Protein AF-0000000085155305 (afdb_homodimer)

pLDDT: mean 92.38, std 6.98, range [45.94, 98.81]

Foldseek 3Di:
DLVLLLVLLLVLLLQVCQQQRLVRDDPVSSCVRSVHDPVSCCVNQVVPSLSSLLVSLVVVLVVVVVVLVVLLVVDPAVLSSLLVSLVVQLVVCVVVLLRGFDSLLSHCVVCVPPPPSSVVSSVVSLVVQLVVQLVSLVVLPFDSVVSSVLSNVSSVQSNVLSVVCSVVSHSVSSNVSSNVSSVVSNVRSVVD/DLVLLLVLLLVLLLQVCQQQRLVRDDPVSSCVRSVHDPVSCCVNQVVPSLSSLLVSLVVVLVVVVVVLVVLLVVDPAVLSSLLVVLVVQLVVCVVVLLRGFDSLLSHCVVCVPPPPSSVVSSVVSLVVQLVVQLVSLVVLPFDSVVSSVLSNVSSVQSNVLSVVCSVVSHSVSSNVSSNVSSVVSRVRSVVD

Nearest PDB structures (foldseek):
  1sgm-assembly1_B  TM=9.346E-01  e=8.172E-10  Bacillus subtilis
  3bru-assembly1_B  TM=8.684E-01  e=5.150E-07  Cereibacter sphaeroides 2.4.1
  4yze-assembly1_A  TM=8.596E-01  e=3.883E-07  Escherichia coli K-12
  3on4-assembly2_H  TM=8.765E-01  e=5.674E-06  Legionella pneumophila subsp. pneumophila str. Philadelphia 1
  4l62-assembly1_C  TM=8.248E-01  e=5.413E-06  Pseudomonas aeruginosa PAO1

Organism: Mycolicibacterium paratuberculosis (strain ATCC BAA-968 / K-10) (NCBI:txid262316)

Solvent-accessible surface area (backbone atoms only — not comparable to full-atom values): 18435 Å² total; per-residue (Å²): 112,72,66,55,51,53,48,30,43,33,52,29,40,38,54,42,24,18,52,50,22,60,88,67,47,52,68,67,58,30,32,62,66,28,75,45,62,66,77,54,47,46,73,75,20,73,68,39,68,61,43,41,47,43,48,21,50,53,52,51,39,54,55,50,49,52,49,51,49,51,41,49,70,74,33,94,41,68,24,58,24,39,38,51,53,32,48,50,53,35,48,53,19,59,75,47,74,29,31,42,52,52,56,53,57,41,35,30,68,64,25,37,67,76,33,70,68,54,16,51,48,36,27,52,41,53,50,50,54,24,48,52,47,16,50,56,35,36,73,49,49,23,56,64,70,58,17,47,34,50,16,42,27,50,54,16,29,50,52,10,12,45,49,48,16,27,32,63,66,39,52,58,37,25,54,37,29,23,50,52,50,13,54,53,53,37,54,48,42,68,73,66,113,71,67,55,51,54,47,30,43,33,52,29,42,39,55,41,24,17,52,51,22,61,88,67,49,51,69,66,58,31,31,61,66,29,75,46,64,66,78,55,47,46,73,77,20,73,67,38,69,61,42,41,47,45,50,20,50,52,52,50,41,55,54,50,50,52,50,52,49,51,40,50,72,74,33,96,41,71,26,58,29,40,39,51,53,32,48,49,54,36,50,53,19,58,76,48,73,30,31,44,51,51,57,53,57,40,36,30,66,62,23,38,68,75,32,71,69,53,15,51,47,37,28,51,42,52,50,49,54,26,51,53,47,16,51,55,36,35,74,48,48,25,56,65,71,60,16,47,34,51,15,42,28,50,54,17,30,49,52,9,11,48,49,47,15,26,33,61,67,40,53,58,37,25,54,38,29,23,52,52,50,13,53,53,53,38,55,48,40,67,73,65

Structure (mmCIF, N/CA/C/O backbone):
data_AF-0000000085155305-model_v1
#
loop_
_entity.id
_entity.type
_entity.pdbx_description
1 polymer 'HTH tetR-type domain-containing protein'
#
loop_
_atom_site.group_PDB
_atom_site.id
_atom_site.type_symbol
_atom_site.label_atom_id
_atom_site.label_alt_id
_atom_site.label_comp_id
_atom_site.label_asym_id
_atom_site.label_entity_id
_atom_site.label_seq_id
_atom_site.pdbx_PDB_ins_code
_atom_site.Cartn_x
_atom_site.Cartn_y
_atom_site.Cartn_z
_atom_site.occupancy
_atom_site.B_iso_or_equiv
_atom_site.auth_seq_id
_atom_site.auth_comp_id
_atom_site.auth_asym_id
_atom_site.auth_atom_id
_atom_site.pdbx_PDB_model_num
ATOM 1 N N . MET A 1 1 ? -34.781 11.422 8.664 1 46.25 1 MET A N 1
ATOM 2 C CA . MET A 1 1 ? -34.156 12.734 8.602 1 46.25 1 MET A CA 1
ATOM 3 C C . MET A 1 1 ? -32.75 12.688 9.219 1 46.25 1 MET A C 1
ATOM 5 O O . MET A 1 1 ? -31.781 13.117 8.602 1 46.25 1 MET A O 1
ATOM 9 N N . ALA A 1 2 ? -32.688 12.219 10.586 1 53.62 2 ALA A N 1
ATOM 10 C CA . ALA A 1 2 ? -31.469 12.117 11.398 1 53.62 2 ALA A CA 1
ATOM 11 C C . ALA A 1 2 ? -30.453 11.164 10.758 1 53.62 2 ALA A C 1
ATOM 13 O O . ALA A 1 2 ? -29.266 11.469 10.703 1 53.62 2 ALA A O 1
ATOM 14 N N . THR A 1 3 ? -30.969 10.164 10.156 1 66.06 3 THR A N 1
ATOM 15 C CA . THR A 1 3 ? -30.141 9.125 9.547 1 66.06 3 THR A CA 1
ATOM 16 C C . THR A 1 3 ? -29.469 9.648 8.281 1 66.06 3 THR A C 1
ATOM 18 O O . THR A 1 3 ? -28.297 9.367 8.031 1 66.06 3 THR A O 1
ATOM 21 N N . ALA A 1 4 ? -30.219 10.602 7.836 1 83 4 ALA A N 1
ATOM 22 C CA . ALA A 1 4 ? -29.719 11.156 6.582 1 83 4 ALA A CA 1
ATOM 23 C C . ALA A 1 4 ? -28.547 12.094 6.828 1 83 4 ALA A C 1
ATOM 25 O O . ALA A 1 4 ? -27.562 12.086 6.074 1 83 4 ALA A O 1
ATOM 26 N N . THR A 1 5 ? -28.562 12.82 7.965 1 89.25 5 THR A N 1
ATOM 27 C CA . THR A 1 5 ? -27.5 13.766 8.297 1 89.25 5 THR A CA 1
ATOM 28 C C . THR A 1 5 ? -26.219 13.023 8.695 1 89.25 5 THR A C 1
ATOM 30 O O . THR A 1 5 ? -25.125 13.383 8.25 1 89.25 5 THR A O 1
ATOM 33 N N . ARG A 1 6 ? -26.406 12.039 9.492 1 92.25 6 ARG A N 1
ATOM 34 C CA . ARG A 1 6 ? -25.266 11.227 9.906 1 92.25 6 ARG A CA 1
ATOM 35 C C . ARG A 1 6 ? -24.547 10.633 8.695 1 92.25 6 ARG A C 1
ATOM 37 O O . ARG A 1 6 ? -23.312 10.664 8.617 1 92.25 6 ARG A O 1
ATOM 44 N N . GLU A 1 7 ? -25.328 10.164 7.801 1 91.81 7 GLU A N 1
ATOM 45 C CA . GLU A 1 7 ? -24.797 9.539 6.602 1 91.81 7 GLU A CA 1
ATOM 46 C C . GLU A 1 7 ? -24.062 10.555 5.73 1 91.81 7 GLU A C 1
ATOM 48 O O . GLU A 1 7 ? -23.062 10.227 5.082 1 91.81 7 GLU A O 1
ATOM 53 N N . ARG A 1 8 ? -24.5 11.688 5.73 1 92.69 8 ARG A N 1
ATOM 54 C CA . ARG A 1 8 ? -23.859 12.742 4.953 1 92.69 8 ARG A CA 1
ATOM 55 C C . ARG A 1 8 ? -22.484 13.07 5.508 1 92.69 8 ARG A C 1
ATOM 57 O O . ARG A 1 8 ? -21.531 13.281 4.746 1 92.69 8 ARG A O 1
ATOM 64 N N . PHE A 1 9 ? -22.438 13.086 6.848 1 93.62 9 PHE A N 1
ATOM 65 C CA . PHE A 1 9 ? -21.141 13.305 7.469 1 93.62 9 PHE A CA 1
ATOM 66 C C . PHE A 1 9 ? -20.188 12.164 7.141 1 93.62 9 PHE A C 1
ATOM 68 O O . PHE A 1 9 ? -19.031 12.398 6.77 1 93.62 9 PHE A O 1
ATOM 75 N N . LEU A 1 10 ? -20.703 11 7.215 1 93.81 10 LEU A N 1
ATOM 76 C CA . LEU A 1 10 ? -19.859 9.828 6.984 1 93.81 10 LEU A CA 1
ATOM 77 C C . LEU A 1 10 ? -19.375 9.773 5.539 1 93.81 10 LEU A C 1
ATOM 79 O O . LEU A 1 10 ? -18.203 9.5 5.281 1 93.81 10 LEU A O 1
ATOM 83 N N . THR A 1 11 ? -20.219 10.102 4.629 1 90.62 11 THR A N 1
ATOM 84 C CA . THR A 1 11 ? -19.875 10.094 3.211 1 90.62 11 THR A CA 1
ATOM 85 C C . THR A 1 11 ? -18.859 11.18 2.893 1 90.62 11 THR A C 1
ATOM 87 O O . THR A 1 11 ? -17.859 10.914 2.207 1 90.62 11 THR A O 1
ATOM 90 N N . ALA A 1 12 ? -19.062 12.32 3.441 1 92.38 12 ALA A N 1
ATOM 91 C CA . ALA A 1 12 ? -18.141 13.43 3.229 1 92.38 12 ALA A CA 1
ATOM 92 C C . ALA A 1 12 ? -16.766 13.109 3.812 1 92.38 12 ALA A C 1
ATOM 94 O O . ALA A 1 12 ? -15.742 13.328 3.162 1 92.38 12 ALA A O 1
ATOM 95 N N . ALA A 1 13 ? -16.812 12.609 5.031 1 92.69 13 ALA A N 1
ATOM 96 C CA . ALA A 1 13 ? -15.562 12.273 5.711 1 92.69 13 ALA A CA 1
ATOM 97 C C . ALA A 1 13 ? -14.789 11.203 4.945 1 92.69 13 ALA A C 1
ATOM 99 O O . ALA A 1 13 ? -13.578 11.336 4.723 1 92.69 13 ALA A O 1
ATOM 100 N N . THR A 1 14 ? -15.453 10.211 4.484 1 89.5 14 THR A N 1
ATOM 101 C CA . THR A 1 14 ? -14.828 9.102 3.76 1 89.5 14 THR A CA 1
ATOM 102 C C . THR A 1 14 ? -14.164 9.602 2.482 1 89.5 14 THR A C 1
ATOM 104 O O . THR A 1 14 ? -13.031 9.227 2.18 1 89.5 14 THR A O 1
ATOM 107 N N . GLY A 1 15 ? -14.867 10.438 1.752 1 87.25 15 GLY A N 1
ATOM 108 C CA . GLY A 1 15 ? -14.312 11 0.531 1 87.25 15 GLY A CA 1
ATOM 109 C C . GLY A 1 15 ? -13.07 11.836 0.77 1 87.25 15 GLY A C 1
ATOM 110 O O . GLY A 1 15 ? -12.086 11.719 0.035 1 87.25 15 GLY A O 1
ATOM 111 N N . LEU A 1 16 ? -13.141 12.602 1.803 1 87.38 16 LEU A N 1
ATOM 112 C CA . LEU A 1 16 ? -12.023 13.484 2.123 1 87.38 16 LEU A CA 1
ATOM 113 C C . LEU A 1 16 ? -10.828 12.688 2.631 1 87.38 16 LEU A C 1
ATOM 115 O O . LEU A 1 16 ? -9.688 12.938 2.23 1 87.38 16 LEU A O 1
ATOM 119 N N . PHE A 1 17 ? -11.062 11.695 3.48 1 86.44 17 PHE A N 1
ATOM 120 C CA . PHE A 1 17 ? -9.992 10.844 3.979 1 86.44 17 PHE A CA 1
ATOM 121 C C . PHE A 1 17 ? -9.328 10.086 2.836 1 86.44 17 PHE A C 1
ATOM 123 O O . PHE A 1 17 ? -8.109 9.891 2.838 1 86.44 17 PHE A O 1
ATOM 130 N N . ARG A 1 18 ? -10.07 9.711 1.898 1 82.81 18 ARG A N 1
ATOM 131 C CA . ARG A 1 18 ? -9.57 8.961 0.75 1 82.81 18 ARG A CA 1
ATOM 132 C C . ARG A 1 18 ? -8.641 9.82 -0.098 1 82.81 18 ARG A C 1
ATOM 134 O O . ARG A 1 18 ? -7.629 9.336 -0.614 1 82.81 18 ARG A O 1
ATOM 141 N N . ARG A 1 19 ? -8.906 11.086 -0.187 1 80.81 19 ARG A N 1
ATOM 142 C CA . ARG A 1 19 ? -8.203 11.984 -1.092 1 80.81 19 ARG A CA 1
ATOM 143 C C . ARG A 1 19 ? -6.977 12.586 -0.416 1 80.81 19 ARG A C 1
ATOM 145 O O . ARG A 1 19 ? -5.922 12.727 -1.041 1 80.81 19 ARG A O 1
ATOM 152 N N . GLN A 1 20 ? -7.184 12.891 0.893 1 80.88 20 GLN A N 1
ATOM 153 C CA . GLN A 1 20 ? -6.125 13.719 1.453 1 80.88 20 GLN A CA 1
ATOM 154 C C . GLN A 1 20 ? -5.695 13.211 2.824 1 80.88 20 GLN A C 1
ATOM 156 O O . GLN A 1 20 ? -4.867 13.836 3.492 1 80.88 20 GLN A O 1
ATOM 161 N N . GLY A 1 21 ? -6.223 12.078 3.23 1 82.62 21 GLY A N 1
ATOM 162 C CA . GLY A 1 21 ? -5.824 11.508 4.508 1 82.62 21 GLY A CA 1
ATOM 163 C C . GLY A 1 21 ? -6.57 12.109 5.688 1 82.62 21 GLY A C 1
ATOM 164 O O . GLY A 1 21 ? -7.301 13.094 5.527 1 82.62 21 GLY A O 1
ATOM 165 N N . TYR A 1 22 ? -6.336 11.508 6.828 1 88.38 22 TYR A N 1
ATOM 166 C CA . TYR A 1 22 ? -6.977 11.938 8.07 1 88.38 22 TYR A CA 1
ATOM 167 C C . TYR A 1 22 ? -6.426 13.281 8.531 1 88.38 22 TYR A C 1
ATOM 169 O O . TYR A 1 22 ? -7.191 14.195 8.836 1 88.38 22 TYR A O 1
ATOM 177 N N . SER A 1 23 ? -5.16 13.414 8.57 1 83.44 23 SER A N 1
ATOM 178 C CA . SER A 1 23 ? -4.523 14.633 9.062 1 83.44 23 SER A CA 1
ATOM 179 C C . SER A 1 23 ? -4.789 15.805 8.125 1 83.44 23 SER A C 1
ATOM 181 O O . SER A 1 23 ? -4.906 16.953 8.578 1 83.44 23 SER A O 1
ATOM 183 N N . GLY A 1 24 ? -4.926 15.508 6.871 1 81.75 24 GLY A N 1
ATOM 184 C CA . GLY A 1 24 ? -5.145 16.547 5.887 1 81.75 24 GLY A CA 1
ATOM 185 C C . GLY A 1 24 ? -6.586 17.016 5.82 1 81.75 24 GLY A C 1
ATOM 186 O O . GLY A 1 24 ? -6.91 17.953 5.074 1 81.75 24 GLY A O 1
ATOM 187 N N . THR A 1 25 ? -7.422 16.406 6.617 1 88.44 25 THR A N 1
ATOM 188 C CA . THR A 1 25 ? -8.852 16.719 6.578 1 88.44 25 THR A CA 1
ATOM 189 C C . THR A 1 25 ? -9.281 17.422 7.863 1 88.44 25 THR A C 1
ATOM 191 O O . THR A 1 25 ? -9.086 16.891 8.961 1 88.44 25 THR A O 1
ATOM 194 N N . GLY A 1 26 ? -9.852 18.594 7.68 1 90.88 26 GLY A N 1
ATOM 195 C CA . GLY A 1 26 ? -10.367 19.312 8.836 1 90.88 26 GLY A CA 1
ATOM 196 C C . GLY A 1 26 ? -11.867 19.141 9.023 1 90.88 26 GLY A C 1
ATOM 197 O O . GLY A 1 26 ? -12.586 18.844 8.062 1 90.88 26 GLY A O 1
ATOM 198 N N . LEU A 1 27 ? -12.32 19.344 10.258 1 92.12 27 LEU A N 1
ATOM 199 C CA . LEU A 1 27 ? -13.742 19.219 10.555 1 92.12 27 LEU A CA 1
ATOM 200 C C . LEU A 1 27 ? -14.555 20.234 9.766 1 92.12 27 LEU A C 1
ATOM 202 O O . LEU A 1 27 ? -15.672 19.938 9.32 1 92.12 27 LEU A O 1
ATOM 206 N N . LYS A 1 28 ? -14.055 21.375 9.664 1 92.06 28 LYS A N 1
ATOM 207 C CA . LYS A 1 28 ? -14.758 22.422 8.914 1 92.06 28 LYS A CA 1
ATOM 208 C C . LYS A 1 28 ? -14.992 22 7.469 1 92.06 28 LYS A C 1
ATOM 210 O O . LYS A 1 28 ? -16.062 22.25 6.91 1 92.06 28 LYS A O 1
ATOM 215 N N . GLN A 1 29 ? -13.961 21.438 6.879 1 93.56 29 GLN A N 1
ATOM 216 C CA . GLN A 1 29 ? -14.078 20.938 5.512 1 93.56 29 GLN A CA 1
ATOM 217 C C . GLN A 1 29 ? -15.141 19.859 5.402 1 93.56 29 GLN A C 1
ATOM 219 O O . GLN A 1 29 ? -15.891 19.812 4.426 1 93.56 29 GLN A O 1
ATOM 224 N N . ILE A 1 30 ? -15.18 18.953 6.402 1 94.62 30 ILE A N 1
ATOM 225 C CA . ILE A 1 30 ? -16.156 17.875 6.414 1 94.62 30 ILE A CA 1
ATOM 226 C C . ILE A 1 30 ? -17.562 18.453 6.516 1 94.62 30 ILE A C 1
ATOM 228 O O . ILE A 1 30 ? -18.469 18.031 5.793 1 94.62 30 ILE A O 1
ATOM 232 N N . VAL A 1 31 ? -17.719 19.406 7.359 1 94 31 VAL A N 1
ATOM 233 C CA . VAL A 1 31 ? -19.016 20.047 7.543 1 94 31 VAL A CA 1
ATOM 234 C C . VAL A 1 31 ? -19.453 20.719 6.246 1 94 31 VAL A C 1
ATOM 236 O O . VAL A 1 31 ? -20.594 20.562 5.809 1 94 31 VAL A O 1
ATOM 239 N N . ALA A 1 32 ? -18.594 21.391 5.641 1 94.69 32 ALA A N 1
ATOM 240 C CA . ALA A 1 32 ? -18.891 22.094 4.387 1 94.69 32 ALA A CA 1
ATOM 241 C C . ALA A 1 32 ? -19.312 21.109 3.301 1 94.69 32 ALA A C 1
ATOM 243 O O . ALA A 1 32 ? -20.297 21.328 2.594 1 94.69 32 ALA A O 1
ATOM 244 N N . GLU A 1 33 ? -18.594 20.031 3.201 1 93.38 33 GLU A N 1
ATOM 245 C CA . GLU A 1 33 ? -18.859 19.047 2.166 1 93.38 33 GLU A CA 1
ATOM 246 C C . GLU A 1 33 ? -20.141 18.281 2.451 1 93.38 33 GLU A C 1
ATOM 248 O O . GLU A 1 33 ? -20.844 17.859 1.525 1 93.38 33 GLU A O 1
ATOM 253 N N . SER A 1 34 ? -20.391 18.062 3.709 1 92.81 34 SER A N 1
ATOM 254 C CA . SER A 1 34 ? -21.562 17.297 4.105 1 92.81 34 SER A CA 1
ATOM 255 C C . SER A 1 34 ? -22.844 18.094 3.891 1 92.81 34 SER A C 1
ATOM 257 O O . SER A 1 34 ? -23.938 17.531 3.852 1 92.81 34 SER A O 1
ATOM 259 N N . ARG A 1 35 ? -22.797 19.406 3.8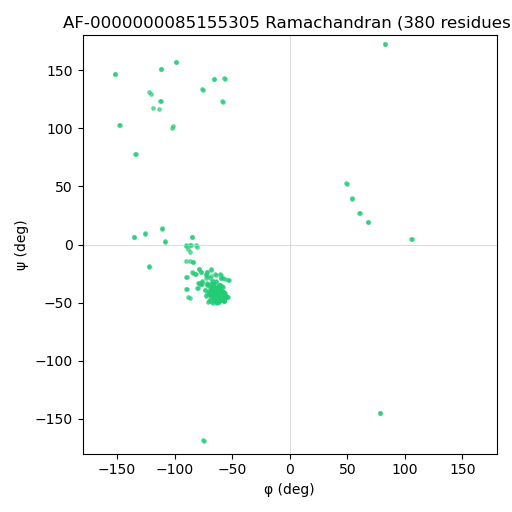65 1 93.44 35 ARG A N 1
ATOM 260 C CA . ARG A 1 35 ? -23.922 20.328 3.783 1 93.44 35 ARG A CA 1
ATOM 261 C C . ARG A 1 35 ? -24.859 20.156 4.98 1 93.44 35 ARG A C 1
ATOM 263 O O . ARG A 1 35 ? -26.078 20.266 4.844 1 93.44 35 ARG A O 1
ATOM 270 N N . ALA A 1 36 ? -24.281 19.703 6.09 1 89.75 36 ALA A N 1
ATOM 271 C CA . ALA A 1 36 ? -24.984 19.562 7.359 1 89.75 36 ALA A CA 1
ATOM 272 C C . ALA A 1 36 ? -24.453 20.562 8.391 1 89.75 36 ALA A C 1
ATOM 274 O O . ALA A 1 36 ? -23.312 21 8.305 1 89.75 36 ALA A O 1
ATOM 275 N N . PRO A 1 37 ? -25.359 20.938 9.305 1 85.81 37 PRO A N 1
ATOM 276 C CA . PRO A 1 37 ? -24.906 21.891 10.312 1 85.81 37 PRO A CA 1
ATOM 277 C C . PRO A 1 37 ? -23.844 21.328 11.242 1 85.81 37 PRO A C 1
ATOM 279 O O . PRO A 1 37 ? -23.922 20.156 11.641 1 85.81 37 PRO A O 1
ATOM 282 N N . LEU A 1 38 ? -22.891 22.188 11.586 1 84.06 38 LEU A N 1
ATOM 283 C CA . LEU A 1 38 ? -21.797 21.812 12.484 1 84.06 38 LEU A CA 1
ATOM 284 C C . LEU A 1 38 ? -22.328 21.281 13.805 1 84.06 38 LEU A C 1
ATOM 286 O O . LEU A 1 38 ? -21.797 20.328 14.359 1 84.06 38 LEU A O 1
ATOM 290 N N . GLY A 1 39 ? -23.344 21.953 14.352 1 84.81 39 GLY A N 1
ATOM 291 C CA . GLY A 1 39 ? -23.922 21.547 15.625 1 84.81 39 GLY A CA 1
ATOM 292 C C . GLY A 1 39 ? -24.406 20.109 15.633 1 84.81 39 GLY A C 1
ATOM 293 O O . GLY A 1 39 ? -24.281 19.406 16.641 1 84.81 39 GLY A O 1
ATOM 294 N N . SER A 1 40 ? -24.781 19.625 14.617 1 89.31 40 SER A N 1
ATOM 295 C CA . SER A 1 40 ? -25.297 18.266 14.508 1 89.31 40 SER A CA 1
ATOM 296 C C . SER A 1 40 ? -24.172 17.234 14.484 1 89.31 40 SER A C 1
ATOM 298 O O . SER A 1 40 ? -24.375 16.062 14.812 1 89.31 40 SER A O 1
ATOM 300 N N . LEU A 1 41 ? -22.969 17.609 14.141 1 91 41 LEU A N 1
ATOM 301 C CA . LEU A 1 41 ? -21.844 16.688 14.062 1 91 41 LEU A CA 1
ATOM 302 C C . LEU A 1 41 ? -21.547 16.062 15.422 1 91 41 LEU A C 1
ATOM 304 O O . LEU A 1 41 ? -21.406 14.844 15.539 1 91 41 LEU A O 1
ATOM 308 N N . TYR A 1 42 ? -21.609 16.922 16.469 1 90.81 42 TYR A N 1
ATOM 309 C CA . TYR A 1 42 ? -21.234 16.438 17.797 1 90.81 42 TYR A CA 1
ATOM 310 C C . TYR A 1 42 ? -22.344 15.602 18.406 1 90.81 42 TYR A C 1
ATOM 312 O O . TYR A 1 42 ? -22.094 14.812 19.328 1 90.81 42 TYR A O 1
ATOM 320 N N . HIS A 1 43 ? -23.469 15.883 17.906 1 90.56 43 HIS A N 1
ATOM 321 C CA . HIS A 1 43 ? -24.578 15.023 18.312 1 90.56 43 HIS A CA 1
ATOM 322 C C . HIS A 1 43 ? -24.359 13.586 17.844 1 90.56 43 HIS A C 1
ATOM 324 O O . HIS A 1 43 ? -24.547 12.641 18.609 1 90.56 43 HIS A O 1
ATOM 330 N N . PHE A 1 44 ? -23.875 13.453 16.656 1 92.88 44 PHE A N 1
ATOM 331 C CA . PHE A 1 44 ? -23.703 12.141 16.062 1 92.88 44 PHE A CA 1
ATOM 332 C C . PHE A 1 44 ? -22.328 11.57 16.391 1 92.88 44 PHE A C 1
ATOM 334 O O . PHE A 1 44 ? -22.156 10.352 16.453 1 92.88 44 PHE A O 1
ATOM 341 N N . PHE A 1 45 ? -21.375 12.461 16.594 1 95.88 45 PHE A N 1
ATOM 342 C CA . PHE A 1 45 ? -20 12.078 16.828 1 95.88 45 PHE A CA 1
ATOM 343 C C . PHE A 1 45 ? -19.406 12.844 18.016 1 95.88 45 PHE A C 1
ATOM 345 O O . PHE A 1 45 ? -18.562 13.719 17.828 1 95.88 45 PHE A O 1
ATOM 352 N N . PRO A 1 46 ? -19.75 12.414 19.141 1 93.12 46 PRO A N 1
ATOM 353 C CA . PRO A 1 46 ? -19.359 13.164 20.344 1 93.12 46 PRO A CA 1
ATOM 354 C C . PRO A 1 46 ? -17.844 13.203 20.547 1 93.12 46 PRO A C 1
ATOM 356 O O . PRO A 1 46 ? -17.328 14.148 21.141 1 93.12 46 PRO A O 1
ATOM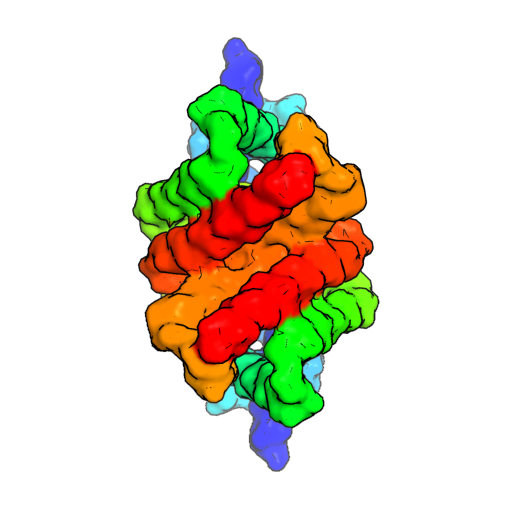 359 N N . GLY A 1 47 ? -17.172 12.25 20.047 1 93.5 47 GLY A N 1
ATOM 360 C CA . GLY A 1 47 ? -15.719 12.219 20.188 1 93.5 47 GLY A CA 1
ATOM 361 C C . GLY A 1 47 ? -15 13.023 19.125 1 93.5 47 GLY A C 1
ATOM 362 O O . GLY A 1 47 ? -13.773 12.953 19.016 1 93.5 47 GLY A O 1
ATOM 363 N N . GLY A 1 48 ? -15.828 13.727 18.344 1 93.06 48 GLY A N 1
ATOM 364 C CA . GLY A 1 48 ? -15.234 14.625 17.375 1 93.06 48 GLY A CA 1
ATOM 365 C C . GLY A 1 48 ? -14.719 13.914 16.125 1 93.06 48 GLY A C 1
ATOM 366 O O . GLY A 1 48 ? -15.336 12.953 15.664 1 93.06 48 GLY A O 1
ATOM 367 N N . LYS A 1 49 ? -13.641 14.43 15.609 1 93.25 49 LYS A N 1
ATOM 368 C CA . LYS A 1 49 ? -13.086 13.961 14.336 1 93.25 49 LYS A CA 1
ATOM 369 C C . LYS A 1 49 ? -12.719 12.484 14.406 1 93.25 49 LYS A C 1
ATOM 371 O O . LYS A 1 49 ? -12.961 11.734 13.461 1 93.25 49 LYS A O 1
ATOM 376 N N . GLN A 1 50 ? -12.148 12.109 15.508 1 94.75 50 GLN A N 1
ATOM 377 C CA . GLN A 1 50 ? -11.727 10.719 15.633 1 94.75 50 GLN A CA 1
ATOM 378 C C . GLN A 1 50 ? -12.922 9.773 15.625 1 94.75 50 GLN A C 1
ATOM 380 O O . GLN A 1 50 ? -12.898 8.734 14.961 1 94.75 50 GLN A O 1
ATOM 385 N N . ASP A 1 51 ? -13.859 10.133 16.344 1 95.75 51 ASP A N 1
ATOM 386 C CA . ASP A 1 51 ? -15.086 9.336 16.359 1 95.75 51 ASP A CA 1
ATOM 387 C C . ASP A 1 51 ? -15.703 9.266 14.961 1 95.75 51 ASP A C 1
ATOM 389 O O . ASP A 1 51 ? -16.141 8.195 14.523 1 95.75 51 ASP A O 1
ATOM 393 N N . LEU A 1 52 ? -15.766 10.344 14.336 1 95.12 52 LEU A N 1
ATOM 394 C CA . LEU A 1 52 ? -16.266 10.406 12.969 1 95.12 52 LEU A CA 1
ATOM 395 C C . LEU A 1 52 ? -15.445 9.516 12.047 1 95.12 52 LEU A C 1
ATOM 397 O O . LEU A 1 52 ? -16 8.773 11.234 1 95.12 52 LEU A O 1
ATOM 401 N N . ALA A 1 53 ? -14.18 9.586 12.219 1 95.06 53 ALA A N 1
ATOM 402 C CA . ALA A 1 53 ? -13.281 8.812 11.359 1 95.06 53 ALA A CA 1
ATOM 403 C C . ALA A 1 53 ? -13.461 7.312 11.586 1 9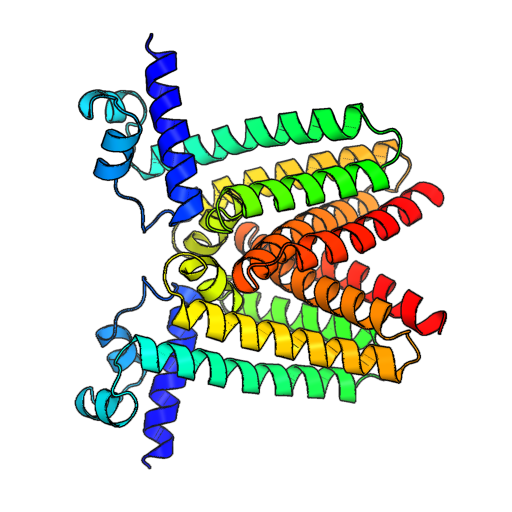5.06 53 ALA A C 1
ATOM 405 O O . ALA A 1 53 ? -13.523 6.539 10.625 1 95.06 53 ALA A O 1
ATOM 406 N N . VAL A 1 54 ? -13.539 6.906 12.797 1 96.38 54 VAL A N 1
ATOM 407 C CA . VAL A 1 54 ? -13.742 5.5 13.117 1 96.38 54 VAL A CA 1
ATOM 408 C C . VAL A 1 54 ? -15.047 5.004 12.508 1 96.38 54 VAL A C 1
ATOM 410 O O . VAL A 1 54 ? -15.086 3.939 11.891 1 96.38 54 VAL A O 1
ATOM 413 N N . GLN A 1 55 ? -15.992 5.789 12.609 1 95.12 55 GLN A N 1
ATOM 414 C CA . GLN A 1 55 ? -17.297 5.391 12.078 1 95.12 55 GLN A CA 1
ATOM 415 C C . GLN A 1 55 ? -17.297 5.449 10.555 1 95.12 55 GLN A C 1
ATOM 417 O O . GLN A 1 55 ? -17.969 4.637 9.898 1 95.12 55 GLN A O 1
ATOM 422 N N . ALA A 1 56 ? -16.656 6.449 10.008 1 94.5 56 ALA A N 1
ATOM 423 C CA . ALA A 1 56 ? -16.531 6.531 8.555 1 94.5 56 ALA A CA 1
ATOM 424 C C . ALA A 1 56 ? -15.812 5.309 7.992 1 94.5 56 ALA A C 1
ATOM 426 O O . ALA A 1 56 ? -16.203 4.773 6.953 1 94.5 56 ALA A O 1
ATOM 427 N N . ILE A 1 57 ? -14.797 4.867 8.68 1 94.88 57 ILE A N 1
ATOM 428 C CA . ILE A 1 57 ? -14.047 3.68 8.281 1 94.88 57 ILE A CA 1
ATOM 429 C C . ILE A 1 57 ? -14.961 2.457 8.328 1 94.88 57 ILE A C 1
ATOM 431 O O . ILE A 1 57 ? -15.016 1.681 7.367 1 94.88 57 ILE A O 1
ATOM 435 N N . ALA A 1 58 ? -15.656 2.352 9.375 1 92.69 58 ALA A N 1
ATOM 436 C CA . ALA A 1 58 ? -16.578 1.227 9.523 1 92.69 58 ALA A CA 1
ATOM 437 C C . ALA A 1 58 ? -17.656 1.257 8.445 1 92.69 58 ALA A C 1
ATOM 439 O O . ALA A 1 58 ? -18.047 0.212 7.918 1 92.69 58 ALA A O 1
ATOM 440 N N . HIS A 1 59 ? -18.109 2.428 8.211 1 90.06 59 HIS A N 1
ATOM 441 C CA . HIS A 1 59 ? -19.125 2.604 7.172 1 90.06 59 HIS A CA 1
ATOM 442 C C . HIS A 1 59 ? -18.578 2.203 5.805 1 90.06 59 HIS A C 1
ATOM 444 O O . HIS A 1 59 ? -19.281 1.554 5.023 1 90.06 59 HIS A O 1
ATOM 450 N N . THR A 1 60 ? -17.484 2.598 5.508 1 88 60 THR A N 1
ATOM 451 C CA . THR A 1 60 ? -16.812 2.24 4.262 1 88 60 THR A CA 1
ATOM 452 C C . THR A 1 60 ? -16.609 0.73 4.172 1 88 60 THR A C 1
ATOM 454 O O . THR A 1 60 ? -16.797 0.138 3.105 1 88 60 THR A O 1
ATOM 457 N N . ALA A 1 61 ? -16.234 0.167 5.289 1 89.44 61 ALA A N 1
ATOM 458 C CA . ALA A 1 61 ? -16.031 -1.277 5.359 1 89.44 61 ALA A CA 1
ATOM 459 C C . ALA A 1 61 ? -17.281 -2.031 4.91 1 89.44 61 ALA A C 1
ATOM 461 O O . ALA A 1 61 ? -17.188 -3.021 4.18 1 89.44 61 ALA A O 1
ATOM 462 N N . GLU A 1 62 ? -18.391 -1.641 5.34 1 87.75 62 GLU A N 1
ATOM 463 C CA . GLU A 1 62 ? -19.656 -2.299 5.012 1 87.75 62 GLU A CA 1
ATOM 464 C C . GLU A 1 62 ? -19.953 -2.221 3.516 1 87.75 62 GLU A C 1
ATOM 466 O O . GLU A 1 62 ? -20.422 -3.189 2.92 1 87.75 62 GLU A O 1
ATOM 471 N N . ARG A 1 63 ? -19.672 -1.125 2.984 1 85.56 63 ARG A N 1
ATOM 472 C CA . ARG A 1 63 ? -19.906 -0.936 1.557 1 85.56 63 ARG A CA 1
ATOM 473 C C . ARG A 1 63 ? -19.016 -1.85 0.729 1 85.56 63 ARG A C 1
ATOM 475 O O . ARG A 1 63 ? -19.453 -2.461 -0.241 1 85.56 63 ARG A O 1
ATOM 482 N N . TYR A 1 64 ? -17.812 -1.987 1.094 1 87.31 64 TYR A N 1
ATOM 483 C CA . TYR A 1 64 ? -16.875 -2.799 0.339 1 87.31 64 TYR A CA 1
ATOM 484 C C . TYR A 1 64 ? -17.109 -4.285 0.583 1 87.31 64 TYR A C 1
ATOM 486 O O . TYR A 1 64 ? -16.906 -5.105 -0.312 1 87.31 64 TYR A O 1
ATOM 494 N N . ARG A 1 65 ? -17.5 -4.555 1.787 1 87.81 65 ARG A N 1
ATOM 495 C CA . ARG A 1 65 ? -17.906 -5.934 2.047 1 87.81 65 ARG A CA 1
ATOM 496 C C . ARG A 1 65 ? -19.047 -6.355 1.129 1 87.81 65 ARG A C 1
ATOM 498 O O . ARG A 1 65 ? -19.031 -7.461 0.582 1 87.81 65 ARG A O 1
ATOM 505 N N . GLU A 1 66 ? -19.969 -5.492 0.993 1 88.5 66 GLU A N 1
ATOM 506 C CA . GLU A 1 66 ? -21.094 -5.766 0.104 1 88.5 66 GLU A CA 1
ATOM 507 C C . GLU A 1 66 ? -20.641 -5.922 -1.342 1 88.5 66 GLU A C 1
ATOM 509 O O . GLU A 1 66 ? -21.156 -6.758 -2.08 1 88.5 66 GLU A O 1
ATOM 514 N N . LEU A 1 67 ? -19.766 -5.129 -1.73 1 85.31 67 LEU A N 1
ATOM 515 C CA . LEU A 1 67 ? -19.203 -5.211 -3.074 1 85.31 67 LEU A CA 1
ATOM 516 C C . LEU A 1 67 ? -18.5 -6.547 -3.285 1 85.31 67 LEU A C 1
ATOM 518 O O . LEU A 1 67 ? -18.672 -7.191 -4.32 1 85.31 67 LEU A O 1
ATOM 522 N N . LEU A 1 68 ? -17.672 -6.961 -2.289 1 88 68 LEU A N 1
ATOM 523 C CA . LEU A 1 68 ? -16.984 -8.25 -2.365 1 88 68 LEU A CA 1
ATOM 524 C C . LEU A 1 68 ? -17.984 -9.398 -2.451 1 88 68 LEU A C 1
ATOM 526 O O . LEU A 1 68 ? -17.797 -10.328 -3.23 1 88 68 LEU A O 1
ATOM 530 N N . ASP A 1 69 ? -19.016 -9.25 -1.695 1 89.81 69 ASP A N 1
ATOM 531 C CA . ASP A 1 69 ? -20.062 -10.273 -1.725 1 89.81 69 ASP A CA 1
ATOM 532 C C . ASP A 1 69 ? -20.703 -10.375 -3.111 1 89.81 69 ASP A C 1
ATOM 534 O O . ASP A 1 69 ? -20.922 -11.477 -3.621 1 89.81 69 ASP A O 1
ATOM 538 N N . ARG A 1 70 ? -20.969 -9.273 -3.674 1 89.44 70 ARG A N 1
ATOM 539 C CA . ARG A 1 70 ? -21.578 -9.242 -4.996 1 89.44 70 ARG A CA 1
ATOM 540 C C . ARG A 1 70 ? -20.656 -9.836 -6.051 1 89.44 70 ARG A C 1
ATOM 542 O O . ARG A 1 70 ? -21.094 -10.586 -6.926 1 89.44 70 ARG A O 1
ATOM 549 N N . VAL A 1 71 ? -19.406 -9.516 -5.973 1 88.56 71 VAL A N 1
ATOM 550 C CA . VAL A 1 71 ? -18.406 -9.984 -6.93 1 88.56 71 VAL A CA 1
ATOM 551 C C . VAL A 1 71 ? -18.266 -11.5 -6.828 1 88.56 71 VAL A C 1
ATOM 553 O O . VAL A 1 71 ? -18.25 -12.195 -7.844 1 88.56 71 VAL A O 1
ATOM 556 N N . PHE A 1 72 ? -18.203 -12.031 -5.602 1 87.12 72 PHE A N 1
ATOM 557 C CA . PHE A 1 72 ? -18 -13.461 -5.395 1 87.12 72 PHE A CA 1
ATOM 558 C C . PHE A 1 72 ? -19.281 -14.234 -5.668 1 87.12 72 PHE A C 1
ATOM 560 O O . PHE A 1 72 ? -19.234 -15.391 -6.098 1 87.12 72 PHE A O 1
ATOM 567 N N . ALA A 1 73 ? -20.406 -13.602 -5.387 1 85.75 73 ALA A N 1
ATOM 568 C CA . ALA A 1 73 ? -21.688 -14.258 -5.637 1 85.75 73 ALA A CA 1
ATOM 569 C C . ALA A 1 73 ? -21.953 -14.398 -7.137 1 85.75 73 ALA A C 1
ATOM 571 O O . ALA A 1 73 ? -22.609 -15.352 -7.566 1 85.75 73 ALA A O 1
ATOM 572 N N . ARG A 1 74 ? -21.453 -13.562 -7.883 1 84.88 74 ARG A N 1
ATOM 573 C CA . ARG A 1 74 ? -21.734 -13.508 -9.312 1 84.88 74 ARG A CA 1
ATOM 574 C C . ARG A 1 74 ? -20.797 -14.43 -10.094 1 84.88 74 ARG A C 1
ATOM 576 O O . ARG A 1 74 ? -21.047 -14.727 -11.266 1 84.88 74 ARG A O 1
ATOM 583 N N . SER A 1 75 ? -19.766 -14.859 -9.438 1 81.12 75 SER A N 1
ATOM 584 C CA . SER A 1 75 ? -18.766 -15.641 -10.172 1 81.12 75 SER A CA 1
ATOM 585 C C . SER A 1 75 ? -18.578 -17.016 -9.547 1 81.12 75 SER A C 1
ATOM 587 O O . SER A 1 75 ? -18.547 -17.156 -8.32 1 81.12 75 SER A O 1
ATOM 589 N N . THR A 1 76 ? -18.625 -18 -10.406 1 79.94 76 THR A N 1
ATOM 590 C CA . THR A 1 76 ? -18.312 -19.344 -9.922 1 79.94 76 THR A CA 1
ATOM 591 C C . THR A 1 76 ? -16.812 -19.594 -9.992 1 79.94 76 THR A C 1
ATOM 593 O O . THR A 1 76 ? -16.312 -20.578 -9.445 1 79.94 76 THR A O 1
ATOM 596 N N . ASP A 1 77 ? -16.109 -18.719 -10.547 1 91.38 77 ASP A N 1
ATOM 597 C CA . ASP A 1 77 ? -14.656 -18.766 -10.703 1 91.38 77 ASP A CA 1
ATOM 598 C C . ASP A 1 77 ? -13.977 -17.672 -9.891 1 91.38 77 ASP A C 1
ATOM 600 O O . ASP A 1 77 ? -14.148 -16.484 -10.18 1 91.38 77 ASP A O 1
ATOM 604 N N . ILE A 1 78 ? -13.172 -18.156 -8.914 1 94.25 78 ILE A N 1
ATOM 605 C CA . ILE A 1 78 ? -12.547 -17.203 -8 1 94.25 78 ILE A CA 1
ATOM 606 C C . ILE A 1 78 ? -11.586 -16.297 -8.773 1 94.25 78 ILE A C 1
ATOM 608 O O . ILE A 1 78 ? -11.391 -15.133 -8.406 1 94.25 78 ILE A O 1
ATOM 612 N N . GLY A 1 79 ? -10.969 -16.781 -9.82 1 95.38 79 GLY A N 1
ATOM 613 C CA . GLY A 1 79 ? -10.125 -15.961 -10.672 1 95.38 79 GLY A CA 1
ATOM 614 C C . GLY A 1 79 ? -10.875 -14.828 -11.336 1 95.38 79 GLY A C 1
ATOM 615 O O . GLY A 1 79 ? -10.398 -13.688 -11.352 1 95.38 79 GLY A O 1
ATOM 616 N N . GLN A 1 80 ? -12.008 -15.133 -11.859 1 95.19 80 GLN A N 1
ATOM 617 C CA . GLN A 1 80 ? -12.836 -14.102 -12.484 1 95.19 80 GLN A CA 1
ATOM 618 C C . GLN A 1 80 ? -13.297 -13.07 -11.461 1 95.19 80 GLN A C 1
ATOM 620 O O . GLN A 1 80 ? -13.336 -11.875 -11.758 1 95.19 80 GLN A O 1
ATOM 625 N N . ALA A 1 81 ? -13.695 -13.57 -10.281 1 95 81 ALA A N 1
ATOM 626 C CA . ALA A 1 81 ? -14.086 -12.656 -9.203 1 95 81 ALA A CA 1
ATOM 627 C C . ALA A 1 81 ? -12.945 -11.711 -8.852 1 95 81 ALA A C 1
ATOM 629 O O . ALA A 1 81 ? -13.164 -10.516 -8.633 1 95 81 ALA A O 1
ATOM 630 N N . THR A 1 82 ? -11.75 -12.234 -8.82 1 96.12 82 THR A N 1
ATOM 631 C CA . THR A 1 82 ? -10.562 -11.461 -8.492 1 96.12 82 THR A CA 1
ATOM 632 C C . THR A 1 82 ? -10.312 -10.375 -9.531 1 96.12 82 THR A C 1
ATOM 634 O O . THR A 1 82 ? -10.109 -9.211 -9.188 1 96.12 82 THR A O 1
ATOM 637 N N . VAL A 1 83 ? -10.375 -10.758 -10.781 1 96.38 83 VAL A N 1
ATOM 638 C CA . VAL A 1 83 ? -10.156 -9.805 -11.859 1 96.38 83 VAL A CA 1
ATOM 639 C C . VAL A 1 83 ? -11.219 -8.703 -11.797 1 96.38 83 VAL A C 1
ATOM 641 O O . VAL A 1 83 ? -10.906 -7.523 -11.992 1 96.38 83 VAL A O 1
ATOM 644 N N . THR A 1 84 ? -12.414 -9.062 -11.508 1 95.38 84 THR A N 1
ATOM 645 C CA . THR A 1 84 ? -13.5 -8.094 -11.383 1 95.38 84 THR A CA 1
ATOM 646 C C . THR A 1 84 ? -13.219 -7.117 -10.242 1 95.38 84 THR A C 1
ATOM 648 O O . THR A 1 84 ? -13.43 -5.91 -10.383 1 95.38 84 THR A O 1
ATOM 651 N N . TRP A 1 85 ? -12.781 -7.625 -9.164 1 93.94 85 TRP A N 1
ATOM 652 C CA . TRP A 1 85 ? -12.453 -6.812 -7.996 1 93.94 85 TRP A CA 1
ATOM 653 C C . TRP A 1 85 ? -11.344 -5.82 -8.32 1 93.94 85 TRP A C 1
ATOM 655 O O . TRP A 1 85 ? -11.469 -4.625 -8.047 1 93.94 85 TRP A O 1
ATOM 665 N N . PHE A 1 86 ? -10.281 -6.266 -8.922 1 96.81 86 PHE A N 1
ATOM 666 C CA . PHE A 1 86 ? -9.156 -5.402 -9.281 1 96.81 86 PHE A CA 1
ATOM 667 C C . PHE A 1 86 ? -9.57 -4.387 -10.336 1 96.81 86 PHE A C 1
ATOM 669 O O . PHE A 1 86 ? -9.148 -3.229 -10.289 1 96.81 86 PHE A O 1
ATOM 676 N N . ASN A 1 87 ? -10.383 -4.801 -11.25 1 95.88 87 ASN A N 1
ATOM 677 C CA . ASN A 1 87 ? -10.859 -3.896 -12.289 1 95.88 87 ASN A CA 1
ATOM 678 C C . ASN A 1 87 ? -11.758 -2.807 -11.711 1 95.88 87 ASN A C 1
ATOM 680 O O . ASN A 1 87 ? -11.766 -1.677 -12.203 1 95.88 87 ASN A O 1
ATOM 684 N N . TRP A 1 88 ? -12.523 -3.186 -10.789 1 93.44 88 TRP A N 1
ATOM 685 C CA . TRP A 1 88 ? -13.336 -2.186 -10.102 1 93.44 88 TRP A CA 1
ATOM 686 C C . TRP A 1 88 ? -12.461 -1.106 -9.484 1 93.44 88 TRP A C 1
ATOM 688 O O . TRP A 1 88 ? -12.742 0.087 -9.609 1 93.44 88 TRP A O 1
ATOM 698 N N . ALA A 1 89 ? -11.43 -1.482 -8.781 1 94.25 89 ALA A N 1
ATOM 699 C CA . ALA A 1 89 ? -10.492 -0.532 -8.195 1 94.25 89 ALA A CA 1
ATOM 700 C C . ALA A 1 89 ? -9.836 0.33 -9.273 1 94.25 89 ALA A C 1
ATOM 702 O O . ALA A 1 89 ? -9.672 1.538 -9.094 1 94.25 89 ALA A O 1
ATOM 703 N N . ALA A 1 90 ? -9.477 -0.303 -10.406 1 96.94 90 ALA A N 1
ATOM 704 C CA . ALA A 1 90 ? -8.859 0.419 -11.516 1 96.94 90 ALA A CA 1
ATOM 705 C C . ALA A 1 90 ? -9.797 1.494 -12.055 1 96.94 90 ALA A C 1
ATOM 707 O O . ALA A 1 90 ? -9.375 2.627 -12.305 1 96.94 90 ALA A O 1
ATOM 708 N N . ARG A 1 91 ? -11.016 1.162 -12.188 1 95.25 91 ARG A N 1
ATOM 709 C CA . ARG A 1 91 ? -12 2.105 -12.703 1 95.25 91 ARG A CA 1
ATOM 710 C C . ARG A 1 91 ? -12.219 3.258 -11.727 1 95.25 91 ARG A C 1
ATOM 712 O O . ARG A 1 91 ? -12.344 4.414 -12.141 1 95.25 91 ARG A O 1
ATOM 719 N N . ALA A 1 92 ? -12.32 2.885 -10.477 1 90.62 92 ALA A N 1
ATOM 720 C CA . ALA A 1 92 ? -12.492 3.916 -9.453 1 90.62 92 ALA A CA 1
ATOM 721 C C . ALA A 1 92 ? -11.344 4.922 -9.492 1 90.62 92 ALA A C 1
ATOM 723 O O . ALA A 1 92 ? -11.562 6.129 -9.359 1 90.62 92 ALA A O 1
ATOM 724 N N . LEU A 1 93 ? -10.125 4.48 -9.68 1 93.69 93 LEU A N 1
ATOM 725 C CA . LEU A 1 93 ? -8.961 5.355 -9.766 1 93.69 93 LEU A CA 1
ATOM 726 C C . LEU A 1 93 ? -9.039 6.234 -11.008 1 93.69 93 LEU A C 1
ATOM 728 O O . LEU A 1 93 ? -8.797 7.441 -10.938 1 93.69 93 LEU A O 1
ATOM 732 N N . GLN A 1 94 ? -9.375 5.645 -12.062 1 95.69 94 GLN A N 1
ATOM 733 C CA . GLN A 1 94 ? -9.461 6.398 -13.312 1 95.69 94 GLN A CA 1
ATOM 734 C C . GLN A 1 94 ? -10.531 7.488 -13.211 1 95.69 94 GLN A C 1
ATOM 736 O O . GLN A 1 94 ? -10.32 8.609 -13.688 1 95.69 94 GLN A O 1
ATOM 741 N N . GLU A 1 95 ? -11.578 7.199 -12.617 1 93.94 95 GLU A N 1
ATOM 742 C CA . GLU A 1 95 ? -12.703 8.125 -12.523 1 93.94 95 GLU A CA 1
ATOM 743 C C . GLU A 1 95 ? -12.359 9.32 -11.641 1 93.94 95 GLU A C 1
ATOM 745 O O . GLU A 1 95 ? -12.984 10.375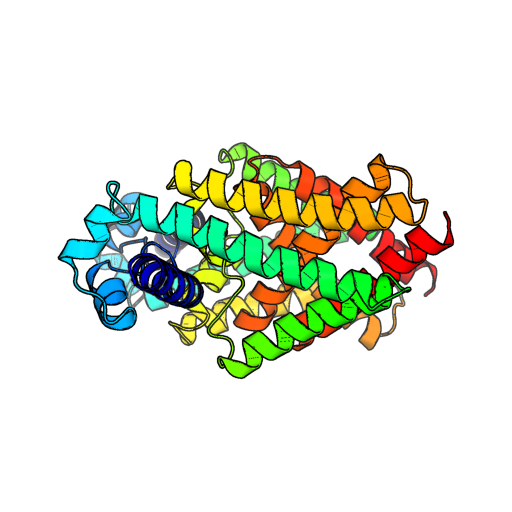 -11.75 1 93.94 95 GLU A O 1
ATOM 750 N N . THR A 1 96 ? -11.43 9.172 -10.836 1 91.38 96 THR A N 1
ATOM 751 C CA . THR A 1 96 ? -11.047 10.25 -9.93 1 91.38 96 THR A CA 1
ATOM 752 C C . THR A 1 96 ? -9.68 10.812 -10.305 1 91.38 96 THR A C 1
ATOM 754 O O . THR A 1 96 ? -9.031 11.477 -9.492 1 91.38 96 THR A O 1
ATOM 757 N N . ASP A 1 97 ? -9.227 10.445 -11.523 1 94.44 97 ASP A N 1
ATOM 758 C CA . ASP A 1 97 ? -7.914 10.867 -11.992 1 94.44 97 ASP A CA 1
ATOM 759 C C . ASP A 1 97 ? -6.82 10.492 -10.992 1 94.44 97 ASP A C 1
ATOM 761 O O . ASP A 1 97 ? -5.973 11.312 -10.656 1 94.44 97 ASP A O 1
ATOM 765 N N . TYR A 1 98 ? -6.98 9.281 -10.414 1 93.44 98 TYR A N 1
ATOM 766 C CA . TYR A 1 98 ? -6.02 8.609 -9.539 1 93.44 98 TYR A CA 1
ATOM 767 C C . TYR A 1 98 ? -5.883 9.352 -8.211 1 93.44 98 TYR A C 1
ATOM 769 O O . TYR A 1 98 ? -4.891 9.18 -7.5 1 93.44 98 TYR A O 1
ATOM 777 N N . ALA A 1 99 ? -6.855 10.172 -7.895 1 87.56 99 ALA A N 1
ATOM 778 C CA . ALA A 1 99 ? -6.82 10.93 -6.645 1 87.56 99 ALA A CA 1
ATOM 779 C C . ALA A 1 99 ? -7.238 10.055 -5.465 1 87.56 99 ALA A C 1
ATOM 781 O O . ALA A 1 99 ? -6.707 10.195 -4.359 1 87.56 99 ALA A O 1
ATOM 782 N N . ASP A 1 100 ? -8.148 9.133 -5.734 1 84.56 100 ASP A N 1
ATOM 783 C CA . ASP A 1 100 ? -8.773 8.398 -4.641 1 84.56 100 ASP A CA 1
ATOM 784 C C . ASP A 1 100 ? -8.164 7 -4.512 1 84.56 100 ASP A C 1
ATOM 786 O O . ASP A 1 100 ? -8.484 6.102 -5.293 1 84.56 100 ASP A O 1
ATOM 790 N N . GLY A 1 101 ? -7.277 6.859 -3.566 1 85.81 101 GLY A N 1
ATOM 791 C CA . GLY A 1 101 ? -6.793 5.52 -3.264 1 85.81 101 GLY A CA 1
ATOM 792 C C . GLY A 1 101 ? -7.801 4.68 -2.5 1 85.81 101 GLY A C 1
ATOM 793 O O . GLY A 1 101 ? -9 4.949 -2.547 1 85.81 101 GLY A O 1
ATOM 794 N N . CYS A 1 102 ? -7.371 3.543 -1.996 1 89.56 102 CYS A N 1
ATOM 795 C CA . CYS A 1 102 ? -8.211 2.773 -1.082 1 89.56 102 CYS A CA 1
ATOM 796 C C . CYS A 1 102 ? -8.594 3.605 0.135 1 89.56 102 CYS A C 1
ATOM 798 O O . CYS A 1 102 ? -7.727 4.145 0.825 1 89.56 102 CYS A O 1
ATOM 800 N N . PRO A 1 103 ? -9.859 3.789 0.412 1 84.25 103 PRO A N 1
ATOM 801 C CA . PRO A 1 103 ? -10.297 4.637 1.526 1 84.25 103 PRO A CA 1
ATOM 802 C C . PRO A 1 103 ? -9.773 4.148 2.877 1 84.25 103 PRO A C 1
ATOM 804 O O . PRO A 1 103 ? -9.609 4.941 3.805 1 84.25 103 PRO A O 1
ATOM 807 N N . ILE A 1 104 ? -9.57 2.879 2.971 1 92.56 104 ILE A N 1
ATOM 808 C CA . ILE A 1 104 ? -9.055 2.293 4.207 1 92.56 104 ILE A CA 1
ATOM 809 C C . ILE A 1 104 ? -7.531 2.35 4.211 1 92.56 104 ILE A C 1
ATOM 811 O O . ILE A 1 104 ? -6.922 2.77 5.199 1 92.56 104 ILE A O 1
ATOM 815 N N . GLY A 1 105 ? -6.922 1.971 3.084 1 92.81 105 GLY A N 1
ATOM 816 C CA . GLY A 1 105 ? -5.473 1.914 2.963 1 92.81 105 GLY A CA 1
ATOM 817 C C . GLY A 1 105 ? -4.805 3.262 3.158 1 92.81 105 GLY A C 1
ATOM 818 O O . GLY A 1 105 ? -3.746 3.352 3.785 1 92.81 105 GLY A O 1
ATOM 819 N N . THR A 1 106 ? -5.41 4.305 2.629 1 87.56 106 THR A N 1
ATOM 820 C CA . THR A 1 106 ? -4.859 5.652 2.748 1 87.56 106 THR A CA 1
ATOM 821 C C . THR A 1 106 ? -4.777 6.074 4.211 1 87.56 106 THR A C 1
ATOM 823 O O . THR A 1 106 ? -3.758 6.605 4.652 1 87.56 106 THR A O 1
ATOM 826 N N . VAL A 1 107 ? -5.82 5.836 4.934 1 89.62 107 VAL A N 1
ATOM 827 C CA . VAL A 1 107 ? -5.844 6.188 6.348 1 89.62 107 VAL A CA 1
ATOM 828 C C . VAL A 1 107 ? -4.883 5.289 7.121 1 89.62 107 VAL A C 1
ATOM 830 O O . VAL A 1 107 ? -4.145 5.758 7.988 1 89.62 107 VAL A O 1
ATOM 833 N N . ALA A 1 108 ? -4.898 4.023 6.762 1 92.81 108 ALA A N 1
ATOM 834 C CA . ALA A 1 108 ? -4.043 3.059 7.445 1 92.81 108 ALA A CA 1
ATOM 835 C C . ALA A 1 108 ? -2.572 3.455 7.332 1 92.81 108 ALA A C 1
ATOM 837 O O . ALA A 1 108 ? -1.836 3.416 8.32 1 92.81 108 ALA A O 1
ATOM 838 N N . CYS A 1 109 ? -2.148 3.824 6.168 1 88.69 109 CYS A N 1
ATOM 839 C CA . CYS A 1 109 ? -0.77 4.23 5.922 1 88.69 109 CYS A CA 1
ATOM 840 C C . CYS A 1 109 ? -0.384 5.41 6.805 1 88.69 109 CYS A C 1
ATOM 842 O O . CYS A 1 109 ? 0.742 5.477 7.305 1 88.69 109 CYS A O 1
ATOM 844 N N . GLU A 1 110 ? -1.274 6.227 6.996 1 85 110 GLU A N 1
ATOM 845 C CA . GLU A 1 110 ? -1.005 7.469 7.719 1 85 110 GLU A CA 1
ATOM 846 C C . GLU A 1 110 ? -0.974 7.238 9.227 1 85 110 GLU A C 1
ATOM 848 O O . GLU A 1 110 ? -0.15 7.82 9.93 1 85 110 GLU A O 1
ATOM 853 N N . VAL A 1 111 ? -1.807 6.398 9.781 1 88.75 111 VAL A N 1
ATOM 854 C CA . VAL A 1 111 ? -2.076 6.434 11.219 1 88.75 111 VAL A CA 1
ATOM 855 C C . VAL A 1 111 ? -1.439 5.219 11.891 1 88.75 111 VAL A C 1
ATOM 857 O O . VAL A 1 111 ? -1.585 5.023 13.102 1 88.75 111 VAL A O 1
ATOM 860 N N . ALA A 1 112 ? -0.768 4.438 11.18 1 87.69 112 ALA A N 1
ATOM 861 C CA . ALA A 1 112 ? -0.27 3.15 11.664 1 87.69 112 ALA A CA 1
ATOM 862 C C . ALA A 1 112 ? 0.52 3.322 12.961 1 87.69 112 ALA A C 1
ATOM 864 O O . ALA A 1 112 ? 0.488 2.453 13.836 1 87.69 112 ALA A O 1
ATOM 865 N N . SER A 1 113 ? 1.157 4.469 13.094 1 86.12 113 SER A N 1
ATOM 866 C CA . SER A 1 113 ? 1.978 4.652 14.289 1 86.12 113 SER A CA 1
ATOM 867 C C . SER A 1 113 ? 1.592 5.922 15.039 1 86.12 113 SER A C 1
ATOM 869 O O . SER A 1 113 ? 2.287 6.34 15.969 1 86.12 113 SER A O 1
ATOM 871 N N . SER A 1 114 ? 0.52 6.551 14.672 1 87 114 SER A N 1
ATOM 872 C CA . SER A 1 114 ? 0.244 7.855 15.258 1 87 114 SER A CA 1
ATOM 873 C C . SER A 1 114 ? -1.109 7.875 15.961 1 87 114 SER A C 1
ATOM 875 O O . SER A 1 114 ? -1.383 8.766 16.766 1 87 114 SER A O 1
ATOM 877 N N . ASN A 1 115 ? -1.938 6.93 15.617 1 92.56 115 ASN A N 1
ATOM 878 C CA . ASN A 1 115 ? -3.291 6.918 16.156 1 92.56 115 ASN A CA 1
ATOM 879 C C . ASN A 1 115 ? -3.812 5.496 16.344 1 92.56 115 ASN A C 1
ATOM 881 O O . ASN A 1 115 ? -4.297 4.887 15.391 1 92.56 115 ASN A O 1
ATOM 885 N N . GLU A 1 116 ? -3.807 5.043 17.531 1 94.75 116 GLU A N 1
ATOM 886 C CA . GLU A 1 116 ? -4.105 3.645 17.828 1 94.75 116 GLU A CA 1
ATOM 887 C C . GLU A 1 116 ? -5.566 3.316 17.516 1 94.75 116 GLU A C 1
ATOM 889 O O . GLU A 1 116 ? -5.867 2.244 16.984 1 94.75 116 GLU A O 1
ATOM 894 N N . ALA A 1 117 ? -6.438 4.199 17.812 1 95.25 117 ALA A N 1
ATOM 895 C CA . ALA A 1 117 ? -7.855 3.957 17.562 1 95.25 117 ALA A CA 1
ATOM 896 C C . ALA A 1 117 ? -8.125 3.805 16.062 1 95.25 117 ALA A C 1
ATOM 898 O O . ALA A 1 117 ? -8.852 2.898 15.648 1 95.25 117 ALA A O 1
ATOM 899 N N . LEU A 1 118 ? -7.609 4.676 15.281 1 95.25 118 LEU A N 1
ATOM 900 C CA . LEU A 1 118 ? -7.797 4.605 13.836 1 95.25 118 LEU A CA 1
ATOM 901 C C . LEU A 1 118 ? -7.055 3.408 13.25 1 95.25 118 LEU A C 1
ATOM 903 O O . LEU A 1 118 ? -7.547 2.764 12.32 1 95.25 118 LEU A O 1
ATOM 907 N N . ARG A 1 119 ? -5.887 3.129 13.781 1 96.06 119 ARG A N 1
ATOM 908 C CA . ARG A 1 119 ? -5.172 1.936 13.344 1 96.06 119 ARG A CA 1
ATOM 909 C C . ARG A 1 119 ? -6.016 0.684 13.547 1 96.06 119 ARG A C 1
ATOM 911 O O . ARG A 1 119 ? -6.152 -0.135 12.633 1 96.06 119 ARG A O 1
ATOM 918 N N . GLN A 1 120 ? -6.59 0.543 14.656 1 97.31 120 GLN A N 1
ATOM 919 C CA . GLN A 1 120 ? -7.41 -0.622 14.969 1 97.31 120 GLN A CA 1
ATOM 920 C C . GLN A 1 120 ? -8.641 -0.69 14.07 1 97.31 120 GLN A C 1
ATOM 922 O O . GLN A 1 120 ? -9.07 -1.777 13.68 1 97.31 120 GLN A O 1
ATOM 927 N N . ALA A 1 121 ? -9.18 0.487 13.805 1 96.69 121 ALA A N 1
ATOM 928 C CA . ALA A 1 121 ? -10.344 0.521 12.922 1 96.69 121 ALA A CA 1
ATOM 929 C C . ALA A 1 121 ? -9.977 0.014 11.523 1 96.69 121 ALA A C 1
ATOM 931 O O . ALA A 1 121 ? -10.711 -0.786 10.938 1 96.69 121 ALA A O 1
ATOM 932 N N . THR A 1 122 ? -8.914 0.457 11.016 1 97.06 122 THR A N 1
ATOM 933 C CA . THR A 1 122 ? -8.492 0.016 9.688 1 97.06 122 THR A CA 1
ATOM 934 C C . THR A 1 122 ? -8.117 -1.462 9.703 1 97.06 122 THR A C 1
ATOM 936 O O . THR A 1 122 ? -8.422 -2.197 8.758 1 97.06 122 THR A O 1
AT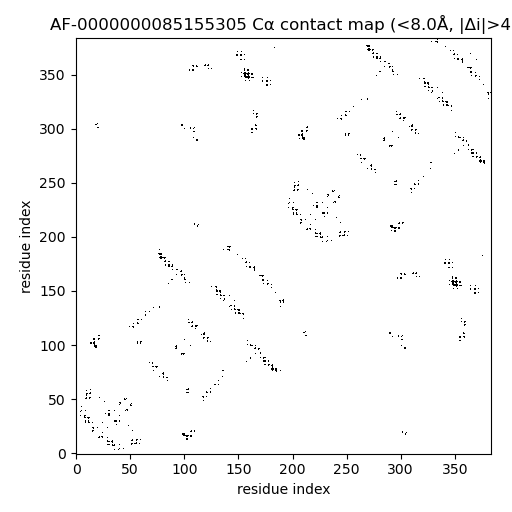OM 939 N N . GLN A 1 123 ? -7.441 -1.891 10.789 1 97.69 123 GLN A N 1
ATOM 940 C CA . GLN A 1 123 ? -7.09 -3.297 10.961 1 97.69 123 GLN A CA 1
ATOM 941 C C . GLN A 1 123 ? -8.328 -4.188 10.883 1 97.69 123 GLN A C 1
ATOM 943 O O . GLN A 1 123 ? -8.305 -5.238 10.242 1 97.69 123 GLN A O 1
ATOM 948 N N . ALA A 1 124 ? -9.305 -3.775 11.539 1 97.12 124 ALA A N 1
ATOM 949 C CA . ALA A 1 124 ? -10.539 -4.555 11.57 1 97.12 124 ALA A CA 1
ATOM 950 C C . ALA A 1 124 ? -11.148 -4.688 10.18 1 97.12 124 ALA A C 1
ATOM 952 O O . ALA A 1 124 ? -11.695 -5.734 9.828 1 97.12 124 ALA A O 1
ATOM 953 N N . VAL A 1 125 ? -11.062 -3.682 9.406 1 96.31 125 VAL A N 1
ATOM 954 C CA . VAL A 1 125 ? -11.609 -3.711 8.055 1 96.31 125 VAL A CA 1
ATOM 955 C C . VAL A 1 125 ? -10.797 -4.676 7.188 1 96.31 125 VAL A C 1
ATOM 957 O O . VAL A 1 125 ? -11.367 -5.539 6.516 1 96.31 125 VAL A O 1
ATOM 960 N N . PHE A 1 126 ? -9.492 -4.566 7.242 1 97.06 126 PHE A N 1
ATOM 961 C CA . PHE A 1 126 ? -8.648 -5.477 6.469 1 97.06 126 PHE A CA 1
ATOM 962 C C . PHE A 1 126 ? -8.898 -6.922 6.883 1 97.06 126 PHE A C 1
ATOM 964 O O . PHE A 1 126 ? -8.984 -7.809 6.031 1 97.06 126 PHE A O 1
ATOM 971 N N . ALA A 1 127 ? -8.992 -7.133 8.172 1 97 127 ALA A N 1
ATOM 972 C CA . ALA A 1 127 ? -9.266 -8.477 8.672 1 97 127 ALA A CA 1
ATOM 973 C C . ALA A 1 127 ? -10.586 -9.008 8.133 1 97 127 ALA A C 1
ATOM 975 O O . ALA A 1 127 ? -10.703 -10.195 7.801 1 97 127 ALA A O 1
ATOM 976 N N . SER A 1 128 ? -11.531 -8.148 8.078 1 95.44 128 SER A N 1
ATOM 977 C CA . SER A 1 128 ? -12.828 -8.578 7.57 1 95.44 128 SER A CA 1
ATOM 978 C C . SER A 1 128 ? -12.758 -8.938 6.094 1 95.44 128 SER A C 1
ATOM 980 O O . SER A 1 128 ? -13.383 -9.898 5.652 1 95.44 128 SER A O 1
ATOM 982 N N . TRP A 1 129 ? -12.047 -8.133 5.273 1 94.75 129 TRP A N 1
ATOM 983 C CA . TRP A 1 129 ? -11.859 -8.445 3.859 1 94.75 129 TRP A CA 1
ATOM 984 C C . TRP A 1 129 ? -11.109 -9.766 3.689 1 94.75 129 TRP A C 1
ATOM 986 O O . TRP A 1 129 ? -11.492 -10.602 2.863 1 94.75 129 TRP A O 1
ATOM 996 N N . GLN A 1 130 ? -10.047 -9.922 4.473 1 96.88 130 GLN A N 1
ATOM 997 C CA . GLN A 1 130 ? -9.273 -11.156 4.43 1 96.88 130 GLN A CA 1
ATOM 998 C C . GLN A 1 130 ? -10.141 -12.367 4.781 1 96.88 130 GLN A C 1
ATOM 1000 O O . GLN A 1 130 ? -10.078 -13.398 4.109 1 96.88 130 GLN A O 1
ATOM 1005 N N . SER A 1 131 ? -10.922 -12.227 5.816 1 95.75 131 SER A N 1
ATOM 1006 C CA . SER A 1 131 ? -11.797 -13.305 6.25 1 95.75 131 SER A CA 1
ATOM 1007 C C . SER A 1 131 ? -12.812 -13.664 5.168 1 95.75 131 SER A C 1
ATOM 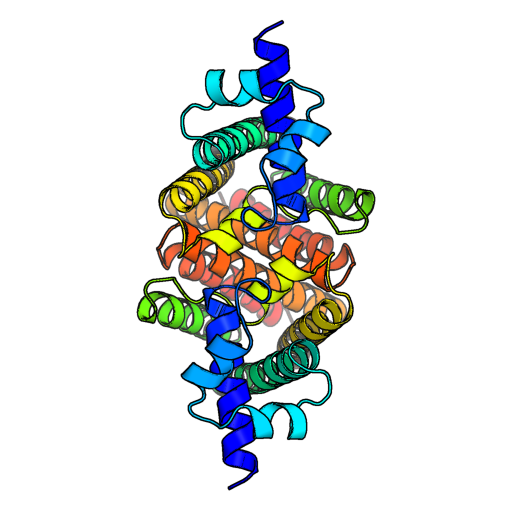1009 O O . SER A 1 131 ? -13.125 -14.836 4.965 1 95.75 131 SER A O 1
ATOM 1011 N N . ARG A 1 132 ? -13.312 -12.672 4.523 1 94.06 132 ARG A N 1
ATOM 1012 C CA . ARG A 1 132 ? -14.289 -12.914 3.467 1 94.06 132 ARG A CA 1
ATOM 1013 C C . ARG A 1 132 ? -13.656 -13.68 2.305 1 94.06 132 ARG A C 1
ATOM 1015 O O . ARG A 1 132 ? -14.258 -14.609 1.768 1 94.06 132 ARG A O 1
ATOM 1022 N N . VAL A 1 133 ? -12.516 -13.289 1.866 1 95.44 133 VAL A N 1
ATOM 1023 C CA . VAL A 1 133 ? -11.805 -13.969 0.79 1 95.44 133 VAL A CA 1
ATOM 1024 C C . VAL A 1 133 ? -11.453 -15.391 1.217 1 95.44 133 VAL A C 1
ATOM 1026 O O . VAL A 1 133 ? -11.625 -16.344 0.442 1 95.44 133 VAL A O 1
ATOM 1029 N N . ALA A 1 134 ? -10.969 -15.531 2.477 1 97 134 ALA A N 1
ATOM 1030 C CA . ALA A 1 134 ? -10.625 -16.859 2.992 1 97 134 ALA A CA 1
ATOM 1031 C C . ALA A 1 134 ? -11.844 -17.781 2.979 1 97 134 ALA A C 1
ATOM 1033 O O . ALA A 1 134 ? -11.727 -18.953 2.648 1 97 134 ALA A O 1
ATOM 1034 N N . ALA A 1 135 ? -12.977 -17.219 3.375 1 94.75 135 ALA A N 1
ATOM 1035 C CA . ALA A 1 135 ? -14.203 -18.016 3.404 1 94.75 135 ALA A CA 1
ATOM 1036 C C . ALA A 1 135 ? -14.531 -18.562 2.02 1 94.75 135 ALA A C 1
ATOM 1038 O O . ALA A 1 135 ? -14.977 -19.703 1.886 1 94.75 135 ALA A O 1
ATOM 1039 N N . GLU A 1 136 ? -14.352 -17.75 1.002 1 94.19 136 GLU A N 1
ATOM 1040 C CA . GLU A 1 136 ? -14.594 -18.203 -0.366 1 94.19 136 GLU A CA 1
ATOM 1041 C C . GLU A 1 136 ? -13.664 -19.344 -0.746 1 94.19 136 GLU A C 1
ATOM 1043 O O . GLU A 1 136 ? -14.086 -20.312 -1.377 1 94.19 136 GLU A O 1
ATOM 1048 N N . LEU A 1 137 ? -12.422 -19.281 -0.386 1 96.56 137 LEU A N 1
ATOM 1049 C CA . LEU A 1 137 ? -11.422 -20.297 -0.714 1 96.56 137 LEU A CA 1
ATOM 1050 C C . LEU A 1 137 ? -11.68 -21.594 0.044 1 96.56 137 LEU A C 1
ATOM 1052 O O . LEU A 1 137 ? -11.578 -22.672 -0.527 1 96.56 137 LEU A O 1
ATOM 1056 N N . ILE A 1 138 ? -12 -21.438 1.308 1 96.75 138 ILE A N 1
ATOM 1057 C CA . ILE A 1 138 ? -12.32 -22.609 2.119 1 96.75 138 ILE A CA 1
ATOM 1058 C C . ILE A 1 138 ? -13.539 -23.328 1.54 1 96.75 138 ILE A C 1
ATOM 1060 O O . ILE A 1 138 ? -13.562 -24.547 1.434 1 96.75 138 ILE A O 1
ATOM 1064 N N . GLY A 1 139 ? -14.539 -22.547 1.163 1 93.5 139 GLY A N 1
ATOM 1065 C CA . GLY A 1 139 ? -15.727 -23.125 0.536 1 93.5 139 GLY A CA 1
ATOM 1066 C C . GLY A 1 139 ? -15.422 -23.859 -0.752 1 93.5 139 GLY A C 1
ATOM 1067 O O . GLY A 1 139 ? -16.141 -24.797 -1.123 1 93.5 139 GLY A O 1
ATOM 1068 N N . ALA A 1 140 ? -14.359 -23.5 -1.417 1 93.75 140 ALA A N 1
ATOM 1069 C CA . ALA A 1 140 ? -13.953 -24.141 -2.672 1 93.75 140 ALA A CA 1
ATOM 1070 C C . ALA A 1 140 ? -13.031 -25.328 -2.418 1 93.75 140 ALA A C 1
ATOM 1072 O O . ALA A 1 140 ? -12.508 -25.922 -3.361 1 93.75 140 ALA A O 1
ATOM 1073 N N . GLY A 1 141 ? -12.711 -25.609 -1.127 1 95.31 141 GLY A N 1
ATOM 1074 C CA . GLY A 1 141 ? -11.984 -26.812 -0.792 1 95.31 141 GLY A CA 1
ATOM 1075 C C . GLY A 1 141 ? -10.531 -26.547 -0.438 1 95.31 141 GLY A C 1
ATOM 1076 O O . GLY A 1 141 ? -9.766 -27.5 -0.203 1 95.31 141 GLY A O 1
ATOM 1077 N N . VAL A 1 142 ? -10.141 -25.359 -0.387 1 97.38 142 VAL A N 1
ATOM 1078 C CA . VAL A 1 142 ? -8.773 -25.031 -0.014 1 97.38 142 VAL A CA 1
ATOM 1079 C C . VAL A 1 142 ? -8.594 -25.188 1.493 1 97.38 142 VAL A C 1
ATOM 1081 O O . VAL A 1 142 ? -9.422 -24.719 2.279 1 97.38 142 VAL A O 1
ATOM 1084 N N . PRO A 1 143 ? -7.504 -25.844 1.907 1 98 143 PRO A N 1
ATOM 1085 C CA . PRO A 1 143 ? -7.262 -26 3.344 1 98 143 PRO A CA 1
ATOM 1086 C C . PRO A 1 143 ? -7.203 -24.656 4.066 1 98 143 PRO A C 1
ATOM 1088 O O . PRO A 1 143 ? -6.668 -23.672 3.529 1 98 143 PRO A O 1
ATOM 1091 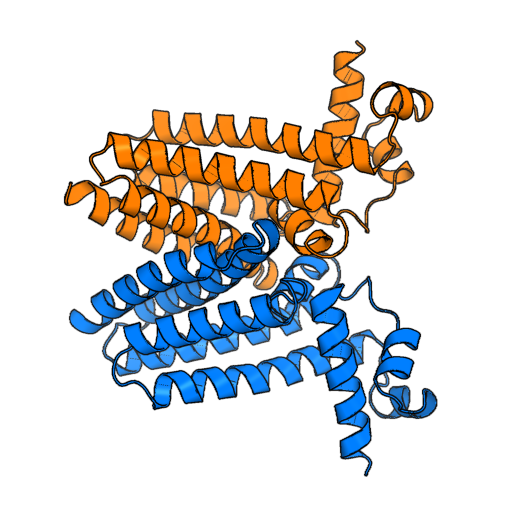N N . THR A 1 144 ? -7.719 -24.578 5.277 1 98 144 THR A N 1
ATOM 1092 C CA . THR A 1 144 ? -7.961 -23.359 6.039 1 98 144 THR A CA 1
ATOM 1093 C C . THR A 1 144 ? -6.688 -22.531 6.145 1 98 144 THR A C 1
ATOM 1095 O O . THR A 1 144 ? -6.699 -21.328 5.871 1 98 144 THR A O 1
ATOM 1098 N N . ALA A 1 145 ? -5.574 -23.125 6.449 1 97.62 145 ALA A N 1
ATOM 1099 C CA . ALA A 1 145 ? -4.328 -22.391 6.625 1 97.62 145 ALA A CA 1
ATOM 1100 C C . ALA A 1 145 ? -3.873 -21.766 5.312 1 97.62 145 ALA A C 1
ATOM 1102 O O . ALA A 1 145 ? -3.418 -20.609 5.289 1 97.62 145 ALA A O 1
ATOM 1103 N N . GLN A 1 146 ? -3.99 -22.531 4.289 1 97.88 146 GLN A N 1
ATOM 1104 C CA . GLN A 1 146 ? -3.629 -22.031 2.967 1 97.88 146 GLN A CA 1
ATOM 1105 C C . GLN A 1 146 ? -4.586 -20.938 2.516 1 97.88 146 GLN A C 1
ATOM 1107 O O . GLN A 1 146 ? -4.16 -19.938 1.925 1 97.88 146 GLN A O 1
ATOM 1112 N N . ALA A 1 147 ? -5.887 -21.109 2.816 1 98.19 147 ALA A N 1
ATOM 1113 C CA . ALA A 1 147 ? -6.898 -20.125 2.459 1 98.19 147 ALA A CA 1
ATOM 1114 C C . ALA A 1 147 ? -6.617 -18.781 3.137 1 98.19 147 ALA A C 1
ATOM 1116 O O . ALA A 1 147 ? -6.742 -17.719 2.514 1 98.19 147 ALA A O 1
ATOM 1117 N N . ARG A 1 148 ? -6.25 -18.828 4.379 1 98.25 148 ARG A N 1
ATOM 1118 C CA . ARG A 1 148 ? -5.953 -17.609 5.129 1 98.25 148 ARG A CA 1
ATOM 1119 C C . ARG A 1 148 ? -4.711 -16.922 4.582 1 98.25 148 ARG A C 1
ATOM 1121 O O . ARG A 1 148 ? -4.68 -15.695 4.473 1 98.25 148 ARG A O 1
ATOM 1128 N N . ARG A 1 149 ? -3.717 -17.672 4.207 1 98.38 149 ARG A N 1
ATOM 1129 C CA . ARG A 1 149 ? -2.504 -17.109 3.611 1 98.38 149 ARG A CA 1
ATOM 1130 C C . ARG A 1 149 ? -2.807 -16.453 2.273 1 98.38 149 ARG A C 1
ATOM 1132 O O . ARG A 1 149 ? -2.346 -15.336 2.01 1 98.38 149 ARG A O 1
ATOM 1139 N N . LEU A 1 150 ? -3.59 -17.125 1.49 1 98.56 150 LEU A N 1
ATOM 1140 C CA . LEU A 1 150 ? -3.934 -16.625 0.167 1 98.56 150 LEU A CA 1
ATOM 1141 C C . LEU A 1 150 ? -4.809 -15.375 0.275 1 98.56 150 LEU A C 1
ATOM 1143 O O . LEU A 1 150 ? -4.711 -14.469 -0.554 1 98.56 150 LEU A O 1
ATOM 1147 N N . ALA A 1 151 ? -5.703 -15.352 1.269 1 98.31 151 ALA A N 1
ATOM 1148 C CA . ALA A 1 151 ? -6.559 -14.188 1.489 1 98.31 151 ALA A CA 1
ATOM 1149 C C . ALA A 1 151 ? -5.727 -12.961 1.865 1 98.31 151 ALA A C 1
ATOM 1151 O O . ALA A 1 151 ? -5.961 -11.867 1.354 1 98.31 151 ALA A O 1
ATOM 1152 N N . THR A 1 152 ? -4.773 -13.164 2.789 1 98.69 152 THR A N 1
ATOM 1153 C CA . THR A 1 152 ? -3.863 -12.094 3.174 1 98.69 152 THR A CA 1
ATOM 1154 C C . THR A 1 152 ? -3.08 -11.586 1.966 1 98.69 152 THR A C 1
ATOM 1156 O O . THR A 1 152 ? -2.994 -10.383 1.733 1 98.69 152 THR A O 1
ATOM 1159 N N . PHE A 1 153 ? -2.604 -12.484 1.193 1 98.69 153 PHE A N 1
ATOM 1160 C CA . PHE A 1 153 ? -1.875 -12.195 -0.035 1 98.69 153 PHE A CA 1
ATOM 1161 C C . PHE A 1 153 ? -2.738 -11.383 -0.996 1 98.69 153 PHE A C 1
ATOM 1163 O O . PHE A 1 153 ? -2.287 -10.383 -1.554 1 98.69 153 PHE A O 1
ATOM 1170 N N . ALA A 1 154 ? -3.961 -11.781 -1.221 1 98.5 154 ALA A N 1
ATOM 1171 C CA . ALA A 1 154 ? -4.836 -11.125 -2.191 1 98.5 154 ALA A CA 1
ATOM 1172 C C . ALA A 1 154 ? -5.133 -9.688 -1.786 1 98.5 154 ALA A C 1
ATOM 1174 O O . ALA A 1 154 ? -5.043 -8.773 -2.609 1 98.5 154 ALA A O 1
ATOM 1175 N N . VAL A 1 155 ? -5.449 -9.484 -0.537 1 97.81 155 VAL A N 1
ATOM 1176 C CA . VAL A 1 155 ? -5.766 -8.148 -0.041 1 97.81 155 VAL A CA 1
ATOM 1177 C C . VAL A 1 155 ? -4.516 -7.27 -0.085 1 97.81 155 VAL A C 1
ATOM 1179 O O . VAL A 1 155 ? -4.578 -6.113 -0.512 1 97.81 155 VAL A O 1
ATOM 1182 N N . ALA A 1 156 ? -3.383 -7.824 0.328 1 98.62 156 ALA A N 1
ATOM 1183 C CA . ALA A 1 156 ? -2.123 -7.086 0.278 1 98.62 156 ALA A CA 1
ATOM 1184 C C . ALA A 1 156 ? -1.788 -6.668 -1.15 1 98.62 156 ALA A C 1
ATOM 1186 O O . ALA A 1 156 ? -1.409 -5.52 -1.396 1 98.62 156 ALA A O 1
ATOM 1187 N N . SER A 1 157 ? -1.935 -7.59 -2.051 1 98.75 157 SER A N 1
ATOM 1188 C CA . SER A 1 157 ? -1.609 -7.324 -3.449 1 98.75 157 SER A CA 1
ATOM 1189 C C . SER A 1 157 ? -2.492 -6.219 -4.02 1 98.75 157 SER A C 1
ATOM 1191 O O . SER A 1 157 ? -2.021 -5.375 -4.785 1 98.75 157 SER A O 1
ATOM 1193 N N . LEU A 1 158 ? -3.76 -6.223 -3.646 1 97.88 158 LEU A N 1
ATOM 1194 C CA . LEU A 1 158 ? -4.664 -5.172 -4.102 1 97.88 158 LEU A CA 1
ATOM 1195 C C . LEU A 1 158 ? -4.223 -3.809 -3.582 1 97.88 158 LEU A C 1
ATOM 1197 O O . LEU A 1 158 ? -4.141 -2.846 -4.348 1 97.88 158 LEU A O 1
ATOM 1201 N N . GLU A 1 159 ? -3.984 -3.729 -2.318 1 97.19 159 GLU A N 1
ATOM 1202 C CA . GLU A 1 159 ? -3.576 -2.463 -1.715 1 97.19 159 GLU A CA 1
ATOM 1203 C C . GLU A 1 159 ? -2.273 -1.955 -2.326 1 97.19 159 GLU A C 1
ATOM 1205 O O . GLU A 1 159 ? -2.137 -0.762 -2.604 1 97.19 159 GLU A O 1
ATOM 1210 N N . GLY A 1 160 ? -1.32 -2.875 -2.518 1 98.12 160 GLY A N 1
ATOM 1211 C CA . GLY A 1 160 ? -0.073 -2.488 -3.158 1 98.12 160 GLY A CA 1
ATOM 1212 C C . GLY A 1 160 ? -0.253 -2.053 -4.602 1 98.12 160 GLY A C 1
ATOM 1213 O O . GLY A 1 160 ? 0.416 -1.127 -5.062 1 98.12 160 GLY A O 1
ATOM 1214 N N . ALA A 1 161 ? -1.111 -2.688 -5.324 1 98.62 161 ALA A N 1
ATOM 1215 C CA . ALA A 1 161 ? -1.385 -2.324 -6.711 1 98.62 161 ALA A CA 1
ATOM 1216 C C . ALA A 1 161 ? -2.043 -0.949 -6.797 1 98.62 161 ALA A C 1
ATOM 1218 O O . ALA A 1 161 ? -1.772 -0.182 -7.727 1 98.62 161 ALA A O 1
ATOM 1219 N N . ILE A 1 162 ? -2.918 -0.658 -5.871 1 96.75 162 ILE A N 1
ATOM 1220 C CA . ILE A 1 162 ? -3.547 0.657 -5.828 1 96.75 162 ILE A CA 1
ATOM 1221 C C . ILE A 1 162 ? -2.484 1.729 -5.594 1 96.75 162 ILE A C 1
ATOM 1223 O O . ILE A 1 162 ? -2.477 2.76 -6.273 1 96.75 162 ILE A O 1
ATOM 1227 N N . LEU A 1 163 ? -1.636 1.485 -4.668 1 96.5 163 LEU A N 1
ATOM 1228 C CA . LEU A 1 163 ? -0.552 2.418 -4.375 1 96.5 163 LEU A CA 1
ATOM 1229 C C . LEU A 1 163 ? 0.293 2.674 -5.621 1 96.5 163 LEU A C 1
ATOM 1231 O O . LEU A 1 163 ? 0.53 3.826 -5.988 1 96.5 163 LEU A O 1
ATOM 1235 N N . LEU A 1 164 ? 0.704 1.622 -6.312 1 98.06 164 LEU A N 1
ATOM 1236 C CA . LEU A 1 164 ? 1.521 1.771 -7.516 1 98.06 164 LEU A CA 1
ATOM 1237 C C . LEU A 1 164 ? 0.734 2.459 -8.625 1 98.06 164 LEU A C 1
ATOM 1239 O O . LEU A 1 164 ? 1.292 3.254 -9.383 1 98.06 164 LEU A O 1
ATOM 1243 N N . ALA A 1 165 ? -0.492 2.098 -8.742 1 98.31 165 ALA A N 1
ATOM 1244 C CA . ALA A 1 165 ? -1.323 2.711 -9.773 1 98.31 165 ALA A CA 1
ATOM 1245 C C . ALA A 1 165 ? -1.402 4.223 -9.594 1 98.31 165 ALA A C 1
ATOM 1247 O O . ALA A 1 165 ? -1.336 4.98 -10.562 1 98.31 165 ALA A O 1
ATOM 1248 N N . ARG A 1 166 ? -1.549 4.621 -8.398 1 95.81 166 ARG A N 1
ATOM 1249 C CA . ARG A 1 166 ? -1.607 6.051 -8.102 1 95.81 166 ARG A CA 1
ATOM 1250 C C . ARG A 1 166 ? -0.269 6.723 -8.383 1 95.81 166 ARG A C 1
ATOM 1252 O O . ARG A 1 166 ? -0.223 7.805 -8.969 1 95.81 166 ARG A O 1
ATOM 1259 N N . ALA A 1 167 ? 0.795 6.082 -8.008 1 96.88 167 ALA A N 1
ATOM 1260 C CA . ALA A 1 167 ? 2.123 6.637 -8.258 1 96.88 167 ALA A CA 1
ATOM 1261 C C . ALA A 1 167 ? 2.398 6.738 -9.758 1 96.88 167 ALA A C 1
ATOM 1263 O O . ALA A 1 167 ? 2.951 7.734 -10.227 1 96.88 167 ALA A O 1
ATOM 1264 N N . HIS A 1 168 ? 2.002 5.711 -10.461 1 97.94 168 HIS A N 1
ATOM 1265 C CA . HIS A 1 168 ? 2.273 5.637 -11.891 1 97.94 168 HIS A CA 1
ATOM 1266 C C . HIS A 1 168 ? 1.222 6.398 -12.688 1 97.94 168 HIS A C 1
ATOM 1268 O O . HIS A 1 168 ? 1.4 6.637 -13.883 1 97.94 168 HIS A O 1
ATOM 1274 N N . ARG A 1 169 ? 0.121 6.73 -12.102 1 97.19 169 ARG A N 1
ATOM 1275 C CA . ARG A 1 169 ? -1.062 7.238 -12.797 1 97.19 169 ARG A CA 1
ATOM 1276 C C . ARG A 1 169 ? -1.423 6.348 -13.984 1 97.19 169 ARG A C 1
ATOM 1278 O O . ARG A 1 169 ? -1.588 6.836 -15.102 1 97.19 169 ARG A O 1
ATOM 1285 N N . SER A 1 170 ? -1.527 5.18 -13.703 1 98.19 170 SER A N 1
ATOM 1286 C CA . SER A 1 170 ? -1.839 4.129 -14.664 1 98.19 170 SER A CA 1
ATOM 1287 C C . SER A 1 170 ? -2.555 2.959 -13.992 1 98.19 170 SER A C 1
ATOM 1289 O O . SER A 1 170 ? -2.268 2.629 -12.844 1 98.19 170 SER A O 1
ATOM 1291 N N . THR A 1 171 ? -3.463 2.309 -14.711 1 98.12 171 THR A N 1
ATOM 1292 C CA . THR A 1 171 ? -4.172 1.157 -14.156 1 98.12 171 THR A CA 1
ATOM 1293 C C . THR A 1 171 ? -3.371 -0.124 -14.383 1 98.12 171 THR A C 1
ATOM 1295 O O . THR A 1 171 ? -3.764 -1.194 -13.906 1 98.12 171 THR A O 1
ATOM 1298 N N . ARG A 1 172 ? -2.24 -0.056 -15 1 97.88 172 ARG A N 1
ATOM 1299 C CA . ARG A 1 172 ? -1.444 -1.224 -15.367 1 97.88 172 ARG A CA 1
ATOM 1300 C C . ARG A 1 172 ? -1.081 -2.045 -14.133 1 97.88 172 ARG A C 1
ATOM 1302 O O . ARG A 1 172 ? -1.183 -3.271 -14.148 1 97.88 172 ARG A O 1
ATOM 1309 N N . PRO A 1 173 ? -0.677 -1.425 -13 1 98.69 173 PRO A N 1
ATOM 1310 C CA . PRO A 1 173 ? -0.351 -2.238 -11.828 1 98.69 173 PRO A CA 1
ATOM 1311 C C . PRO A 1 173 ? -1.534 -3.07 -11.336 1 98.69 173 PRO A C 1
ATOM 1313 O O . PRO A 1 173 ? -1.354 -4.211 -10.906 1 98.69 173 PRO A O 1
ATOM 1316 N N . LEU A 1 174 ? -2.713 -2.504 -11.422 1 98.56 174 LEU A N 1
ATOM 1317 C CA . LEU A 1 174 ? -3.902 -3.229 -10.992 1 98.56 174 LEU A CA 1
ATOM 1318 C C . LEU A 1 174 ? -4.223 -4.371 -11.945 1 98.56 174 LEU A C 1
ATOM 1320 O O . LEU A 1 174 ? -4.574 -5.469 -11.516 1 98.56 174 LEU A O 1
ATOM 1324 N N . ARG A 1 175 ? -4.07 -4.117 -13.203 1 98.12 175 ARG A N 1
ATOM 1325 C CA . ARG A 1 175 ? -4.324 -5.148 -14.195 1 98.12 175 ARG A CA 1
ATOM 1326 C C . ARG A 1 175 ? -3.301 -6.273 -14.094 1 98.12 175 ARG A C 1
ATOM 1328 O O . ARG A 1 175 ? -3.664 -7.453 -14.062 1 98.12 175 ARG A O 1
ATOM 1335 N N . ASP A 1 176 ? -2.023 -5.941 -14.062 1 98.31 176 ASP A N 1
ATOM 1336 C CA . ASP A 1 176 ? -0.942 -6.918 -13.992 1 98.31 176 ASP A CA 1
ATOM 1337 C C . ASP A 1 176 ? -1.028 -7.746 -12.711 1 98.31 176 ASP A C 1
ATOM 1339 O O . ASP A 1 176 ? -0.956 -8.977 -12.758 1 98.31 176 ASP A O 1
ATOM 1343 N N . THR A 1 177 ? -1.164 -7.082 -11.594 1 98.75 177 THR A N 1
ATOM 1344 C CA . THR A 1 177 ? -1.23 -7.758 -10.305 1 98.75 177 THR A CA 1
ATOM 1345 C C . THR A 1 177 ? -2.496 -8.602 -10.203 1 98.75 177 THR A C 1
ATOM 1347 O O . THR A 1 177 ? -2.455 -9.742 -9.727 1 98.75 177 THR A O 1
ATOM 1350 N N . GLY A 1 178 ? -3.631 -8.008 -10.688 1 98.5 178 GLY A N 1
ATOM 1351 C CA . GLY A 1 178 ? -4.887 -8.734 -10.656 1 98.5 178 GLY A CA 1
ATOM 1352 C C . GLY A 1 178 ? -4.836 -10.047 -11.422 1 98.5 178 GLY A C 1
ATOM 1353 O O . GLY A 1 178 ? -5.387 -11.055 -10.977 1 98.5 178 GLY A O 1
ATOM 1354 N N . ARG A 1 179 ? -4.199 -10.062 -12.547 1 98 179 ARG A N 1
ATOM 1355 C CA . ARG A 1 179 ? -4.062 -11.273 -13.352 1 98 179 ARG A CA 1
ATOM 1356 C C . ARG A 1 179 ? -3.271 -12.344 -12.609 1 98 179 ARG A C 1
ATOM 1358 O O . ARG A 1 179 ? -3.654 -13.516 -12.609 1 98 179 ARG A O 1
ATOM 1365 N N . VAL A 1 180 ? -2.201 -11.969 -12.008 1 98.5 180 VAL A N 1
ATOM 1366 C CA . VAL A 1 180 ? -1.353 -12.93 -11.305 1 98.5 180 VAL A CA 1
ATOM 1367 C C . VAL A 1 180 ? -2.096 -13.484 -10.094 1 98.5 180 VAL A C 1
ATOM 1369 O O . VAL A 1 180 ? -2.049 -14.688 -9.82 1 98.5 180 VAL A O 1
ATOM 1372 N N . VAL A 1 181 ? -2.766 -12.586 -9.32 1 98.62 181 VAL A N 1
ATOM 1373 C CA . VAL A 1 181 ? -3.529 -13.023 -8.156 1 98.62 181 VAL A CA 1
ATOM 1374 C C . VAL A 1 181 ? -4.625 -13.992 -8.586 1 98.62 181 VAL A C 1
ATOM 1376 O O . VAL A 1 181 ? -4.824 -15.039 -7.957 1 98.62 181 VAL A O 1
ATOM 1379 N N . ALA A 1 182 ? -5.32 -13.633 -9.664 1 98 182 ALA A N 1
ATOM 1380 C CA . ALA A 1 182 ? -6.379 -14.492 -10.188 1 98 182 ALA A CA 1
ATOM 1381 C C . ALA A 1 182 ? -5.844 -15.883 -10.516 1 98 182 ALA A C 1
ATOM 1383 O O . ALA A 1 182 ? -6.434 -16.891 -10.117 1 98 182 ALA A O 1
ATOM 1384 N N . ASP A 1 183 ? -4.73 -15.945 -11.227 1 97.44 183 ASP A N 1
ATOM 1385 C CA . ASP A 1 183 ? -4.133 -17.219 -11.609 1 97.44 183 ASP A CA 1
ATOM 1386 C C . ASP A 1 183 ? -3.713 -18.031 -10.383 1 97.44 183 ASP A C 1
ATOM 1388 O O . ASP A 1 183 ? -3.867 -19.25 -10.344 1 97.44 183 ASP A O 1
ATOM 1392 N N . THR A 1 184 ? -3.162 -17.375 -9.391 1 97.69 184 THR A N 1
ATOM 1393 C CA . THR A 1 184 ? -2.695 -18.016 -8.164 1 97.69 184 THR A CA 1
ATOM 1394 C C . THR A 1 184 ? -3.863 -18.625 -7.395 1 97.69 184 THR A C 1
ATOM 1396 O O . THR A 1 184 ? -3.791 -19.766 -6.953 1 97.69 184 THR A O 1
ATOM 1399 N N . LEU A 1 185 ? -4.93 -17.797 -7.23 1 97.19 185 LEU A N 1
ATOM 1400 C CA . LEU A 1 185 ? -6.09 -18.297 -6.492 1 97.19 185 LEU A CA 1
ATOM 1401 C C . LEU A 1 185 ? -6.773 -19.438 -7.25 1 97.19 185 LEU A C 1
ATOM 1403 O O . LEU A 1 185 ? -7.223 -20.406 -6.641 1 97.19 185 LEU A O 1
ATOM 1407 N N . ARG A 1 186 ? -6.836 -19.328 -8.586 1 96.12 186 ARG A N 1
ATOM 1408 C CA . ARG A 1 186 ? -7.406 -20.391 -9.398 1 96.12 186 ARG A CA 1
ATOM 1409 C C . ARG A 1 186 ? -6.641 -21.703 -9.203 1 96.12 186 ARG A C 1
ATOM 1411 O O . ARG A 1 186 ? -7.242 -22.766 -9.078 1 96.12 186 ARG A O 1
ATOM 1418 N N . ALA A 1 187 ? -5.355 -21.578 -9.227 1 95.38 187 ALA A N 1
ATOM 1419 C CA . ALA A 1 187 ? -4.52 -22.766 -9.07 1 95.38 187 ALA A CA 1
ATOM 1420 C C . ALA A 1 187 ? -4.773 -23.438 -7.727 1 95.38 187 ALA A C 1
ATOM 1422 O O . ALA A 1 187 ? -4.742 -24.672 -7.621 1 95.38 187 ALA A O 1
ATOM 1423 N N . ALA A 1 188 ? -5.031 -22.688 -6.719 1 94.75 188 ALA A N 1
ATOM 1424 C CA . ALA A 1 188 ? -5.266 -23.234 -5.387 1 94.75 188 ALA A CA 1
ATOM 1425 C C . ALA A 1 188 ? -6.617 -23.938 -5.312 1 94.75 188 ALA A C 1
ATOM 1427 O O . ALA A 1 188 ? -6.766 -24.938 -4.605 1 94.75 188 ALA A O 1
ATOM 1428 N N . THR A 1 189 ? -7.574 -23.422 -6.027 1 93.25 189 THR A N 1
ATOM 1429 C CA . THR A 1 189 ? -8.914 -24 -5.953 1 93.25 189 THR A CA 1
ATOM 1430 C C . THR A 1 189 ? -9.047 -25.188 -6.891 1 93.25 189 THR A C 1
ATOM 1432 O O . THR A 1 189 ? -9.922 -26.031 -6.707 1 93.25 189 THR A O 1
ATOM 1435 N N . ASP A 1 190 ? -8.203 -25.203 -7.934 1 87.38 190 ASP A N 1
ATOM 1436 C CA . ASP A 1 190 ? -8.188 -26.359 -8.828 1 87.38 190 ASP A CA 1
ATOM 1437 C C . ASP A 1 190 ? -7.547 -27.578 -8.164 1 87.38 190 ASP A C 1
ATOM 1439 O O . ASP A 1 190 ? -7.855 -28.719 -8.508 1 87.38 190 ASP A O 1
ATOM 1443 N N . ARG A 1 191 ? -6.664 -27.391 -7.242 1 78.5 191 ARG A N 1
ATOM 1444 C CA . ARG A 1 191 ? -5.965 -28.469 -6.547 1 78.5 191 ARG A CA 1
ATOM 1445 C C . ARG A 1 191 ? -6.816 -29.031 -5.418 1 78.5 191 ARG A C 1
ATOM 1447 O O . ARG A 1 191 ? -6.555 -30.125 -4.926 1 78.5 191 ARG A O 1
ATOM 1454 N N . GLY A 1 192 ? -7.691 -28.25 -4.91 1 64.31 192 GLY A N 1
ATOM 1455 C CA . GLY A 1 192 ? -8.57 -28.734 -3.861 1 64.31 192 GLY A CA 1
ATOM 1456 C C . GLY A 1 192 ? -9.797 -29.438 -4.398 1 64.31 192 GLY A C 1
ATOM 1457 O O . GLY A 1 192 ? -10.07 -29.391 -5.598 1 64.31 192 GLY A O 1
ATOM 1458 N N . MET B 1 1 ? 33.656 16.797 4.125 1 45.94 1 MET B N 1
ATOM 1459 C CA . MET B 1 1 ? 32.938 17.531 5.141 1 45.94 1 MET B CA 1
ATOM 1460 C C . MET B 1 1 ? 31.516 17.875 4.652 1 45.94 1 MET B C 1
ATOM 1462 O O . MET B 1 1 ? 30.531 17.578 5.34 1 45.94 1 MET B O 1
ATOM 1466 N N . ALA B 1 2 ? 31.438 18.578 3.404 1 54.19 2 ALA B N 1
ATOM 1467 C CA . ALA B 1 2 ? 30.203 19.031 2.752 1 54.19 2 ALA B CA 1
ATOM 1468 C C . ALA B 1 2 ? 29.297 17.859 2.41 1 54.19 2 ALA B C 1
ATOM 1470 O O . ALA B 1 2 ? 28.078 17.922 2.633 1 54.19 2 ALA B O 1
ATOM 1471 N N . THR B 1 3 ? 29.891 16.797 2.064 1 66.25 3 THR B N 1
ATOM 1472 C CA . THR B 1 3 ? 29.172 15.602 1.646 1 66.25 3 THR B CA 1
ATOM 1473 C C . THR B 1 3 ? 28.516 14.914 2.844 1 66.25 3 THR B C 1
ATOM 1475 O O . THR B 1 3 ? 27.375 14.453 2.756 1 66.25 3 THR B O 1
ATOM 1478 N N . ALA B 1 4 ? 29.203 15.227 3.877 1 83.38 4 ALA B N 1
ATOM 1479 C CA . ALA B 1 4 ? 28.703 14.586 5.094 1 83.38 4 ALA B CA 1
ATOM 1480 C C . ALA B 1 4 ? 27.453 15.289 5.609 1 83.38 4 ALA B C 1
ATOM 1482 O O . ALA B 1 4 ? 26.5 14.641 6.059 1 83.38 4 ALA B O 1
ATOM 1483 N N . THR B 1 5 ? 27.375 16.625 5.43 1 89.25 5 THR B N 1
ATOM 1484 C CA . THR B 1 5 ? 26.234 17.391 5.898 1 89.25 5 THR B CA 1
ATOM 1485 C C . THR B 1 5 ? 25 17.125 5.035 1 89.25 5 THR B C 1
ATOM 1487 O O . THR B 1 5 ? 23.906 16.938 5.559 1 89.25 5 THR B O 1
ATOM 1490 N N . ARG B 1 6 ? 25.234 17.109 3.775 1 92.38 6 ARG B N 1
ATOM 1491 C CA . ARG B 1 6 ? 24.141 16.812 2.852 1 92.38 6 ARG B CA 1
ATOM 1492 C C . ARG B 1 6 ? 23.516 15.453 3.164 1 92.38 6 ARG B C 1
ATOM 1494 O O . ARG B 1 6 ? 22.297 15.312 3.197 1 92.38 6 ARG B O 1
ATOM 1501 N N . GLU B 1 7 ? 24.375 14.547 3.42 1 91.94 7 GLU B N 1
ATOM 1502 C CA . GLU B 1 7 ? 23.922 13.188 3.705 1 91.94 7 GLU B CA 1
ATOM 1503 C C . GLU B 1 7 ? 23.141 13.125 5.02 1 91.94 7 GLU B C 1
ATOM 1505 O O . GLU B 1 7 ? 22.203 12.344 5.152 1 91.94 7 GLU B O 1
ATOM 1510 N N . ARG B 1 8 ? 23.5 13.875 5.898 1 92.81 8 ARG B N 1
ATOM 1511 C CA . ARG B 1 8 ? 22.812 13.922 7.184 1 92.81 8 ARG B CA 1
ATOM 1512 C C . ARG B 1 8 ? 21.391 14.438 7.02 1 92.81 8 ARG B C 1
ATOM 1514 O O . ARG B 1 8 ? 20.453 13.922 7.645 1 92.81 8 ARG B O 1
ATOM 1521 N N . PHE B 1 9 ? 21.297 15.461 6.152 1 93.75 9 PHE B N 1
ATOM 1522 C CA . PHE B 1 9 ? 19.953 15.969 5.867 1 93.75 9 PHE B CA 1
ATOM 1523 C C . PHE B 1 9 ? 19.109 14.898 5.188 1 93.75 9 PHE B C 1
ATOM 1525 O O . PHE B 1 9 ? 17.953 14.68 5.566 1 93.75 9 PHE B O 1
ATOM 1532 N N . LEU B 1 10 ? 19.719 14.25 4.277 1 94.06 10 LEU B N 1
ATOM 1533 C CA . LEU B 1 10 ? 18.984 13.242 3.51 1 94.06 10 LEU B CA 1
ATOM 1534 C C . LEU B 1 10 ? 18.562 12.078 4.398 1 94.06 10 LEU B C 1
ATOM 1536 O O . LEU B 1 10 ? 17.422 11.609 4.32 1 94.06 10 LEU B O 1
ATOM 1540 N N . THR B 1 11 ? 19.391 11.68 5.27 1 90.75 11 THR B N 1
ATOM 1541 C CA . THR B 1 11 ? 19.109 10.562 6.172 1 90.75 11 THR B CA 1
ATOM 1542 C C . THR B 1 11 ? 18.016 10.945 7.168 1 90.75 11 THR B C 1
ATOM 1544 O O . THR B 1 11 ? 17.078 10.172 7.387 1 90.75 11 THR B O 1
ATOM 1547 N N . ALA B 1 12 ? 18.125 12.109 7.688 1 92.5 12 ALA B N 1
ATOM 1548 C CA . ALA B 1 12 ? 17.125 12.594 8.633 1 92.5 12 ALA B CA 1
ATOM 1549 C C . ALA B 1 12 ? 15.766 12.719 7.973 1 92.5 12 ALA B C 1
ATOM 1551 O O . ALA B 1 12 ? 14.75 12.289 8.531 1 92.5 12 ALA B O 1
ATOM 1552 N N . ALA B 1 13 ? 15.797 13.312 6.797 1 92.88 13 ALA B N 1
ATOM 1553 C CA . ALA B 1 13 ? 14.547 13.516 6.062 1 92.88 13 ALA B CA 1
ATOM 1554 C C . ALA B 1 13 ? 13.891 12.18 5.723 1 92.88 13 ALA B C 1
ATOM 1556 O O . ALA B 1 13 ? 12.688 12 5.93 1 92.88 13 ALA B O 1
ATOM 1557 N N . THR B 1 14 ? 14.648 11.242 5.297 1 90.06 14 THR B N 1
ATOM 1558 C CA . THR B 1 14 ? 14.141 9.93 4.91 1 90.06 14 THR B CA 1
ATOM 1559 C C . THR B 1 14 ? 13.484 9.234 6.098 1 90.06 14 THR B C 1
ATOM 1561 O O . THR B 1 14 ? 12.391 8.672 5.973 1 90.06 14 THR B O 1
ATOM 1564 N N . GLY B 1 15 ? 14.156 9.266 7.219 1 87.56 15 GLY B N 1
ATOM 1565 C CA . GLY B 1 15 ? 13.609 8.656 8.422 1 87.56 15 GLY B CA 1
ATOM 1566 C C . GLY B 1 15 ? 12.297 9.281 8.867 1 87.56 15 GLY B C 1
ATOM 1567 O O . GLY B 1 15 ? 11.352 8.578 9.219 1 87.56 15 GLY B O 1
ATOM 1568 N N . LEU B 1 16 ? 12.273 10.578 8.789 1 87.62 16 LEU B N 1
ATOM 1569 C CA . LEU B 1 16 ? 11.078 11.305 9.211 1 87.62 16 LEU B CA 1
ATOM 1570 C C . LEU B 1 16 ? 9.93 11.078 8.234 1 87.62 16 LEU B C 1
ATOM 1572 O O . LEU B 1 16 ? 8.789 10.852 8.656 1 87.62 16 LEU B O 1
ATOM 1576 N N . PHE B 1 17 ? 10.203 11.086 6.934 1 86.81 17 PHE B N 1
ATOM 1577 C CA . PHE B 1 17 ? 9.18 10.82 5.93 1 86.81 17 PHE B CA 1
ATOM 1578 C C . PHE B 1 17 ? 8.617 9.414 6.082 1 86.81 17 PHE B C 1
ATOM 1580 O O . PHE B 1 17 ? 7.418 9.195 5.902 1 86.81 17 PHE B O 1
ATOM 1587 N N . ARG B 1 18 ? 9.422 8.516 6.43 1 83.56 18 ARG B N 1
ATOM 1588 C CA . ARG B 1 18 ? 9.023 7.125 6.602 1 83.56 18 ARG B CA 1
ATOM 1589 C C . ARG B 1 18 ? 8.062 6.969 7.777 1 83.56 18 ARG B C 1
ATOM 1591 O O . ARG B 1 18 ? 7.121 6.18 7.719 1 83.56 18 ARG B O 1
ATOM 1598 N N . ARG B 1 19 ? 8.242 7.742 8.797 1 81.19 19 ARG B N 1
ATOM 1599 C CA . ARG B 1 19 ? 7.5 7.59 10.047 1 81.19 19 ARG B CA 1
ATOM 1600 C C . ARG B 1 19 ? 6.203 8.398 10.016 1 81.19 19 ARG B C 1
ATOM 1602 O O . ARG B 1 19 ? 5.168 7.934 10.5 1 81.19 19 ARG B O 1
ATOM 1609 N N . GLN B 1 20 ? 6.332 9.586 9.398 1 81.25 20 GLN B N 1
ATOM 1610 C CA . GLN B 1 20 ? 5.191 10.469 9.617 1 81.25 20 GLN B CA 1
ATOM 1611 C C . GLN B 1 20 ? 4.754 11.141 8.32 1 81.25 20 GLN B C 1
ATOM 1613 O O . GLN B 1 20 ? 3.863 11.992 8.336 1 81.25 20 GLN B O 1
ATOM 1618 N N . GLY B 1 21 ? 5.355 10.75 7.211 1 83.19 21 GLY B N 1
ATOM 1619 C CA . GLY B 1 21 ? 4.957 11.328 5.934 1 83.19 21 GLY B CA 1
ATOM 1620 C C . GLY B 1 21 ? 5.605 12.664 5.652 1 83.19 21 GLY B C 1
ATOM 1621 O O . GLY B 1 21 ? 6.262 13.242 6.523 1 83.19 21 GLY B O 1
ATOM 1622 N N . TYR B 1 22 ? 5.371 13.117 4.449 1 88.75 22 TYR B N 1
ATOM 1623 C CA . TYR B 1 22 ? 5.934 14.383 3.982 1 88.75 22 TYR B CA 1
ATOM 1624 C C . TYR B 1 22 ? 5.262 15.562 4.676 1 88.75 22 TYR B C 1
ATOM 1626 O O . TYR B 1 22 ? 5.941 16.453 5.195 1 88.75 22 TYR B O 1
ATOM 1634 N N . SER B 1 23 ? 3.994 15.586 4.703 1 83.62 23 SER B N 1
ATOM 1635 C CA . SER B 1 23 ? 3.244 16.688 5.281 1 83.62 23 SER B CA 1
ATOM 1636 C C . SER B 1 23 ? 3.455 16.781 6.793 1 83.62 23 SER B C 1
ATOM 1638 O O . SER B 1 23 ? 3.475 17.859 7.363 1 83.62 23 SER B O 1
ATOM 1640 N N . GLY B 1 24 ? 3.67 15.641 7.387 1 81.88 24 GLY B N 1
ATOM 1641 C CA . GLY B 1 24 ? 3.838 15.594 8.828 1 81.88 24 GLY B CA 1
ATOM 1642 C C . GLY B 1 24 ? 5.238 15.961 9.281 1 81.88 24 GLY B C 1
ATOM 1643 O O . GLY B 1 24 ? 5.516 16.016 10.477 1 81.88 24 GLY B O 1
ATOM 1644 N N . THR B 1 25 ? 6.09 16.25 8.32 1 88.62 25 THR B N 1
ATOM 1645 C CA . THR B 1 25 ? 7.488 16.531 8.633 1 88.62 25 THR B CA 1
ATOM 1646 C C . THR B 1 25 ? 7.82 17.984 8.336 1 88.62 25 THR B C 1
ATOM 1648 O O . THR B 1 25 ? 7.621 18.453 7.219 1 88.62 25 THR B O 1
ATOM 1651 N N . GLY B 1 26 ? 8.312 18.656 9.383 1 91.06 26 GLY B N 1
ATOM 1652 C CA . GLY B 1 26 ? 8.727 20.031 9.188 1 91.06 26 GLY B CA 1
ATOM 1653 C C . GLY B 1 26 ? 10.227 20.188 8.992 1 91.06 26 GLY B C 1
ATOM 1654 O O . GLY B 1 26 ? 11 19.328 9.422 1 91.06 26 GLY B O 1
ATOM 1655 N N . LEU B 1 27 ? 10.609 21.281 8.352 1 92.31 27 LEU B N 1
ATOM 1656 C CA . LEU B 1 27 ? 12.023 21.547 8.117 1 92.31 27 LEU B CA 1
ATOM 1657 C C . LEU B 1 27 ? 12.789 21.672 9.43 1 92.31 27 LEU B C 1
ATOM 1659 O O . LEU B 1 27 ? 13.93 21.234 9.539 1 92.31 27 LEU B O 1
ATOM 1663 N N . LYS B 1 28 ? 12.203 22.281 10.344 1 92.19 28 LYS B N 1
ATOM 1664 C CA . LYS B 1 28 ? 12.844 22.453 11.648 1 92.19 28 LYS B CA 1
ATOM 1665 C C . LYS B 1 28 ? 13.172 21.094 12.273 1 92.19 28 LYS B C 1
ATOM 1667 O O . LYS B 1 28 ? 14.242 20.922 12.859 1 92.19 28 LYS B O 1
ATOM 1672 N N . GLN B 1 29 ? 12.211 20.203 12.188 1 93.62 29 GLN B N 1
ATOM 1673 C CA . GLN B 1 29 ? 12.414 18.859 12.711 1 93.62 29 GLN B CA 1
ATOM 1674 C C . GLN B 1 29 ? 13.57 18.156 11.992 1 93.62 29 GLN B C 1
ATOM 1676 O O . GLN B 1 29 ? 14.359 17.453 12.617 1 93.62 29 GLN B O 1
ATOM 1681 N N . ILE B 1 30 ? 13.641 18.328 10.664 1 94.75 30 ILE B N 1
ATOM 1682 C CA . ILE B 1 30 ? 14.695 17.719 9.867 1 94.75 30 ILE B CA 1
ATOM 1683 C C . ILE B 1 30 ? 16.047 18.281 10.289 1 94.75 30 ILE B C 1
ATOM 1685 O O . ILE B 1 30 ? 17.016 17.531 10.461 1 94.75 30 ILE B O 1
ATOM 1689 N N . VAL B 1 31 ? 16.094 19.562 10.461 1 94.12 31 VAL B N 1
ATOM 1690 C CA . VAL B 1 31 ? 17.328 20.219 10.867 1 94.12 31 VAL B CA 1
ATOM 1691 C C . VAL B 1 31 ? 17.766 19.703 12.242 1 94.12 31 VAL B C 1
ATOM 1693 O O . VAL B 1 31 ? 18.938 19.359 12.438 1 94.12 31 VAL B O 1
ATOM 1696 N N . ALA B 1 32 ? 16.875 19.609 13.109 1 94.75 32 ALA B N 1
ATOM 1697 C CA . ALA B 1 32 ? 17.172 19.141 14.461 1 94.75 32 ALA B CA 1
ATOM 1698 C C . ALA B 1 32 ? 17.703 17.703 14.438 1 94.75 32 ALA B C 1
ATOM 1700 O O . ALA B 1 32 ? 18.703 17.391 15.102 1 94.75 32 ALA B O 1
ATOM 1701 N N . GLU B 1 33 ? 17.078 16.875 13.672 1 93.5 33 GLU B N 1
ATOM 1702 C CA . GLU B 1 33 ? 17.469 15.477 13.602 1 93.5 33 GLU B CA 1
ATOM 1703 C C . GLU B 1 33 ? 18.797 15.305 12.875 1 93.5 33 GLU B C 1
ATOM 1705 O O . GLU B 1 33 ? 19.562 14.383 13.18 1 93.5 33 GLU B O 1
ATOM 1710 N N . SER B 1 34 ? 19 16.125 11.898 1 92.94 34 SER B N 1
ATOM 1711 C CA . SER B 1 34 ? 20.219 16.031 11.102 1 92.94 34 SER B CA 1
ATOM 1712 C C . SER B 1 34 ? 21.422 16.5 11.898 1 92.94 34 SER B C 1
ATOM 1714 O O . SER B 1 34 ? 22.562 16.172 11.539 1 92.94 34 SER B O 1
ATOM 1716 N N . ARG B 1 35 ? 21.281 17.328 12.914 1 93.62 35 ARG B N 1
ATOM 1717 C CA . ARG B 1 35 ? 22.328 17.953 13.703 1 93.62 35 ARG B CA 1
ATOM 1718 C C . ARG B 1 35 ? 23.219 18.828 12.836 1 93.62 35 ARG B C 1
ATOM 1720 O O . ARG B 1 35 ? 24.438 18.891 13.047 1 93.62 35 ARG B O 1
ATOM 1727 N N . ALA B 1 36 ? 22.641 19.328 11.734 1 89.94 36 ALA B N 1
ATOM 1728 C CA . ALA B 1 36 ? 23.297 20.266 10.836 1 89.94 36 ALA B CA 1
ATOM 1729 C C . ALA B 1 36 ? 22.641 21.641 10.891 1 89.94 36 ALA B C 1
ATOM 1731 O O . ALA B 1 36 ? 21.469 21.766 11.234 1 89.94 36 ALA B O 1
ATOM 1732 N N . PRO B 1 37 ? 23.484 22.656 10.617 1 86.12 37 PRO B N 1
ATOM 1733 C CA . PRO B 1 37 ? 22.922 24.016 10.68 1 86.12 37 PRO B CA 1
ATOM 1734 C C . PRO B 1 37 ? 21.859 24.266 9.594 1 86.12 37 PRO B C 1
ATOM 1736 O O . PRO B 1 37 ? 22.031 23.812 8.461 1 86.12 37 PRO B O 1
ATOM 1739 N N . LEU B 1 38 ? 20.844 25 10 1 84.38 38 LEU B N 1
ATOM 1740 C CA . LEU B 1 38 ? 19.75 25.344 9.094 1 84.38 38 LEU B CA 1
ATOM 1741 C C . LEU B 1 38 ? 20.266 26.047 7.848 1 84.38 38 LEU B C 1
ATOM 1743 O O . LEU B 1 38 ? 19.797 25.781 6.738 1 84.38 38 LEU B O 1
ATOM 1747 N N . GLY B 1 39 ? 21.219 26.969 8.008 1 85.38 39 GLY B N 1
ATOM 1748 C CA . GLY B 1 39 ? 21.766 27.719 6.891 1 85.38 39 GLY B CA 1
ATOM 1749 C C . GLY B 1 39 ? 22.375 26.828 5.82 1 85.38 39 GLY B C 1
ATOM 1750 O O . GLY B 1 39 ? 22.25 27.125 4.625 1 85.38 39 GLY B O 1
ATOM 1751 N N . SER B 1 40 ? 22.828 25.781 6.137 1 89.38 40 SER B N 1
ATOM 1752 C CA . SER B 1 40 ? 23.453 24.859 5.195 1 89.38 40 SER B CA 1
ATOM 1753 C C . SER B 1 40 ? 22.406 24.078 4.398 1 89.38 40 SER B C 1
ATOM 1755 O O . SER B 1 40 ? 22.688 23.594 3.305 1 89.38 40 SER B O 1
ATOM 1757 N N . LEU B 1 41 ? 21.188 23.953 4.863 1 91.19 41 LEU B N 1
ATOM 1758 C CA . LEU B 1 41 ? 20.141 23.219 4.18 1 91.19 41 LEU B CA 1
ATOM 1759 C C . LEU B 1 41 ? 19.844 23.828 2.814 1 91.19 41 LEU B C 1
ATOM 1761 O O . LEU B 1 41 ? 19.781 23.125 1.809 1 91.19 41 LEU B O 1
ATOM 1765 N N . TYR B 1 42 ? 19.797 25.172 2.783 1 90.94 42 TYR B N 1
ATOM 1766 C CA . TYR B 1 42 ? 19.406 25.844 1.55 1 90.94 42 TYR B CA 1
ATOM 1767 C C . TYR B 1 42 ? 20.547 25.859 0.546 1 90.94 42 TYR B C 1
ATOM 1769 O O . TYR B 1 42 ? 20.328 26.016 -0.656 1 90.94 42 TYR B O 1
ATOM 1777 N N . HIS B 1 43 ? 21.672 25.75 1.112 1 90.81 43 HIS B N 1
ATOM 1778 C CA . HIS B 1 43 ? 22.828 25.578 0.237 1 90.81 43 HIS B CA 1
ATOM 1779 C C . HIS B 1 43 ? 22.734 24.281 -0.555 1 90.81 43 HIS B C 1
ATOM 1781 O O . HIS B 1 43 ? 22.953 24.266 -1.769 1 90.81 43 HIS B O 1
ATOM 1787 N N . PHE B 1 44 ? 22.312 23.266 0.099 1 93.06 44 PHE B N 1
ATOM 1788 C CA . PHE B 1 44 ? 22.266 21.938 -0.518 1 93.06 44 PHE B CA 1
ATOM 1789 C C . PHE B 1 44 ? 20.922 21.719 -1.202 1 93.06 44 PHE B C 1
ATOM 1791 O O . PHE B 1 44 ? 20.844 20.953 -2.174 1 93.06 44 PHE B O 1
ATOM 1798 N N . PHE B 1 45 ? 19.906 22.375 -0.687 1 96 45 PHE B N 1
ATOM 1799 C CA . PHE B 1 45 ? 18.547 22.188 -1.179 1 96 45 PHE B CA 1
ATOM 1800 C C . PHE B 1 45 ? 17.844 23.531 -1.376 1 96 45 PHE B C 1
ATOM 1802 O O . PHE B 1 45 ? 16.938 23.891 -0.624 1 96 45 PHE B O 1
ATOM 1809 N N . PRO B 1 46 ? 18.172 24.156 -2.428 1 93.31 46 PRO B N 1
ATOM 1810 C CA . PRO B 1 46 ? 17.688 25.516 -2.65 1 93.31 46 PRO B CA 1
ATOM 1811 C C . PRO B 1 46 ? 16.156 25.578 -2.809 1 93.31 46 PRO B C 1
ATOM 1813 O O . PRO B 1 46 ? 15.547 26.594 -2.486 1 93.31 46 PRO B O 1
ATOM 1816 N N . GLY B 1 47 ? 15.578 24.531 -3.223 1 93.75 47 GLY B N 1
ATOM 1817 C CA . GLY B 1 47 ? 14.133 24.5 -3.385 1 93.75 47 GLY B CA 1
ATOM 1818 C C . GLY B 1 47 ? 13.398 24.156 -2.105 1 93.75 47 GLY B C 1
ATOM 1819 O O . GLY B 1 47 ? 12.188 23.906 -2.123 1 93.75 47 GLY B O 1
ATOM 1820 N N . GLY B 1 48 ? 14.195 24.078 -1.036 1 93.25 48 GLY B N 1
ATOM 1821 C CA . GLY B 1 48 ? 13.57 23.859 0.259 1 93.25 48 GLY B CA 1
ATOM 1822 C C . GLY B 1 48 ? 13.172 22.422 0.496 1 93.25 48 GLY B C 1
ATOM 1823 O O . GLY B 1 48 ? 13.883 21.5 0.091 1 93.25 48 GLY B O 1
ATOM 1824 N N . LYS B 1 49 ? 12.07 22.25 1.185 1 93.5 49 LYS B N 1
ATOM 1825 C CA . LYS B 1 49 ? 11.609 20.953 1.635 1 93.5 49 LYS B CA 1
ATOM 1826 C C . LYS B 1 49 ? 11.359 20.016 0.452 1 93.5 49 LYS B C 1
ATOM 1828 O O . LYS B 1 49 ? 11.695 18.828 0.505 1 93.5 49 LYS B O 1
ATOM 1833 N N . GLN B 1 50 ? 10.773 20.562 -0.566 1 95 50 GLN B N 1
ATOM 1834 C CA . GLN B 1 50 ? 10.461 19.734 -1.715 1 95 50 GLN B CA 1
ATOM 1835 C C . GLN B 1 50 ? 11.727 19.219 -2.387 1 95 50 GLN B C 1
ATOM 1837 O O . GLN B 1 50 ? 11.812 18.031 -2.744 1 95 50 GLN B O 1
ATOM 1842 N N . ASP B 1 51 ? 12.609 20.062 -2.549 1 95.94 51 ASP B N 1
ATOM 1843 C CA . ASP B 1 51 ? 13.891 19.672 -3.119 1 95.94 51 ASP B CA 1
ATOM 1844 C C . ASP B 1 51 ? 14.578 18.609 -2.248 1 95.94 51 ASP B C 1
ATOM 1846 O O . ASP B 1 51 ? 15.109 17.625 -2.762 1 95.94 51 ASP B O 1
ATOM 1850 N N . LEU B 1 52 ? 14.578 18.844 -1.024 1 95.25 52 LEU B N 1
ATOM 1851 C CA . LEU B 1 52 ? 15.133 17.891 -0.07 1 95.25 52 LEU B CA 1
ATOM 1852 C C . LEU B 1 52 ? 14.422 16.547 -0.175 1 95.25 52 LEU B C 1
ATOM 1854 O O . LEU B 1 52 ? 15.07 15.492 -0.19 1 95.25 52 LEU B O 1
ATOM 1858 N N . ALA B 1 53 ? 13.148 16.609 -0.274 1 95.38 53 ALA B N 1
ATOM 1859 C CA . ALA B 1 53 ? 12.352 15.383 -0.33 1 95.38 53 ALA B CA 1
ATOM 1860 C C . ALA B 1 53 ? 12.641 14.594 -1.608 1 95.38 53 ALA B C 1
ATOM 1862 O O . ALA B 1 53 ? 12.812 13.375 -1.572 1 95.38 53 ALA B O 1
ATOM 1863 N N . VAL B 1 54 ? 12.703 15.266 -2.707 1 96.62 54 VAL B N 1
ATOM 1864 C CA . VAL B 1 54 ? 12.992 14.617 -3.98 1 96.62 54 VAL B CA 1
ATOM 1865 C C . VAL B 1 54 ? 14.367 13.945 -3.914 1 96.62 54 VAL B C 1
ATOM 1867 O O . VAL B 1 54 ? 14.516 12.789 -4.32 1 96.62 54 VAL B O 1
ATOM 1870 N N . GLN B 1 55 ? 15.242 14.617 -3.354 1 95.5 55 GLN B N 1
ATOM 1871 C CA . GLN B 1 55 ? 16.594 14.07 -3.264 1 95.5 55 GLN B CA 1
ATOM 1872 C C . GLN B 1 55 ? 16.656 12.945 -2.232 1 95.5 55 GLN B C 1
ATOM 1874 O O . GLN B 1 55 ? 17.406 11.984 -2.406 1 95.5 55 GLN B O 1
ATOM 1879 N N . ALA B 1 56 ? 15.969 13.117 -1.137 1 94.81 56 ALA B N 1
ATOM 1880 C CA . ALA B 1 56 ? 15.906 12.055 -0.135 1 94.81 56 ALA B CA 1
ATOM 1881 C C . ALA B 1 56 ? 15.32 10.781 -0.726 1 94.81 56 ALA B C 1
ATOM 1883 O O . ALA B 1 56 ? 15.805 9.68 -0.448 1 94.81 56 ALA B O 1
ATOM 1884 N N . ILE B 1 57 ? 14.305 10.93 -1.539 1 95.19 57 ILE B N 1
ATOM 1885 C CA . ILE B 1 57 ? 13.672 9.797 -2.211 1 95.19 57 ILE B CA 1
ATOM 1886 C C . ILE B 1 57 ? 14.672 9.117 -3.137 1 95.19 57 ILE B C 1
ATOM 1888 O O . ILE B 1 57 ? 14.836 7.898 -3.1 1 95.19 57 ILE B O 1
ATOM 1892 N N . ALA B 1 58 ? 15.328 9.914 -3.881 1 93.38 58 ALA B N 1
ATOM 1893 C CA . ALA B 1 58 ? 16.328 9.375 -4.805 1 93.38 58 ALA B CA 1
ATOM 1894 C C . ALA B 1 58 ? 17.453 8.672 -4.051 1 93.38 58 ALA B C 1
ATOM 1896 O O . ALA B 1 58 ? 17.938 7.625 -4.488 1 93.38 58 ALA B O 1
ATOM 1897 N N . HIS B 1 59 ? 17.828 9.289 -3.004 1 90.62 59 HIS B N 1
ATOM 1898 C CA . HIS B 1 59 ? 18.859 8.703 -2.17 1 90.62 59 HIS B CA 1
ATOM 1899 C C . HIS B 1 59 ? 18.422 7.363 -1.593 1 90.62 59 HIS B C 1
ATOM 1901 O O . HIS B 1 59 ? 19.219 6.41 -1.554 1 90.62 59 HIS B O 1
ATOM 1907 N N . THR B 1 60 ? 17.297 7.305 -1.125 1 88.88 60 THR B N 1
ATOM 1908 C CA . THR B 1 60 ? 16.719 6.07 -0.603 1 88.88 60 THR B CA 1
ATOM 1909 C C . THR B 1 60 ? 16.656 5.004 -1.691 1 88.88 60 THR B C 1
ATOM 1911 O O . THR B 1 60 ? 16.953 3.834 -1.442 1 88.88 60 THR B O 1
ATOM 1914 N N . ALA B 1 61 ? 16.25 5.449 -2.854 1 90.19 61 ALA B N 1
ATOM 1915 C CA . ALA B 1 61 ? 16.156 4.539 -3.994 1 90.19 61 ALA B CA 1
ATOM 1916 C C . ALA B 1 61 ? 17.5 3.842 -4.246 1 90.19 61 ALA B C 1
ATOM 1918 O O . ALA B 1 61 ? 17.531 2.637 -4.508 1 90.19 61 ALA B O 1
ATOM 1919 N N . GLU B 1 62 ? 18.562 4.539 -4.211 1 88.56 62 GLU B N 1
ATOM 1920 C CA . GLU B 1 62 ? 19.891 4 -4.469 1 88.56 62 GLU B CA 1
ATOM 1921 C C . GLU B 1 62 ? 20.266 2.961 -3.418 1 88.56 62 GLU B C 1
ATOM 1923 O O . GLU B 1 62 ? 20.875 1.933 -3.742 1 88.56 62 GLU B O 1
ATOM 1928 N N . ARG B 1 63 ? 19.938 3.246 -2.242 1 87 63 ARG B N 1
ATOM 1929 C CA . ARG B 1 63 ? 20.25 2.324 -1.154 1 87 63 ARG B CA 1
ATOM 1930 C C . ARG B 1 63 ? 19.484 1.011 -1.315 1 87 63 ARG B C 1
ATOM 1932 O O . ARG B 1 63 ? 20.062 -0.067 -1.145 1 87 63 ARG B O 1
ATOM 1939 N N . TYR B 1 64 ? 18.281 1.062 -1.669 1 88.44 64 TYR B N 1
ATOM 1940 C CA . TYR B 1 64 ? 17.469 -0.139 -1.802 1 88.44 64 TYR B CA 1
ATOM 1941 C C . TYR B 1 64 ? 17.812 -0.895 -3.08 1 88.44 64 TYR B C 1
ATOM 1943 O O . TYR B 1 64 ? 17.734 -2.125 -3.119 1 88.44 64 TYR B O 1
ATOM 1951 N N . ARG B 1 65 ? 18.188 -0.139 -4.062 1 88.69 65 ARG B N 1
ATOM 1952 C CA . ARG B 1 65 ? 18.688 -0.795 -5.266 1 88.69 65 ARG B CA 1
ATOM 1953 C C . ARG B 1 65 ? 19.906 -1.645 -4.961 1 88.69 65 ARG B C 1
ATOM 1955 O O . ARG B 1 65 ? 20.016 -2.777 -5.434 1 88.69 65 ARG B O 1
ATOM 1962 N N . GLU B 1 66 ? 20.781 -1.088 -4.207 1 89.44 66 GLU B N 1
ATOM 1963 C CA . GLU B 1 66 ? 21.984 -1.819 -3.816 1 89.44 66 GLU B CA 1
ATOM 1964 C C . GLU B 1 66 ? 21.641 -3.051 -2.986 1 89.44 66 GLU B C 1
ATOM 1966 O O . GLU B 1 66 ? 22.266 -4.105 -3.135 1 89.44 66 GLU B O 1
ATOM 1971 N N . LEU B 1 67 ? 20.719 -2.912 -2.156 1 86.19 67 LEU B N 1
ATOM 1972 C CA . LEU B 1 67 ? 20.266 -4.023 -1.329 1 86.19 67 LEU B CA 1
ATOM 1973 C C . LEU B 1 67 ? 19.641 -5.121 -2.188 1 86.19 67 LEU B C 1
ATOM 1975 O O . LEU B 1 67 ? 19.906 -6.305 -1.974 1 86.19 67 LEU B O 1
ATOM 1979 N N . LEU B 1 68 ? 18.812 -4.68 -3.15 1 88.19 68 LEU B N 1
ATOM 1980 C CA . LEU B 1 68 ? 18.203 -5.629 -4.07 1 88.19 68 LEU B CA 1
ATOM 1981 C C . LEU B 1 68 ? 19.281 -6.383 -4.859 1 88.19 68 LEU B C 1
ATOM 1983 O O . LEU B 1 68 ? 19.188 -7.602 -5.023 1 88.19 68 LEU B O 1
ATOM 1987 N N . ASP B 1 69 ? 20.266 -5.684 -5.262 1 90.19 69 ASP B N 1
ATOM 1988 C CA . ASP B 1 69 ? 21.375 -6.289 -6 1 90.19 69 ASP B CA 1
ATOM 1989 C C . ASP B 1 69 ? 22.094 -7.332 -5.152 1 90.19 69 ASP B C 1
ATOM 1991 O O . ASP B 1 69 ? 22.422 -8.414 -5.637 1 90.19 69 ASP B O 1
ATOM 1995 N N . ARG B 1 70 ? 22.297 -7.016 -3.953 1 90.19 70 ARG B N 1
ATOM 1996 C CA . ARG B 1 70 ? 22.984 -7.93 -3.051 1 90.19 70 ARG B CA 1
ATOM 1997 C C . ARG B 1 70 ? 22.172 -9.195 -2.812 1 90.19 70 ARG B C 1
ATOM 1999 O O . ARG B 1 70 ? 22.719 -10.297 -2.781 1 90.19 70 ARG B O 1
ATOM 2006 N N . VAL B 1 71 ? 20.922 -9.047 -2.668 1 89.62 71 VAL B N 1
ATOM 2007 C CA . VAL B 1 71 ? 20.031 -10.172 -2.402 1 89.62 71 VAL B CA 1
ATOM 2008 C C . VAL B 1 71 ? 19.984 -11.094 -3.621 1 89.62 71 VAL B C 1
ATOM 2010 O O . VAL B 1 71 ? 20.078 -12.312 -3.488 1 89.62 71 VAL B O 1
ATOM 2013 N N . PHE B 1 72 ? 19.844 -10.5 -4.805 1 88.94 72 PHE B N 1
ATOM 2014 C CA . PHE B 1 72 ? 19.766 -11.297 -6.023 1 88.94 72 PHE B CA 1
ATOM 2015 C C . PHE B 1 72 ? 21.109 -11.945 -6.336 1 88.94 72 PHE B C 1
ATOM 2017 O O . PHE B 1 72 ? 21.156 -13.047 -6.879 1 88.94 72 PHE B O 1
ATOM 2024 N N . ALA B 1 73 ? 22.188 -11.242 -6.012 1 87.75 73 ALA B N 1
ATOM 2025 C CA . ALA B 1 73 ? 23.516 -11.773 -6.266 1 87.75 73 ALA B CA 1
ATOM 2026 C C . ALA B 1 73 ? 23.812 -12.969 -5.371 1 87.75 73 ALA B C 1
ATOM 2028 O O . ALA B 1 73 ? 24.547 -13.883 -5.758 1 87.75 73 ALA B O 1
ATOM 2029 N N . ARG B 1 74 ? 23.219 -13.047 -4.262 1 87.06 74 ARG B N 1
ATOM 2030 C CA . ARG B 1 74 ? 23.5 -14.07 -3.264 1 87.06 74 ARG B CA 1
ATOM 2031 C C . ARG B 1 74 ? 22.625 -15.297 -3.469 1 87.06 74 ARG B C 1
ATOM 2033 O O . ARG B 1 74 ? 22.875 -16.359 -2.887 1 87.06 74 ARG B O 1
ATOM 2040 N N . SER B 1 75 ? 21.625 -15.125 -4.273 1 83.56 75 SER B N 1
ATOM 2041 C CA . SER B 1 75 ? 20.656 -16.219 -4.406 1 83.56 75 SER B CA 1
ATOM 2042 C C . SER B 1 75 ? 20.578 -16.703 -5.852 1 83.56 75 SER B C 1
ATOM 2044 O O . SER B 1 75 ? 20.547 -15.898 -6.781 1 83.56 75 SER B O 1
ATOM 2046 N N . THR B 1 76 ? 20.688 -18 -6.023 1 81.12 76 THR B N 1
ATOM 2047 C CA . THR B 1 76 ? 20.484 -18.562 -7.352 1 81.12 76 THR B CA 1
ATOM 2048 C C . THR B 1 76 ? 19.016 -18.891 -7.574 1 81.12 76 THR B C 1
ATOM 2050 O O . THR B 1 76 ? 18.609 -19.203 -8.695 1 81.12 76 THR B O 1
ATOM 2053 N N . ASP B 1 77 ? 18.234 -18.719 -6.602 1 91.75 77 ASP B N 1
ATOM 2054 C CA . ASP B 1 77 ? 16.797 -18.984 -6.605 1 91.75 77 ASP B CA 1
ATOM 2055 C C . ASP B 1 77 ? 16 -17.719 -6.324 1 91.75 77 ASP B C 1
ATOM 2057 O O . ASP B 1 77 ? 16.109 -17.141 -5.242 1 91.75 77 ASP B O 1
ATOM 2061 N N . ILE B 1 78 ? 15.195 -17.359 -7.363 1 94.62 78 ILE B N 1
ATOM 2062 C CA . ILE B 1 78 ? 14.461 -16.109 -7.254 1 94.62 78 ILE B CA 1
ATOM 2063 C C . ILE B 1 78 ? 13.461 -16.188 -6.105 1 94.62 78 ILE B C 1
ATOM 2065 O O . ILE B 1 78 ? 13.156 -15.172 -5.469 1 94.62 78 ILE B O 1
ATOM 2069 N N . GLY B 1 79 ? 12.914 -17.344 -5.82 1 95.75 79 GLY B N 1
ATOM 2070 C CA . GLY B 1 79 ? 12.047 -17.516 -4.668 1 95.75 79 GLY B CA 1
ATOM 2071 C C . GLY B 1 79 ? 12.734 -17.234 -3.348 1 95.75 79 GLY B C 1
ATOM 2072 O O . GLY B 1 79 ? 12.164 -16.562 -2.482 1 95.75 79 GLY B O 1
ATOM 2073 N N . GLN B 1 80 ? 13.922 -17.734 -3.211 1 95.44 80 GLN B N 1
ATOM 2074 C CA . GLN B 1 80 ? 14.695 -17.469 -1.997 1 95.44 80 GLN B CA 1
ATOM 2075 C C . GLN B 1 80 ? 15.023 -15.984 -1.862 1 95.44 80 GLN B C 1
ATOM 2077 O O . GLN B 1 80 ? 14.977 -15.43 -0.763 1 95.44 80 GLN B O 1
ATOM 2082 N N . ALA B 1 81 ? 15.414 -15.367 -2.988 1 95.5 81 ALA B N 1
ATOM 2083 C CA . ALA B 1 81 ? 15.672 -13.93 -2.98 1 95.5 81 ALA B CA 1
ATOM 2084 C C . ALA B 1 81 ? 14.438 -13.156 -2.529 1 95.5 81 ALA B C 1
ATOM 2086 O O . ALA B 1 81 ? 14.547 -12.211 -1.745 1 95.5 81 ALA B O 1
ATOM 2087 N N . THR B 1 82 ? 13.281 -13.57 -2.986 1 96.56 82 THR B N 1
ATOM 2088 C CA . THR B 1 82 ? 12.016 -12.938 -2.646 1 96.56 82 THR B CA 1
ATOM 2089 C C . THR B 1 82 ? 11.742 -13.047 -1.149 1 96.56 82 THR B C 1
ATOM 2091 O O . THR B 1 82 ? 11.445 -12.047 -0.491 1 96.56 82 THR B O 1
ATOM 2094 N N . VAL B 1 83 ? 11.875 -14.234 -0.627 1 96.62 83 VAL B N 1
ATOM 2095 C CA . VAL B 1 83 ? 11.625 -14.461 0.793 1 96.62 83 VAL B CA 1
ATOM 2096 C C . VAL B 1 83 ? 12.602 -13.617 1.625 1 96.62 83 VAL B C 1
ATOM 2098 O O . VAL B 1 83 ? 12.211 -13.039 2.645 1 96.62 83 VAL B O 1
ATOM 2101 N N . THR B 1 84 ? 13.82 -13.539 1.192 1 95.88 84 THR B N 1
ATOM 2102 C CA . THR B 1 84 ? 14.82 -12.742 1.884 1 95.88 84 THR B CA 1
ATOM 2103 C C . THR B 1 84 ? 14.406 -11.273 1.923 1 95.88 84 THR B C 1
ATOM 2105 O O . THR B 1 84 ? 14.516 -10.617 2.963 1 95.88 84 THR B O 1
ATOM 2108 N N . TRP B 1 85 ? 13.938 -10.781 0.855 1 94.44 85 TRP B N 1
ATOM 2109 C CA . TRP B 1 85 ? 13.531 -9.383 0.768 1 94.44 85 TRP B CA 1
ATOM 2110 C C . TRP B 1 85 ? 12.328 -9.109 1.67 1 94.44 85 TRP B C 1
ATOM 2112 O O . TRP B 1 85 ? 12.32 -8.125 2.42 1 94.44 85 TRP B O 1
ATOM 2122 N N . PHE B 1 86 ? 11.32 -9.969 1.615 1 97 86 PHE B N 1
ATOM 2123 C CA . PHE B 1 86 ? 10.141 -9.797 2.449 1 97 86 PHE B CA 1
ATOM 2124 C C . PHE B 1 86 ? 10.492 -9.922 3.926 1 97 86 PHE B C 1
ATOM 2126 O O . PHE B 1 86 ? 9.953 -9.195 4.762 1 97 86 PHE B O 1
ATOM 2133 N N . ASN B 1 87 ? 11.398 -10.812 4.227 1 96.12 87 ASN B N 1
ATOM 2134 C CA . ASN B 1 87 ? 11.836 -10.977 5.605 1 96.12 87 ASN B CA 1
ATOM 2135 C C . ASN B 1 87 ? 12.609 -9.758 6.098 1 96.12 87 ASN B C 1
ATOM 2137 O O . ASN B 1 87 ? 12.539 -9.406 7.273 1 96.12 87 ASN B O 1
ATOM 2141 N N . TRP B 1 88 ? 13.391 -9.25 5.25 1 93.88 88 TRP B N 1
ATOM 2142 C CA . TRP B 1 88 ? 14.086 -8.016 5.594 1 93.88 88 TRP B CA 1
ATOM 2143 C C . TRP B 1 88 ? 13.102 -6.914 5.945 1 93.88 88 TRP B C 1
ATOM 2145 O O . TRP B 1 88 ? 13.273 -6.211 6.945 1 93.88 88 TRP B O 1
ATOM 2155 N N . ALA B 1 89 ? 12.094 -6.711 5.141 1 94.25 89 ALA B N 1
ATOM 2156 C CA . ALA B 1 89 ? 11.055 -5.723 5.418 1 94.25 89 ALA B CA 1
ATOM 2157 C C . ALA B 1 89 ? 10.359 -6.016 6.742 1 94.25 89 ALA B C 1
ATOM 2159 O O . ALA B 1 89 ? 10.078 -5.098 7.52 1 94.25 89 ALA B O 1
ATOM 2160 N N . ALA B 1 90 ? 10.078 -7.309 7 1 96.88 90 ALA B N 1
ATOM 2161 C CA . ALA B 1 90 ? 9.445 -7.719 8.25 1 96.88 90 ALA B CA 1
ATOM 2162 C C . ALA B 1 90 ? 10.305 -7.344 9.453 1 96.88 90 ALA B C 1
ATOM 2164 O O . ALA B 1 90 ? 9.797 -6.816 10.445 1 96.88 90 ALA B O 1
ATOM 2165 N N . ARG B 1 91 ? 11.555 -7.578 9.352 1 95.44 91 ARG B N 1
ATOM 2166 C CA . ARG B 1 91 ? 12.477 -7.266 10.438 1 95.44 91 ARG B CA 1
ATOM 2167 C C . ARG B 1 91 ? 12.562 -5.762 10.664 1 95.44 91 ARG B C 1
ATOM 2169 O O . ARG B 1 91 ? 12.602 -5.305 11.812 1 95.44 91 ARG B O 1
ATOM 2176 N N . ALA B 1 92 ? 12.648 -5.059 9.555 1 90.75 92 ALA B N 1
ATOM 2177 C CA . ALA B 1 92 ? 12.703 -3.602 9.664 1 90.75 92 ALA B CA 1
ATOM 2178 C C . ALA B 1 92 ? 11.484 -3.059 10.398 1 90.75 92 ALA B C 1
ATOM 2180 O O . ALA B 1 92 ? 11.602 -2.152 11.227 1 90.75 92 ALA B O 1
ATOM 2181 N N . LEU B 1 93 ? 10.312 -3.58 10.125 1 93.81 93 LEU B N 1
ATOM 2182 C CA . LEU B 1 93 ? 9.086 -3.162 10.789 1 93.81 93 LEU B CA 1
ATOM 2183 C C . LEU B 1 93 ? 9.133 -3.512 12.273 1 93.81 93 LEU B C 1
ATOM 2185 O O . LEU B 1 93 ? 8.789 -2.684 13.125 1 93.81 93 LEU B O 1
ATOM 2189 N N . GLN B 1 94 ? 9.555 -4.668 12.547 1 95.75 94 GLN B N 1
ATOM 2190 C CA . GLN B 1 94 ? 9.625 -5.102 13.938 1 95.75 94 GLN B CA 1
ATOM 2191 C C . GLN B 1 94 ? 10.586 -4.23 14.734 1 95.75 94 GLN B C 1
ATOM 2193 O O . GLN B 1 94 ? 10.305 -3.865 15.875 1 95.75 94 GLN B O 1
ATOM 2198 N N . GLU B 1 95 ? 11.633 -3.889 14.164 1 94.12 95 GLU B N 1
ATOM 2199 C CA . GLU B 1 95 ? 12.68 -3.123 14.844 1 94.12 95 GLU B CA 1
ATOM 2200 C C . GLU B 1 95 ? 12.203 -1.704 15.148 1 94.12 95 GLU B C 1
ATOM 2202 O O . GLU B 1 95 ? 12.742 -1.046 16.047 1 94.12 95 GLU B O 1
ATOM 2207 N N . THR B 1 96 ? 11.266 -1.269 14.469 1 91.56 96 THR B N 1
ATOM 2208 C CA . THR B 1 96 ? 10.766 0.087 14.664 1 91.56 96 THR B CA 1
ATOM 2209 C C . THR B 1 96 ? 9.375 0.065 15.281 1 91.56 96 THR B C 1
ATOM 2211 O O . THR B 1 96 ? 8.648 1.058 15.227 1 91.56 96 THR B O 1
ATOM 2214 N N . ASP B 1 97 ? 8.992 -1.131 15.789 1 94.5 97 ASP B N 1
ATOM 2215 C CA . ASP B 1 97 ? 7.664 -1.314 16.359 1 94.5 97 ASP B CA 1
ATOM 2216 C C . ASP B 1 97 ? 6.574 -0.892 15.383 1 94.5 97 ASP B C 1
ATOM 2218 O O . ASP B 1 97 ? 5.652 -0.165 15.75 1 94.5 97 ASP B O 1
ATOM 2222 N N . TYR B 1 98 ? 6.812 -1.238 14.086 1 93.56 98 TYR B N 1
ATOM 2223 C CA . TYR B 1 98 ? 5.879 -1.093 12.977 1 93.56 98 TYR B CA 1
ATOM 2224 C C . TYR B 1 98 ? 5.633 0.377 12.656 1 93.56 98 TYR B C 1
ATOM 2226 O O . TYR B 1 98 ? 4.633 0.724 12.031 1 93.56 98 TYR B O 1
ATOM 2234 N N . ALA B 1 99 ? 6.531 1.228 13.102 1 87.69 99 ALA B N 1
ATOM 2235 C CA . ALA B 1 99 ? 6.387 2.66 12.852 1 87.69 99 ALA B CA 1
ATOM 2236 C C . ALA B 1 99 ? 6.836 3.016 11.438 1 87.69 99 ALA B C 1
ATOM 2238 O O . ALA B 1 99 ? 6.254 3.893 10.797 1 87.69 99 ALA B O 1
ATOM 2239 N N . ASP B 1 100 ? 7.836 2.293 10.953 1 85.12 100 ASP B N 1
ATOM 2240 C CA . ASP B 1 100 ? 8.469 2.686 9.703 1 85.12 100 ASP B CA 1
ATOM 2241 C C . ASP B 1 100 ? 7.965 1.833 8.539 1 85.12 100 ASP B C 1
ATOM 2243 O O . ASP B 1 100 ? 8.352 0.671 8.398 1 85.12 100 ASP B O 1
ATOM 2247 N N . GLY B 1 101 ? 7.086 2.389 7.762 1 86.25 101 GLY B N 1
ATOM 2248 C CA . GLY B 1 101 ? 6.691 1.707 6.539 1 86.25 101 GLY B CA 1
ATOM 2249 C C . GLY B 1 101 ? 7.738 1.8 5.441 1 86.25 101 GLY B C 1
ATOM 2250 O O . GLY B 1 101 ? 8.922 1.996 5.723 1 86.25 101 GLY B O 1
ATOM 2251 N N . CYS B 1 102 ? 7.383 1.435 4.242 1 90.25 102 CYS B N 1
ATOM 2252 C CA . CYS B 1 102 ? 8.25 1.672 3.092 1 90.25 102 CYS B CA 1
ATOM 2253 C C . CYS B 1 102 ? 8.547 3.158 2.932 1 90.25 102 CYS B C 1
ATOM 2255 O O . CYS B 1 102 ? 7.629 3.975 2.857 1 90.25 102 CYS B O 1
ATOM 2257 N N . PRO B 1 103 ? 9.789 3.578 2.916 1 85.44 103 PRO B N 1
ATOM 2258 C CA . PRO B 1 103 ? 10.141 5 2.834 1 85.44 103 PRO B CA 1
ATOM 2259 C C . PRO B 1 103 ? 9.602 5.664 1.568 1 85.44 103 PRO B C 1
ATOM 2261 O O . PRO B 1 103 ? 9.367 6.875 1.555 1 85.44 103 PRO B O 1
ATOM 2264 N N . ILE B 1 104 ? 9.461 4.898 0.543 1 93 104 ILE B N 1
ATOM 2265 C CA . ILE B 1 104 ? 8.953 5.418 -0.719 1 93 104 ILE B CA 1
ATOM 2266 C C . ILE B 1 104 ? 7.426 5.332 -0.729 1 93 104 ILE B C 1
ATOM 2268 O O . ILE B 1 104 ? 6.746 6.301 -1.073 1 93 104 ILE B O 1
ATOM 2272 N N . GLY B 1 105 ? 6.895 4.184 -0.305 1 93.19 105 GLY B N 1
ATOM 2273 C CA . GLY B 1 105 ? 5.465 3.932 -0.321 1 93.19 105 GLY B CA 1
ATOM 2274 C C . GLY B 1 105 ? 4.68 4.898 0.546 1 93.19 105 GLY B C 1
ATOM 2275 O O . GLY B 1 105 ? 3.594 5.34 0.166 1 93.19 105 GLY B O 1
ATOM 2276 N N . THR B 1 106 ? 5.219 5.227 1.701 1 88.06 106 THR B N 1
ATOM 2277 C CA . THR B 1 106 ? 4.555 6.141 2.621 1 88.06 106 THR B CA 1
ATOM 2278 C C . THR B 1 106 ? 4.379 7.516 1.983 1 88.06 106 THR B C 1
ATOM 2280 O O . THR B 1 106 ? 3.301 8.109 2.062 1 88.06 106 THR B O 1
ATOM 2283 N N . VAL B 1 107 ? 5.414 7.996 1.376 1 90.06 107 VAL B N 1
ATOM 2284 C CA . VAL B 1 107 ? 5.348 9.297 0.715 1 90.06 107 VAL B CA 1
ATOM 2285 C C . VAL B 1 107 ? 4.426 9.211 -0.5 1 90.06 107 VAL B C 1
ATOM 2287 O O . VAL B 1 107 ? 3.617 10.117 -0.737 1 90.06 107 VAL B O 1
ATOM 2290 N N . ALA B 1 108 ? 4.566 8.125 -1.223 1 93 108 ALA B N 1
ATOM 2291 C CA . ALA B 1 108 ? 3.762 7.941 -2.428 1 93 108 ALA B CA 1
ATOM 2292 C C . ALA B 1 108 ? 2.271 7.988 -2.104 1 93 108 ALA B C 1
ATOM 2294 O O . ALA B 1 108 ? 1.499 8.648 -2.803 1 93 108 ALA B O 1
ATOM 2295 N N . CYS B 1 109 ? 1.864 7.309 -1.073 1 88.81 109 CYS B N 1
ATOM 2296 C CA . CYS B 1 109 ? 0.468 7.273 -0.654 1 88.81 109 CYS B CA 1
ATOM 2297 C C . CYS B 1 109 ? -0.047 8.672 -0.349 1 88.81 109 CYS B C 1
ATOM 2299 O O . CYS B 1 109 ? -1.195 9 -0.654 1 88.81 109 CYS B O 1
ATOM 2301 N N . GLU B 1 110 ? 0.767 9.43 0.169 1 85.19 110 GLU B N 1
ATOM 2302 C CA . GLU B 1 110 ? 0.37 10.758 0.633 1 85.19 110 GLU B CA 1
ATOM 2303 C C . GLU B 1 110 ? 0.298 11.75 -0.525 1 85.19 110 GLU B C 1
ATOM 2305 O O . GLU B 1 110 ? -0.6 12.594 -0.573 1 85.19 110 GLU B O 1
ATOM 2310 N N . VAL B 1 111 ? 1.176 11.695 -1.492 1 89 111 VAL B N 1
ATOM 2311 C CA . VAL B 1 111 ? 1.381 12.828 -2.391 1 89 111 VAL B CA 1
ATOM 2312 C C . VAL B 1 111 ? 0.819 12.5 -3.771 1 89 111 VAL B C 1
ATOM 2314 O O . VAL B 1 111 ? 0.928 13.305 -4.699 1 89 111 VAL B O 1
ATOM 2317 N N . ALA B 1 112 ? 0.249 11.398 -3.93 1 88.31 112 ALA B N 1
ATOM 2318 C CA . ALA B 1 112 ? -0.159 10.883 -5.234 1 88.31 112 ALA B CA 1
ATOM 2319 C C . ALA B 1 112 ? -1.021 11.906 -5.977 1 88.31 112 ALA B C 1
ATOM 2321 O O . ALA B 1 112 ? -0.957 12.008 -7.203 1 88.31 112 ALA B O 1
ATOM 2322 N N . SER B 1 113 ? -1.753 12.703 -5.227 1 86.44 113 SER B N 1
ATOM 2323 C CA . SER B 1 113 ? -2.639 13.648 -5.895 1 86.44 113 SER B CA 1
ATOM 2324 C C . SER B 1 113 ? -2.385 15.078 -5.414 1 86.44 113 SER B C 1
ATOM 2326 O O . SER B 1 113 ? -3.145 15.992 -5.742 1 86.44 113 SER B O 1
ATOM 2328 N N . SER B 1 114 ? -1.355 15.297 -4.656 1 87.06 114 SER B N 1
ATOM 2329 C CA . SER B 1 114 ? -1.212 16.609 -4.043 1 87.06 114 SER B CA 1
ATOM 2330 C C . SER B 1 114 ? 0.106 17.266 -4.441 1 87.06 114 SER B C 1
ATOM 2332 O O . SER B 1 114 ? 0.276 18.484 -4.285 1 87.06 114 SER B O 1
ATOM 2334 N N . ASN B 1 115 ? 1.013 16.469 -4.91 1 92.75 115 ASN B N 1
ATOM 2335 C CA . ASN B 1 115 ? 2.338 16.984 -5.23 1 92.75 115 ASN B CA 1
ATOM 2336 C C . ASN B 1 115 ? 2.963 16.234 -6.406 1 92.75 115 ASN B C 1
ATOM 2338 O O . ASN B 1 115 ? 3.531 15.156 -6.234 1 92.75 115 ASN B O 1
ATOM 2342 N N . GLU B 1 116 ? 2.943 16.844 -7.523 1 94.94 116 GLU B N 1
ATOM 2343 C CA . GLU B 1 116 ? 3.34 16.188 -8.766 1 94.94 116 GLU B CA 1
ATOM 2344 C C . GLU B 1 116 ? 4.832 15.859 -8.766 1 94.94 116 GLU B C 1
ATOM 2346 O O . GLU B 1 116 ? 5.238 14.797 -9.227 1 94.94 116 GLU B O 1
ATOM 2351 N N . ALA B 1 117 ? 5.617 16.734 -8.266 1 95.5 117 ALA B N 1
ATOM 2352 C CA . ALA B 1 117 ? 7.059 16.5 -8.234 1 95.5 117 ALA B CA 1
ATOM 2353 C C . ALA B 1 117 ? 7.406 15.297 -7.363 1 95.5 117 ALA B C 1
ATOM 2355 O O . ALA B 1 117 ? 8.219 14.453 -7.754 1 95.5 117 ALA B O 1
ATOM 2356 N N . LEU B 1 118 ? 6.855 15.211 -6.211 1 95.5 118 LEU B N 1
ATOM 2357 C CA . LEU B 1 118 ? 7.105 14.086 -5.316 1 95.5 118 LEU B CA 1
ATOM 2358 C C . LEU B 1 118 ? 6.488 12.805 -5.863 1 95.5 118 LEU B C 1
ATOM 2360 O O . LEU B 1 118 ? 7.07 11.727 -5.734 1 95.5 118 LEU B O 1
ATOM 2364 N N . ARG B 1 119 ? 5.324 12.938 -6.461 1 96.19 119 ARG B N 1
ATOM 2365 C CA . ARG B 1 119 ? 4.723 11.766 -7.102 1 96.19 119 ARG B CA 1
ATOM 2366 C C . ARG B 1 119 ? 5.656 11.188 -8.156 1 96.19 119 ARG B C 1
ATOM 2368 O O . ARG B 1 119 ? 5.898 9.977 -8.18 1 96.19 119 ARG B O 1
ATOM 2375 N N . GLN B 1 120 ? 6.191 11.984 -8.969 1 97.5 120 GLN B N 1
ATOM 2376 C CA . GLN B 1 120 ? 7.086 11.539 -10.031 1 97.5 120 GLN B CA 1
ATOM 2377 C C . GLN B 1 120 ? 8.352 10.914 -9.461 1 97.5 120 GLN B C 1
ATOM 2379 O O . GLN B 1 120 ? 8.883 9.945 -10.008 1 97.5 120 GLN B O 1
ATOM 2384 N N . ALA B 1 121 ? 8.82 11.516 -8.375 1 96.94 121 ALA B N 1
ATOM 2385 C CA . ALA B 1 121 ? 10.008 10.961 -7.734 1 96.94 121 ALA B CA 1
ATOM 2386 C C . ALA B 1 121 ? 9.742 9.555 -7.219 1 96.94 121 ALA B C 1
ATOM 2388 O O . ALA B 1 121 ? 10.562 8.648 -7.422 1 96.94 121 ALA B O 1
ATOM 2389 N N . THR B 1 122 ? 8.664 9.367 -6.582 1 97.25 122 THR B N 1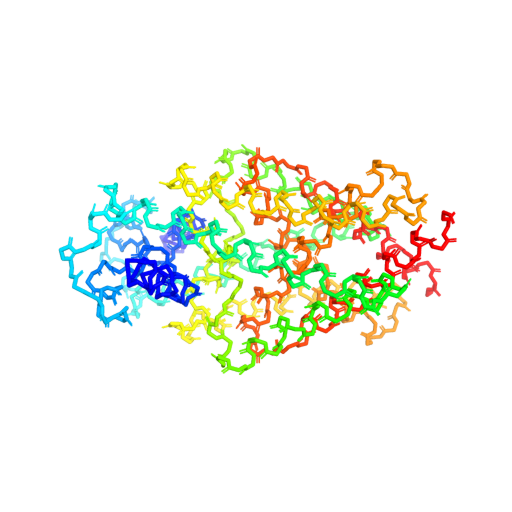
ATOM 2390 C CA . THR B 1 122 ? 8.336 8.039 -6.062 1 97.25 122 THR B CA 1
ATOM 2391 C C . THR B 1 122 ? 8.07 7.062 -7.203 1 97.25 122 THR B C 1
ATOM 2393 O O . THR B 1 122 ? 8.469 5.898 -7.141 1 97.25 122 THR B O 1
ATOM 2396 N N . GLN B 1 123 ? 7.395 7.551 -8.258 1 97.88 123 GLN B N 1
ATOM 2397 C CA . GLN B 1 123 ? 7.148 6.738 -9.445 1 97.88 123 GLN B CA 1
ATOM 2398 C C . GLN B 1 123 ? 8.453 6.207 -10.031 1 97.88 123 GLN B C 1
ATOM 2400 O O . GLN B 1 123 ? 8.539 5.035 -10.406 1 97.88 123 GLN B O 1
ATOM 2405 N N . ALA B 1 124 ? 9.367 7.051 -10.125 1 97.38 124 ALA B N 1
ATOM 2406 C CA . ALA B 1 124 ? 10.656 6.676 -10.695 1 97.38 124 ALA B CA 1
ATOM 2407 C C . ALA B 1 124 ? 11.328 5.586 -9.859 1 97.38 124 ALA B C 1
ATOM 2409 O O . ALA B 1 124 ? 11.969 4.688 -10.406 1 97.38 124 ALA B O 1
ATOM 2410 N N . VAL B 1 125 ? 11.188 5.645 -8.594 1 96.56 125 VAL B N 1
ATOM 2411 C CA . VAL B 1 125 ? 11.797 4.648 -7.719 1 96.56 125 VAL B CA 1
ATOM 2412 C C . VAL B 1 125 ? 11.102 3.303 -7.906 1 96.56 125 VAL B C 1
ATOM 2414 O O . VAL B 1 125 ? 11.758 2.279 -8.102 1 96.56 125 VAL B O 1
ATOM 2417 N N . PHE B 1 126 ? 9.781 3.309 -7.902 1 97.19 126 PHE B N 1
ATOM 2418 C CA . PHE B 1 126 ? 9.055 2.062 -8.109 1 97.19 126 PHE B CA 1
ATOM 2419 C C . PHE B 1 126 ? 9.391 1.454 -9.461 1 97.19 126 PHE B C 1
ATOM 2421 O O . PHE B 1 126 ? 9.578 0.241 -9.578 1 97.19 126 PHE B O 1
ATOM 2428 N N . ALA B 1 127 ? 9.445 2.309 -10.469 1 97.12 127 ALA B N 1
ATOM 2429 C CA . ALA B 1 127 ? 9.797 1.831 -11.805 1 97.12 127 ALA B CA 1
ATOM 2430 C C . ALA B 1 127 ? 11.18 1.188 -11.805 1 97.12 127 ALA B C 1
ATOM 2432 O O . ALA B 1 127 ? 11.398 0.174 -12.469 1 97.12 127 ALA B O 1
ATOM 2433 N N . SER B 1 128 ? 12.07 1.794 -11.094 1 95.75 128 SER B N 1
ATOM 2434 C CA . SER B 1 128 ? 13.422 1.247 -11.039 1 95.75 128 SER B CA 1
ATOM 2435 C C . SER B 1 128 ? 13.438 -0.108 -10.344 1 95.75 128 SER B C 1
ATOM 2437 O O . SER B 1 128 ? 14.156 -1.019 -10.766 1 95.75 128 SER B O 1
ATOM 2439 N N . TRP B 1 129 ? 12.695 -0.254 -9.219 1 94.94 129 TRP B N 1
ATOM 2440 C CA . TRP B 1 129 ? 12.602 -1.536 -8.523 1 94.94 129 TRP B CA 1
ATOM 2441 C C . TRP B 1 129 ? 11.969 -2.592 -9.422 1 94.94 129 TRP B C 1
ATOM 2443 O O . TRP B 1 129 ? 12.453 -3.725 -9.5 1 94.94 129 TRP B O 1
ATOM 2453 N N . GLN B 1 130 ? 10.883 -2.207 -10.094 1 97.06 130 GLN B N 1
ATOM 2454 C CA . GLN B 1 130 ? 10.211 -3.117 -11.008 1 97.06 130 GLN B CA 1
ATOM 2455 C C . GLN B 1 130 ? 11.148 -3.568 -12.125 1 97.06 130 GLN B C 1
ATOM 2457 O O . GLN B 1 130 ? 11.195 -4.754 -12.461 1 97.06 130 GLN B O 1
ATOM 2462 N N . SER B 1 131 ? 11.867 -2.637 -12.68 1 96.06 131 SER B N 1
ATOM 2463 C CA . SER B 1 131 ? 12.805 -2.943 -13.758 1 96.06 131 SER B CA 1
ATOM 2464 C C . SER B 1 131 ? 13.898 -3.902 -13.289 1 96.06 131 SER B C 1
ATOM 2466 O O . SER B 1 131 ? 14.305 -4.797 -14.031 1 96.06 131 SER B O 1
ATOM 2468 N N . ARG B 1 132 ? 14.352 -3.691 -12.109 1 94.69 132 ARG B N 1
ATOM 2469 C CA . ARG B 1 132 ? 15.398 -4.559 -11.57 1 94.69 132 ARG B CA 1
ATOM 2470 C C . ARG B 1 132 ? 14.883 -5.984 -11.391 1 94.69 132 ARG B C 1
ATOM 2472 O O . ARG B 1 132 ? 15.586 -6.945 -11.719 1 94.69 132 ARG B O 1
ATOM 2479 N N . VAL B 1 133 ? 13.734 -6.152 -10.836 1 95.94 133 VAL B N 1
ATOM 2480 C CA . VAL B 1 133 ? 13.133 -7.469 -10.648 1 95.94 133 VAL B CA 1
ATOM 2481 C C . VAL B 1 133 ? 12.875 -8.117 -12.008 1 95.94 133 VAL B C 1
ATOM 2483 O O . VAL B 1 133 ? 13.148 -9.297 -12.203 1 95.94 133 VAL B O 1
ATOM 2486 N N . ALA B 1 134 ? 12.328 -7.305 -12.961 1 97.25 134 ALA B N 1
ATOM 2487 C CA . ALA B 1 134 ? 12.062 -7.816 -14.305 1 97.25 134 ALA B CA 1
ATOM 2488 C C . ALA B 1 134 ? 13.344 -8.328 -14.953 1 97.25 134 ALA B C 1
ATOM 2490 O O . ALA B 1 134 ? 13.344 -9.359 -15.633 1 97.25 134 ALA B O 1
ATOM 2491 N N . ALA B 1 135 ? 14.422 -7.562 -14.773 1 95.31 135 ALA B N 1
ATOM 2492 C CA . ALA B 1 135 ? 15.703 -7.953 -15.352 1 95.31 135 ALA B CA 1
ATOM 2493 C C . ALA B 1 135 ? 16.141 -9.32 -14.836 1 95.31 135 ALA B C 1
ATOM 2495 O O . ALA B 1 135 ? 16.672 -10.133 -15.594 1 95.31 135 ALA B O 1
ATOM 2496 N N . GLU B 1 136 ? 15.953 -9.578 -13.562 1 94.75 136 GLU B N 1
ATOM 2497 C CA . GLU B 1 136 ? 16.297 -10.875 -12.984 1 94.75 136 GLU B CA 1
ATOM 2498 C C . GLU B 1 136 ? 15.469 -11.992 -13.617 1 94.75 136 GLU B C 1
ATOM 2500 O O . GLU B 1 136 ? 15.992 -13.07 -13.914 1 94.75 136 GLU B O 1
ATOM 2505 N N . LEU B 1 137 ? 14.211 -11.789 -13.836 1 96.81 137 LEU B N 1
ATOM 2506 C CA . LEU B 1 137 ? 13.305 -12.781 -14.406 1 96.81 137 LEU B CA 1
ATOM 2507 C C . LEU B 1 137 ? 13.633 -13.039 -15.875 1 96.81 137 LEU B C 1
ATOM 2509 O O . LEU B 1 137 ? 13.641 -14.188 -16.312 1 96.81 137 LEU B O 1
ATOM 2513 N N . ILE B 1 138 ? 13.883 -11.969 -16.594 1 97 138 ILE B N 1
ATOM 2514 C CA . ILE B 1 138 ? 14.258 -12.102 -18 1 97 138 ILE B CA 1
ATOM 2515 C C . ILE B 1 138 ? 15.555 -12.898 -18.109 1 97 138 ILE B C 1
ATOM 2517 O O . ILE B 1 138 ? 15.672 -13.781 -18.969 1 97 138 ILE B O 1
ATOM 2521 N N . GLY B 1 139 ? 16.5 -12.602 -17.266 1 93.88 139 GLY B N 1
ATOM 2522 C CA . GLY B 1 139 ? 17.75 -13.344 -17.234 1 93.88 139 GLY B CA 1
ATOM 2523 C C . GLY B 1 139 ? 17.562 -14.82 -16.953 1 93.88 139 GLY B C 1
ATOM 2524 O O . GLY B 1 139 ? 18.375 -15.648 -17.375 1 93.88 139 GLY B O 1
ATOM 2525 N N . ALA B 1 140 ? 16.5 -15.18 -16.281 1 94.12 140 ALA B N 1
ATOM 2526 C CA . ALA B 1 140 ? 16.203 -16.562 -15.945 1 94.12 140 ALA B CA 1
ATOM 2527 C C . ALA B 1 140 ? 15.367 -17.234 -17.031 1 94.12 140 ALA B C 1
ATOM 2529 O O . ALA B 1 140 ? 14.938 -18.375 -16.891 1 94.12 140 ALA B O 1
ATOM 2530 N N . GLY B 1 141 ? 15.023 -16.453 -18.094 1 95.5 141 GLY B N 1
ATOM 2531 C CA . GLY B 1 141 ? 14.383 -17.062 -19.25 1 95.5 141 GLY B CA 1
ATOM 2532 C C . GLY B 1 141 ? 12.898 -16.75 -19.344 1 95.5 141 GLY B C 1
ATOM 2533 O O . GLY B 1 141 ? 12.203 -17.25 -20.234 1 95.5 141 GLY B O 1
ATOM 2534 N N . VAL B 1 142 ? 12.414 -15.961 -18.5 1 97.44 142 VAL B N 1
ATOM 2535 C CA . VAL B 1 142 ? 11.008 -15.578 -18.531 1 97.44 142 VAL B CA 1
ATOM 2536 C C . VAL B 1 142 ? 10.781 -14.57 -19.656 1 97.44 142 VAL B C 1
ATOM 2538 O O . VAL B 1 142 ? 11.531 -13.602 -19.797 1 97.44 142 VAL B O 1
ATOM 2541 N N . PRO B 1 143 ? 9.734 -14.773 -20.469 1 98 143 PRO B N 1
ATOM 2542 C CA . PRO B 1 143 ? 9.445 -13.805 -21.531 1 98 143 PRO B CA 1
ATOM 2543 C C . PRO B 1 143 ? 9.25 -12.383 -21 1 98 143 PRO B C 1
ATOM 2545 O O . PRO B 1 143 ? 8.664 -12.203 -19.922 1 98 143 PRO B O 1
ATOM 2548 N N . THR B 1 144 ? 9.711 -11.391 -21.719 1 98 144 THR B N 1
ATOM 2549 C CA . THR B 1 144 ? 9.828 -10 -21.297 1 98 144 THR B CA 1
ATOM 2550 C C . THR B 1 144 ? 8.492 -9.477 -20.781 1 98 144 THR B C 1
ATOM 2552 O O . THR B 1 144 ? 8.414 -8.898 -19.688 1 98 144 THR B O 1
ATOM 2555 N N . ALA B 1 145 ? 7.418 -9.734 -21.469 1 97.69 145 ALA B N 1
ATOM 2556 C CA . ALA B 1 145 ? 6.109 -9.219 -21.078 1 97.69 145 ALA B CA 1
ATOM 2557 C C . ALA B 1 145 ? 5.652 -9.844 -19.75 1 97.69 145 ALA B C 1
ATOM 2559 O O . ALA B 1 145 ? 5.109 -9.148 -18.891 1 97.69 145 ALA B O 1
ATOM 2560 N N . GLN B 1 146 ? 5.871 -11.102 -19.672 1 97.94 146 GLN B N 1
ATOM 2561 C CA . GLN B 1 146 ? 5.523 -11.797 -18.438 1 97.94 146 GLN B CA 1
ATOM 2562 C C . GLN B 1 146 ? 6.406 -11.344 -17.281 1 97.94 146 GLN B C 1
ATOM 2564 O O . GLN B 1 146 ? 5.926 -11.18 -16.156 1 97.94 146 GLN B O 1
ATOM 2569 N N . ALA B 1 147 ? 7.703 -11.125 -17.562 1 98.25 147 ALA B N 1
ATOM 2570 C CA . ALA B 1 147 ? 8.641 -10.672 -16.531 1 98.25 147 ALA B CA 1
ATOM 2571 C C . ALA B 1 147 ? 8.227 -9.305 -15.984 1 98.25 147 ALA B C 1
ATOM 2573 O O . ALA B 1 147 ? 8.297 -9.078 -14.773 1 98.25 147 ALA B O 1
ATOM 2574 N N . ARG B 1 148 ? 7.82 -8.43 -16.844 1 98.31 148 ARG B N 1
ATOM 2575 C CA . ARG B 1 148 ? 7.398 -7.098 -16.438 1 98.31 148 ARG B CA 1
ATOM 2576 C C . ARG B 1 148 ? 6.129 -7.164 -15.586 1 98.31 148 ARG B C 1
ATOM 2578 O O . ARG B 1 148 ? 6 -6.449 -14.594 1 98.31 148 ARG B O 1
ATOM 2585 N N . ARG B 1 149 ? 5.207 -8.016 -15.945 1 98.44 149 ARG B N 1
ATOM 2586 C CA . ARG B 1 149 ? 3.98 -8.203 -15.18 1 98.44 149 ARG B CA 1
ATOM 2587 C C . ARG B 1 149 ? 4.281 -8.758 -13.789 1 98.44 149 ARG B C 1
ATOM 2589 O O . ARG B 1 149 ? 3.742 -8.273 -12.789 1 98.44 149 ARG B O 1
ATOM 2596 N N . LEU B 1 150 ? 5.148 -9.734 -13.758 1 98.56 150 LEU B N 1
ATOM 2597 C CA . LEU B 1 150 ? 5.504 -10.375 -12.492 1 98.56 150 LEU B CA 1
ATOM 2598 C C . LEU B 1 150 ? 6.266 -9.406 -11.594 1 98.56 150 LEU B C 1
ATOM 2600 O O . LEU B 1 150 ? 6.125 -9.445 -10.375 1 98.56 150 LEU B O 1
ATOM 2604 N N . ALA B 1 151 ? 7.129 -8.562 -12.203 1 98.38 151 ALA B N 1
ATOM 2605 C CA . ALA B 1 151 ? 7.871 -7.57 -11.438 1 98.38 151 ALA B CA 1
ATOM 2606 C C . ALA B 1 151 ? 6.93 -6.559 -10.789 1 98.38 151 ALA B C 1
ATOM 2608 O O . ALA B 1 151 ? 7.09 -6.211 -9.617 1 98.38 151 ALA B O 1
ATOM 2609 N N . THR B 1 152 ? 5.957 -6.066 -11.57 1 98.69 152 THR B N 1
ATOM 2610 C CA . THR B 1 152 ? 4.949 -5.152 -11.047 1 98.69 152 THR B CA 1
ATOM 2611 C C . THR B 1 152 ? 4.172 -5.801 -9.906 1 98.69 152 THR B C 1
ATOM 2613 O O . THR B 1 152 ? 4 -5.195 -8.844 1 98.69 152 THR B O 1
ATOM 2616 N N . PHE B 1 153 ? 3.789 -7.012 -10.094 1 98.69 153 PHE B N 1
ATOM 2617 C CA . PHE B 1 153 ? 3.088 -7.805 -9.094 1 98.69 153 PHE B CA 1
ATOM 2618 C C . PHE B 1 153 ? 3.922 -7.934 -7.824 1 98.69 153 PHE B C 1
ATOM 2620 O O . PHE B 1 153 ? 3.414 -7.738 -6.719 1 98.69 153 PHE B O 1
ATOM 2627 N N . ALA B 1 154 ? 5.18 -8.266 -7.945 1 98.56 154 ALA B N 1
ATOM 2628 C CA . ALA B 1 154 ? 6.043 -8.5 -6.789 1 98.56 154 ALA B CA 1
ATOM 2629 C C . ALA B 1 154 ? 6.207 -7.234 -5.957 1 98.56 154 ALA B C 1
ATOM 2631 O O . ALA B 1 154 ? 6.078 -7.266 -4.73 1 98.56 154 ALA B O 1
ATOM 2632 N N . VAL B 1 155 ? 6.461 -6.129 -6.617 1 98 155 VAL B N 1
ATOM 2633 C CA . VAL B 1 155 ? 6.652 -4.859 -5.922 1 98 155 VAL B CA 1
ATOM 2634 C C . VAL B 1 155 ? 5.344 -4.426 -5.266 1 98 155 VAL B C 1
ATOM 2636 O O . VAL B 1 155 ? 5.332 -3.998 -4.109 1 98 155 VAL B O 1
ATOM 2639 N N . ALA B 1 156 ? 4.238 -4.566 -5.988 1 98.69 156 ALA B N 1
ATOM 2640 C CA . ALA B 1 156 ? 2.928 -4.219 -5.441 1 98.69 156 ALA B CA 1
ATOM 2641 C C . ALA B 1 156 ? 2.613 -5.051 -4.203 1 98.69 156 ALA B C 1
ATOM 2643 O O . ALA B 1 156 ? 2.156 -4.52 -3.189 1 98.69 156 ALA B O 1
ATOM 2644 N N . SER B 1 157 ? 2.865 -6.324 -4.301 1 98.81 157 SER B N 1
ATOM 2645 C CA . SER B 1 157 ? 2.566 -7.23 -3.195 1 98.81 157 SER B CA 1
ATOM 2646 C C . SER B 1 157 ? 3.377 -6.875 -1.955 1 98.81 157 SER B C 1
ATOM 2648 O O . SER B 1 157 ? 2.869 -6.941 -0.834 1 98.81 157 SER B O 1
ATOM 2650 N N . LEU B 1 158 ? 4.625 -6.496 -2.16 1 97.94 158 LEU B N 1
ATOM 2651 C CA . LEU B 1 158 ? 5.461 -6.09 -1.038 1 97.94 158 LEU B CA 1
ATOM 2652 C C . LEU B 1 158 ? 4.902 -4.84 -0.368 1 97.94 158 LEU B C 1
ATOM 2654 O O . LEU B 1 158 ? 4.762 -4.793 0.856 1 97.94 158 LEU B O 1
ATOM 2658 N N . GLU B 1 159 ? 4.609 -3.85 -1.146 1 97.31 159 GLU B N 1
ATOM 2659 C CA . GLU B 1 159 ? 4.078 -2.602 -0.604 1 97.31 159 GLU B CA 1
ATOM 2660 C C . GLU B 1 159 ? 2.764 -2.834 0.133 1 97.31 159 GLU B C 1
ATOM 2662 O O . GLU B 1 159 ? 2.543 -2.277 1.211 1 97.31 159 GLU B O 1
ATOM 2667 N N . GLY B 1 160 ? 1.896 -3.654 -0.467 1 98.12 160 GLY B N 1
ATOM 2668 C CA . GLY B 1 160 ? 0.643 -3.979 0.196 1 98.12 160 GLY B CA 1
ATOM 2669 C C . GLY B 1 160 ? 0.834 -4.77 1.477 1 98.12 160 GLY B C 1
ATOM 2670 O O . GLY B 1 160 ? 0.109 -4.566 2.451 1 98.12 160 GLY B O 1
ATOM 2671 N N . ALA B 1 161 ? 1.77 -5.66 1.503 1 98.62 161 ALA B N 1
ATOM 2672 C CA . ALA B 1 161 ? 2.059 -6.449 2.699 1 98.62 161 ALA B CA 1
ATOM 2673 C C . ALA B 1 161 ? 2.605 -5.566 3.818 1 98.62 161 ALA B C 1
ATOM 2675 O O . ALA B 1 161 ? 2.305 -5.785 4.992 1 98.62 161 ALA B O 1
ATOM 2676 N N . ILE B 1 162 ? 3.424 -4.621 3.465 1 96.88 162 ILE B N 1
ATOM 2677 C CA . ILE B 1 162 ? 3.945 -3.68 4.449 1 96.88 162 ILE B CA 1
ATOM 2678 C C . ILE B 1 162 ? 2.795 -2.887 5.066 1 96.88 162 ILE B C 1
ATOM 2680 O O . ILE B 1 162 ? 2.725 -2.73 6.285 1 96.88 162 ILE B O 1
ATOM 2684 N N . LEU B 1 163 ? 1.94 -2.408 4.242 1 96.5 163 LEU B N 1
ATOM 2685 C CA . LEU B 1 163 ? 0.777 -1.664 4.715 1 96.5 163 LEU B CA 1
ATOM 2686 C C . LEU B 1 163 ? -0.046 -2.504 5.688 1 96.5 163 LEU B C 1
ATOM 2688 O O . LEU B 1 163 ? -0.366 -2.049 6.789 1 96.5 163 LEU B O 1
ATOM 2692 N N . LEU B 1 164 ? -0.345 -3.752 5.328 1 98 164 LEU B N 1
ATOM 2693 C CA . LEU B 1 164 ? -1.136 -4.621 6.191 1 98 164 LEU B CA 1
ATOM 2694 C C . LEU B 1 164 ? -0.375 -4.953 7.473 1 98 164 LEU B C 1
ATOM 2696 O O . LEU B 1 164 ? -0.974 -5.062 8.547 1 98 164 LEU B O 1
ATOM 2700 N N . ALA B 1 165 ? 0.881 -5.191 7.324 1 98.31 165 ALA B N 1
ATOM 2701 C CA . ALA B 1 165 ? 1.689 -5.508 8.5 1 98.31 165 ALA B CA 1
ATOM 2702 C C . ALA B 1 165 ? 1.638 -4.375 9.523 1 98.31 165 ALA B C 1
ATOM 2704 O O . ALA B 1 165 ? 1.537 -4.625 10.727 1 98.31 165 ALA B O 1
ATOM 2705 N N . ARG B 1 166 ? 1.719 -3.197 9.055 1 95.88 166 ARG B N 1
ATOM 2706 C CA . ARG B 1 166 ? 1.648 -2.037 9.938 1 95.88 166 ARG B CA 1
ATOM 2707 C C . ARG B 1 166 ? 0.266 -1.915 10.57 1 95.88 166 ARG B C 1
ATOM 2709 O O . ARG B 1 166 ? 0.148 -1.659 11.766 1 95.88 166 ARG B O 1
ATOM 2716 N N . ALA B 1 167 ? -0.749 -2.137 9.797 1 96.81 167 ALA B N 1
ATOM 2717 C CA . ALA B 1 167 ? -2.111 -2.066 10.32 1 96.81 167 ALA B CA 1
ATOM 2718 C C . ALA B 1 167 ? -2.352 -3.15 11.367 1 96.81 167 ALA B C 1
ATOM 2720 O O . ALA B 1 167 ? -2.977 -2.898 12.398 1 96.81 167 ALA B O 1
ATOM 2721 N N . HIS B 1 168 ? -1.842 -4.328 11.07 1 97.88 168 HIS B N 1
ATOM 2722 C CA . HIS B 1 168 ? -2.062 -5.473 11.945 1 97.88 168 HIS B CA 1
ATOM 2723 C C . HIS B 1 168 ? -1.053 -5.5 13.086 1 97.88 168 HIS B C 1
ATOM 2725 O O . HIS B 1 168 ? -1.211 -6.262 14.047 1 97.88 168 HIS B O 1
ATOM 2731 N N . ARG B 1 169 ? -0.01 -4.758 13 1 97.19 169 ARG B N 1
ATOM 2732 C CA . ARG B 1 169 ? 1.148 -4.855 13.883 1 97.19 169 ARG B CA 1
ATOM 2733 C C . ARG B 1 169 ? 1.619 -6.301 14.008 1 97.19 169 ARG B C 1
ATOM 2735 O O . ARG B 1 169 ? 1.778 -6.812 15.117 1 97.19 169 ARG B O 1
ATOM 2742 N N . SER B 1 170 ? 1.81 -6.84 12.953 1 98.19 170 SER B N 1
ATOM 2743 C CA . SER B 1 170 ? 2.238 -8.227 12.805 1 98.19 170 SER B CA 1
ATOM 2744 C C . SER B 1 170 ? 3.027 -8.422 11.516 1 98.19 170 SER B C 1
ATOM 2746 O O . SER B 1 170 ? 2.734 -7.793 10.492 1 98.19 170 SER B O 1
ATOM 2748 N N . THR B 1 171 ? 4.004 -9.312 11.539 1 98.12 171 THR B N 1
ATOM 2749 C CA . THR B 1 171 ? 4.789 -9.594 10.336 1 98.12 171 THR B CA 1
ATOM 2750 C C . THR B 1 171 ? 4.109 -10.656 9.477 1 98.12 171 THR B C 1
ATOM 2752 O O . THR B 1 171 ? 4.574 -10.961 8.383 1 98.12 171 THR B O 1
ATOM 2755 N N . ARG B 1 172 ? 2.994 -11.164 9.883 1 97.88 172 ARG B N 1
ATOM 2756 C CA . ARG B 1 172 ? 2.312 -12.258 9.203 1 97.88 172 ARG B CA 1
ATOM 2757 C C . ARG B 1 172 ? 1.979 -11.891 7.762 1 97.88 172 ARG B C 1
ATOM 2759 O O . ARG B 1 172 ? 2.184 -12.695 6.848 1 97.88 172 ARG B O 1
ATOM 2766 N N . PRO B 1 173 ? 1.484 -10.672 7.473 1 98.69 173 PRO B N 1
ATOM 2767 C CA . PRO B 1 173 ? 1.192 -10.344 6.074 1 98.69 173 PRO B CA 1
ATOM 2768 C C . PRO B 1 173 ? 2.426 -10.422 5.18 1 98.69 173 PRO B C 1
ATOM 2770 O O . PRO B 1 173 ? 2.33 -10.852 4.027 1 98.69 173 PRO B O 1
ATOM 2773 N N . LEU B 1 174 ? 3.551 -10.023 5.719 1 98.56 174 LEU B N 1
ATOM 2774 C CA . LEU B 1 174 ? 4.785 -10.07 4.938 1 98.56 174 LEU B CA 1
ATOM 2775 C C . LEU B 1 174 ? 5.23 -11.516 4.719 1 98.56 174 LEU B C 1
ATOM 2777 O O . LEU B 1 174 ? 5.656 -11.875 3.619 1 98.56 174 LEU B O 1
ATOM 2781 N N . ARG B 1 175 ? 5.109 -12.305 5.723 1 98.06 175 ARG B N 1
ATOM 2782 C CA . ARG B 1 175 ? 5.48 -13.711 5.609 1 98.06 175 ARG B CA 1
ATOM 2783 C C . ARG B 1 175 ? 4.551 -14.445 4.648 1 98.06 175 ARG B C 1
ATOM 2785 O O . ARG B 1 175 ? 5.012 -15.156 3.756 1 98.06 175 ARG B O 1
ATOM 2792 N N . ASP B 1 176 ? 3.248 -14.297 4.828 1 98.25 176 ASP B N 1
ATOM 2793 C CA . ASP B 1 176 ? 2.252 -14.977 4.004 1 98.25 176 ASP B CA 1
ATOM 2794 C C . ASP B 1 176 ? 2.363 -14.539 2.543 1 98.25 176 ASP B C 1
ATOM 2796 O O . ASP B 1 176 ? 2.395 -15.375 1.641 1 98.25 176 ASP B O 1
ATOM 2800 N N . THR B 1 177 ? 2.398 -13.258 2.316 1 98.75 177 THR B N 1
ATOM 2801 C CA . THR B 1 177 ? 2.475 -12.719 0.962 1 98.75 177 THR B CA 1
ATOM 2802 C C . THR B 1 177 ? 3.803 -13.094 0.308 1 98.75 177 THR B C 1
ATOM 2804 O O . THR B 1 177 ? 3.838 -13.477 -0.863 1 98.75 177 THR B O 1
ATOM 2807 N N . GLY B 1 178 ? 4.898 -12.969 1.121 1 98.5 178 GLY B N 1
ATOM 2808 C CA . GLY B 1 178 ? 6.211 -13.32 0.603 1 98.5 178 GLY B CA 1
ATOM 2809 C C . GLY B 1 178 ? 6.297 -14.75 0.114 1 98.5 178 GLY B C 1
ATOM 2810 O O . GLY B 1 178 ? 6.918 -15.023 -0.917 1 98.5 178 GLY B O 1
ATOM 2811 N N . ARG B 1 179 ? 5.707 -15.664 0.815 1 97.94 179 ARG B N 1
ATOM 2812 C CA . ARG B 1 179 ? 5.703 -17.078 0.425 1 97.94 179 ARG B CA 1
ATOM 2813 C C . ARG B 1 179 ? 4.98 -17.266 -0.903 1 97.94 179 ARG B C 1
ATOM 2815 O O . ARG B 1 179 ? 5.461 -18 -1.775 1 97.94 179 ARG B O 1
ATOM 2822 N N . VAL B 1 180 ? 3.859 -16.656 -1.065 1 98.44 180 VAL B N 1
ATOM 2823 C CA . VAL B 1 180 ? 3.07 -16.812 -2.281 1 98.44 180 VAL B CA 1
ATOM 2824 C C . VAL B 1 180 ? 3.814 -16.203 -3.465 1 98.44 180 VAL B C 1
ATOM 2826 O O . VAL B 1 180 ? 3.859 -16.781 -4.551 1 98.44 180 VAL B O 1
ATOM 2829 N N . VAL B 1 181 ? 4.383 -14.992 -3.268 1 98.62 181 VAL B N 1
ATOM 2830 C CA . VAL B 1 181 ? 5.137 -14.328 -4.324 1 98.62 181 VAL B CA 1
ATOM 2831 C C . VAL B 1 181 ? 6.324 -15.195 -4.738 1 98.62 181 VAL B C 1
ATOM 2833 O O . VAL B 1 181 ? 6.578 -15.383 -5.93 1 98.62 181 VAL B O 1
ATOM 2836 N N . ALA B 1 182 ? 7.023 -15.711 -3.729 1 98.12 182 ALA B N 1
ATOM 2837 C CA . ALA B 1 182 ? 8.172 -16.578 -3.996 1 98.12 182 ALA B CA 1
ATOM 2838 C C . ALA B 1 182 ? 7.766 -17.781 -4.848 1 98.12 182 ALA B C 1
ATOM 2840 O O . ALA B 1 182 ? 8.414 -18.078 -5.852 1 98.12 182 ALA B O 1
ATOM 2841 N N . ASP B 1 183 ? 6.684 -18.438 -4.473 1 97.44 183 ASP B N 1
ATOM 2842 C CA . ASP B 1 183 ? 6.215 -19.609 -5.207 1 97.44 183 ASP B CA 1
ATOM 2843 C C . ASP B 1 183 ? 5.809 -19.25 -6.633 1 97.44 183 ASP B C 1
ATOM 2845 O O . ASP B 1 183 ? 6.062 -20 -7.57 1 97.44 183 ASP B O 1
ATOM 2849 N N . THR B 1 184 ? 5.164 -18.125 -6.812 1 97.75 184 THR B N 1
ATOM 2850 C CA . THR B 1 184 ? 4.703 -17.656 -8.117 1 97.75 184 THR B CA 1
ATOM 2851 C C . THR B 1 184 ? 5.887 -17.375 -9.039 1 97.75 184 THR B C 1
ATOM 2853 O O . THR B 1 184 ? 5.891 -17.797 -10.195 1 97.75 184 THR B O 1
ATOM 2856 N N . LEU B 1 185 ? 6.875 -16.625 -8.484 1 97.38 185 LEU B N 1
ATOM 2857 C CA . LEU B 1 185 ? 8.039 -16.297 -9.297 1 97.38 185 LEU B CA 1
ATOM 2858 C C . LEU B 1 185 ? 8.844 -17.547 -9.633 1 97.38 185 LEU B C 1
ATOM 2860 O O . LEU B 1 185 ? 9.344 -17.688 -10.75 1 97.38 185 LEU B O 1
ATOM 2864 N N . ARG B 1 186 ? 8.953 -18.484 -8.68 1 96.25 186 ARG B N 1
ATOM 2865 C CA . ARG B 1 186 ? 9.641 -19.75 -8.938 1 96.25 186 ARG B CA 1
ATOM 2866 C C . ARG B 1 186 ? 8.977 -20.516 -10.07 1 96.25 186 ARG B C 1
ATOM 2868 O O . ARG B 1 186 ? 9.656 -21.062 -10.945 1 96.25 186 ARG B O 1
ATOM 2875 N N . ALA B 1 187 ? 7.691 -20.547 -10.008 1 95.44 187 ALA B N 1
ATOM 2876 C CA . ALA B 1 187 ? 6.949 -21.281 -11.039 1 95.44 187 ALA B CA 1
ATOM 2877 C C . ALA B 1 187 ? 7.203 -20.688 -12.422 1 95.44 187 ALA B C 1
ATOM 2879 O O . ALA B 1 187 ? 7.266 -21.406 -13.414 1 95.44 187 ALA B O 1
ATOM 2880 N N . ALA B 1 188 ? 7.355 -19.406 -12.508 1 94.75 188 ALA B N 1
ATOM 2881 C CA . ALA B 1 188 ? 7.582 -18.75 -13.789 1 94.75 188 ALA B CA 1
ATOM 2882 C C . ALA B 1 188 ? 8.984 -19.031 -14.32 1 94.75 188 ALA B C 1
ATOM 2884 O O . ALA B 1 188 ? 9.188 -19.141 -15.531 1 94.75 188 ALA B O 1
ATOM 2885 N N . THR B 1 189 ? 9.922 -19.156 -13.414 1 93.25 189 THR B N 1
ATOM 2886 C CA . THR B 1 189 ? 11.297 -19.359 -13.844 1 93.25 189 THR B CA 1
ATOM 2887 C C . THR B 1 189 ? 11.57 -20.828 -14.117 1 93.25 189 THR B C 1
ATOM 2889 O O . THR B 1 189 ? 12.508 -21.172 -14.844 1 93.25 189 THR B O 1
ATOM 2892 N N . ASP B 1 190 ? 10.773 -21.703 -13.492 1 87.38 190 ASP B N 1
ATOM 2893 C CA . ASP B 1 190 ? 10.891 -23.125 -13.773 1 87.38 190 ASP B CA 1
ATOM 2894 C C . ASP B 1 190 ? 10.328 -23.469 -15.148 1 87.38 190 ASP B C 1
ATOM 2896 O O . ASP B 1 190 ? 10.75 -24.453 -15.773 1 87.38 190 ASP B O 1
ATOM 2900 N N . ARG B 1 191 ? 9.391 -22.75 -15.641 1 78.38 191 ARG B N 1
ATOM 2901 C CA . ARG B 1 191 ? 8.758 -22.984 -16.938 1 78.38 191 ARG B CA 1
ATOM 2902 C C . ARG B 1 191 ? 9.609 -22.422 -18.062 1 78.38 191 ARG B C 1
ATOM 2904 O O . ARG B 1 191 ? 9.43 -22.797 -19.234 1 78.38 191 ARG B O 1
ATOM 2911 N N . GLY B 1 192 ? 10.398 -21.469 -17.766 1 64.25 192 GLY B N 1
ATOM 2912 C CA . GLY B 1 192 ? 11.273 -20.922 -18.797 1 64.25 192 GLY B CA 1
ATOM 2913 C C . GLY B 1 192 ? 12.586 -21.688 -18.922 1 64.25 192 GLY B C 1
ATOM 2914 O O . GLY B 1 192 ? 12.914 -22.5 -18.078 1 64.25 192 GLY B O 1
#

InterPro domains:
  IPR001647 DNA-binding HTH domain, TetR-type [PF00440] (10-54)
  IPR009057 Homedomain-like superfamily [SSF46689] (5-71)
  IPR036271 Tetracyclin repressor-like, C-terminal domain superfamily [SSF48498] (83-185)
  IPR054156 Transcriptional regulator LmrA/YxaF-like, C-terminal domain [PF21993] (81-179)

Radius of gyration: 20.98 Å; Cα contacts (8 Å, |Δi|>4): 584; chains: 2; bounding box: 67×56×42 Å

Sequence (384 aa):
MATATRERFLTAATGLFRRQGYSGTGLKQIVAESRAPLGSLYHFFPGGKQDLAVQAIAHTAERYRELLDRVFARSTDIGQATVTWFNWAARALQETDYADGCPIGTVACEVASSNEALRQATQAVFASWQSRVAAELIGAGVPTAQARRLATFAVASLEGAILLARAHRSTRPLRDTGRVVADTLRAATDRGMATATRERFLTAATGLFRRQGYSGTGLKQIVAESRAPLGSLYHFFPGGKQDLAVQAIAHTAERYRELLDRVFARSTDIGQATVTWFNWAARALQETDYADGCPIGTVACEVASSNEALRQATQAVFASWQSRVAAELIGAGVPTAQARRLATFAVASLEGAILLARAHRSTRPLRDTGRVVADTLRAATDRG

Secondary structure (DSSP, 8-state):
-HHHHHHHHHHHHHHHHHHHTTTT--HHHHHHHHTS-HHHHHHH-TTTHHHHHHHHHHHHHHHHHHHHHHHHHH-S-HHHHHHHHHHHHHHHHHHTTT----HHHHHHHHHTTT-HHHHHHHHHHHHHHHHHHHHHHHHTT--HHHHHHHHHHHHHHHHHHHHHHHHHTSSHHHHHHHHHHHHHHHHHHHH-/-HHHHHHHHHHHHHHHHHHHTTTT--HHHHHHHHTS-HHHHHHH-TTTHHHHHHHHHHHHHHHHHHHHHHHHHH-S-HHHHHHHHHHHHHHHHHHTTT----HHHHHHHHHTTT-HHHHHHHHHHHHHHHHHHHHHHHHTT--HHHHHHHHHHHHHHHHHHHHHHHHHTSSHHHHHHHHHHHHHHHHHHHH-